Protein 9CX5 (pdb70)

Solvent-accessible surface area: 34779 Å² total

Foldseek 3Di:
DQAQEEEEPAAQPDDPVNLQVQPDHHGDDDDPVCVVSVVVVVVVVQFQDWDWDPPDSHIYIYTHGFAFAQAEDEDPDDPDDPVVLQVQCVVQDDGGGGDHPVCQVVNQVSVCVVLLVQQQVPKGKHWDWDADRSRHIYIYIYIDSHDGFAAEDEAEAADDDDDVVVLVVLLVSNDCLVVPCDAQDDPSVVVSVSSVVSVVLLQQQAQPVKDWPDKGWGFDNPRTHIYIYTHIHRADWAWEAAEAEPADDLDDVVRVCVLPPDDGGHTGGVVSVVVSQVVVQVSLVVVQQPPKGKDWDWDADSVNRYIYIYIYIDRPDGDDDDD/DQAQAEFEPADDLDDRVNLQCQPDDHGDDDDDVVVVSVVVSVVVQQFPDWDWDQDPRYIYIYTHGAAFAQAEDEAPDDPDDPVVLQVQLVVQDHHGHHCGPCRQVSSQVSVCVVLLVQQQQPKGKDWDWDADPPNHIYIYIYIDSADHFAAEDEAEAADPDDDPVVLVVLLVSSHCLLSPCQDFDDPSNVVSCSSVVSVVLLQQQAQPVKDWPDKGWDADPVSRYIYIYTYMHRADWAWEAAEFADDPAPDTCVVLPLVVLPDGGHTGGPVSVVVSQVSSQVVLVVQQQNPKGKDWDWDQDSVRRYIYIYIYMDRPDGRVVVD

Radius of gyration: 32.58 Å; Cα contacts (8 Å, |Δi|>4): 1188; chains: 2; bounding box: 76×53×89 Å

B-factor: mean 78.25, std 25.34, range [19.13, 164.04]

Sequence (646 aa):
FVVRDIRVNGLVRLTPANVYTLPINSGDRVNEPIAEAIRTLYATGLFDDIKASKENDTLVFNVIERPIISKLEFKGNKLIPKEALEQGLKKGIAEGEVFKKSALQTIETELEQQYTQQGRYDADVTVDTVARPNNRVELKINFNEGTPAKVFDINVIGNTVFKDSEIKQAFAVKESGWASVVTRNDRYAREKAASLEALRAYLNKGYINFNINNSQLNISEDKKHIFIEVAVDEGSQFKFGQTKFLGDALYKPEELQALKIYKDGDTYSQEKVNAVKQLLLRKYGNAGYYFADVNIVPQINNETGVVDLNYYVNPGQQVTVRRFVVRDIRVNGLVRLTPANVYTLPINSGDRVNEPIAEAIRTLYATGLFDDIKASKENDTLVFNVIERPIISKLEFKGNKLIPKEALEQGLKKGIAEGEVFKKSALQTIETELEQQYTQQGRYDADVTVDTVARPNNRVELKINFNEGTPAKVFDINVIGNTVFKDSEIKQAFAVKESGWASVVTRNDRYAREKAASLEALRAYLNKGYINFNINNSQLNISEDKKHIFIEVAVDEGSQFKFGQTKFLGDALYKPEELQALKIYKDGDTYSQEKVNAVKQLLLRKYGNAGYYFADVNIVPQINNETGVVDLNYYVNPGQQVTVRR

InterPro domains:
  IPR000184 Bacterial surface antigen (D15) [PF01103] (445-834)
  IPR010827 POTRA domain, BamA/TamA-like [PF07244] (22-88)
  IPR010827 POTRA domain, BamA/TamA-like [PF07244] (89-169)
  IPR010827 POTRA domain, BamA/TamA-like [PF07244] (173-260)
  IPR010827 POTRA domain, BamA/TamA-like [PF07244] (264-341)
  IPR010827 POTRA domain, BamA/TamA-like [PF07244] (344-417)
  IPR023707 Outer membrane protein assembly factor BamA [MF_01430] (1-834)
  IPR023707 Outer membrane protein assembly factor BamA [PIRSF006076] (7-834)
  IPR023707 Outer membrane protein assembly factor BamA [TIGR03303] (21-834)
  IPR034746 POTRA domain [PS51779] (21-88)
  IPR034746 POTRA domain [PS51779] (89-169)
  IPR034746 POTRA domain [PS51779] (172-260)
  IPR034746 POTRA domain [PS51779] (344-418)
  IPR039910 Surface antigen D15-like [PTHR12815] (116-831)

Structure (mmCIF, N/CA/C/O backbone):
data_9CX5
#
_entry.id   9CX5
#
_cell.length_a   94.917
_cell.length_b   94.917
_cell.length_c   220.297
_cell.angle_alpha   90.00
_cell.angle_beta   90.00
_cell.angle_gamma   120.00
#
_symmetry.space_group_name_H-M   'P 3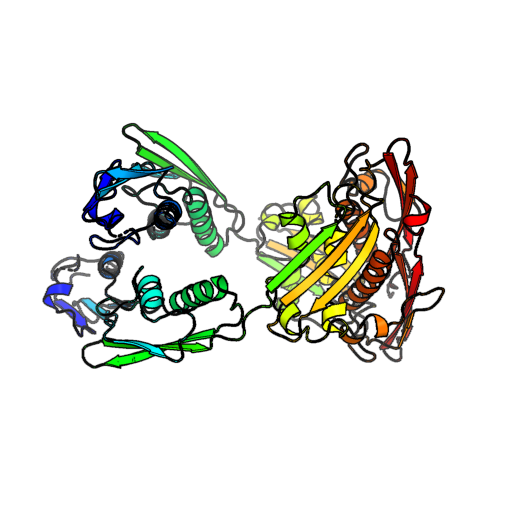2 2 1'
#
loop_
_atom_site.group_PDB
_atom_site.id
_atom_site.type_symbol
_atom_site.label_atom_id
_atom_site.label_alt_id
_atom_site.label_comp_id
_atom_site.label_asym_id
_atom_site.label_entity_id
_atom_site.label_seq_id
_atom_site.pdbx_PDB_ins_code
_atom_site.Cartn_x
_atom_site.Cartn_y
_atom_site.Cartn_z
_atom_site.occupancy
_atom_site.B_iso_or_equiv
_atom_site.auth_seq_id
_atom_site.auth_comp_id
_atom_site.auth_asym_id
_atom_site.auth_atom_id
_atom_site.pdbx_PDB_model_num
ATOM 1 N N . PHE A 1 1 ? 77.317 -11.006 61.519 1.00 94.66 8 PHE A N 1
ATOM 2 C CA . PHE A 1 1 ? 77.678 -12.125 62.381 1.00 115.18 8 PHE A CA 1
ATOM 3 C C . PHE A 1 1 ? 76.856 -12.074 63.670 1.00 127.06 8 PHE A C 1
ATOM 4 O O . PHE A 1 1 ? 75.630 -11.967 63.611 1.00 135.90 8 PHE A O 1
ATOM 12 N N . VAL A 1 2 ? 77.529 -12.152 64.823 1.00 124.73 9 VAL A N 1
ATOM 13 C CA . VAL A 1 2 ? 76.868 -12.207 66.128 1.00 120.25 9 VAL A CA 1
ATOM 14 C C . VAL A 1 2 ? 75.866 -11.068 66.278 1.00 119.15 9 VAL A C 1
ATOM 15 O O . VAL A 1 2 ? 76.218 -9.889 66.166 1.00 122.93 9 VAL A O 1
ATOM 19 N N . VAL A 1 3 ? 74.614 -11.424 66.539 1.00 119.97 10 VAL A N 1
ATOM 20 C CA . VAL A 1 3 ? 73.514 -10.468 66.605 1.00 123.19 10 VAL A CA 1
ATOM 21 C C . VAL A 1 3 ? 73.312 -10.027 68.051 1.00 119.78 10 VAL A C 1
ATOM 22 O O . VAL A 1 3 ? 73.077 -10.856 68.937 1.00 118.76 10 VAL A O 1
ATOM 26 N N . ARG A 1 4 ? 73.437 -8.723 68.298 1.00 123.30 11 ARG A N 1
ATOM 27 C CA . ARG A 1 4 ? 73.130 -8.174 69.613 1.00 124.61 11 ARG A CA 1
ATOM 28 C C . ARG A 1 4 ? 71.655 -7.831 69.768 1.00 122.10 11 ARG A C 1
ATOM 29 O O . ARG A 1 4 ? 71.142 -7.827 70.894 1.00 129.75 11 ARG A O 1
ATOM 31 N N . ASP A 1 5 ? 70.965 -7.536 68.669 1.00 116.95 12 ASP A N 1
ATOM 32 C CA . ASP A 1 5 ? 69.552 -7.195 68.713 1.00 121.72 12 ASP A CA 1
ATOM 33 C C . ASP A 1 5 ? 68.936 -7.536 67.362 1.00 122.01 12 ASP A C 1
ATOM 34 O O . ASP A 1 5 ? 69.628 -7.598 66.343 1.00 117.28 12 ASP A O 1
ATOM 39 N N . ILE A 1 6 ? 67.626 -7.771 67.361 1.00 113.19 13 ILE A N 1
ATOM 40 C CA . ILE A 1 6 ? 66.881 -8.028 66.135 1.00 96.71 13 ILE A CA 1
ATOM 41 C C . ILE A 1 6 ? 65.757 -7.008 66.034 1.00 98.21 13 ILE A C 1
ATOM 42 O O . ILE A 1 6 ? 65.030 -6.779 67.007 1.00 99.14 13 ILE A O 1
ATOM 47 N N . ARG A 1 7 ? 65.625 -6.394 64.861 1.00 103.44 14 ARG A N 1
ATOM 48 C CA . ARG A 1 7 ? 64.594 -5.408 64.573 1.00 110.79 14 ARG A CA 1
ATOM 49 C C . ARG A 1 7 ? 63.839 -5.813 63.315 1.00 101.39 14 ARG A C 1
ATOM 50 O O . ARG A 1 7 ? 64.426 -6.373 62.384 1.00 102.03 14 ARG A O 1
ATOM 58 N N . VAL A 1 8 ? 62.534 -5.542 63.299 1.00 82.95 15 VAL A N 1
ATOM 59 C CA . VAL A 1 8 ? 61.660 -5.893 62.183 1.00 84.22 15 VAL A CA 1
ATOM 60 C C . VAL A 1 8 ? 60.805 -4.681 61.842 1.00 84.24 15 VAL A C 1
ATOM 61 O O . VAL A 1 8 ? 59.981 -4.249 62.656 1.00 91.64 15 VAL A O 1
ATOM 65 N N . ASN A 1 9 ? 60.991 -4.144 60.640 1.00 88.73 16 ASN A N 1
ATOM 66 C CA . ASN A 1 9 ? 60.213 -3.018 60.147 1.00 86.25 16 ASN A CA 1
ATOM 67 C C . ASN A 1 9 ? 59.244 -3.486 59.071 1.00 81.38 16 ASN A C 1
ATOM 68 O O . ASN A 1 9 ? 59.561 -4.384 58.281 1.00 81.14 16 ASN A O 1
ATOM 73 N N . GLY A 1 10 ? 58.067 -2.867 59.045 1.00 77.12 17 GLY A N 1
ATOM 74 C CA . GLY A 1 10 ? 57.056 -3.137 58.045 1.00 76.05 17 GLY A CA 1
ATOM 75 C C . GLY A 1 10 ? 55.809 -3.807 58.571 1.00 93.44 17 GLY A C 1
ATOM 76 O O . GLY A 1 10 ? 54.831 -3.927 57.819 1.00 93.12 17 GLY A O 1
ATOM 77 N N . LEU A 1 11 ? 55.795 -4.230 59.833 1.00 89.83 18 LEU A N 1
ATOM 78 C CA . LEU A 1 11 ? 54.644 -4.947 60.360 1.00 85.42 18 LEU A CA 1
ATOM 79 C C . LEU A 1 11 ? 53.477 -3.995 60.589 1.00 76.43 18 LEU A C 1
ATOM 80 O O . LEU A 1 11 ? 53.655 -2.864 61.048 1.00 97.63 18 LEU A O 1
ATOM 85 N N . VAL A 1 12 ? 52.273 -4.460 60.249 1.00 77.52 19 VAL A N 1
ATOM 86 C CA . VAL A 1 12 ? 51.041 -3.697 60.421 1.00 76.42 19 VAL A CA 1
ATOM 87 C C . VAL A 1 12 ? 50.035 -4.452 61.281 1.00 77.09 19 VAL A C 1
ATOM 88 O O . VAL A 1 12 ? 49.531 -3.921 62.277 1.00 78.86 19 VAL A O 1
ATOM 92 N N . ARG A 1 13 ? 49.717 -5.691 60.903 1.00 88.74 20 ARG A N 1
ATOM 93 C CA . ARG A 1 13 ? 48.876 -6.548 61.727 1.00 83.85 20 ARG A CA 1
ATOM 94 C C . ARG A 1 13 ? 49.691 -7.579 62.491 1.00 78.47 20 ARG A C 1
ATOM 95 O O . ARG A 1 13 ? 49.392 -7.849 63.660 1.00 63.17 20 ARG A O 1
ATOM 103 N N . LEU A 1 14 ? 50.743 -8.127 61.884 1.00 73.48 21 LEU A N 1
ATOM 104 C CA . LEU A 1 14 ? 51.617 -9.026 62.623 1.00 59.80 21 LEU A CA 1
ATOM 105 C C . LEU A 1 14 ? 52.360 -8.255 63.699 1.00 74.30 21 LEU A C 1
ATOM 106 O O . LEU A 1 14 ? 52.802 -7.121 63.484 1.00 89.90 21 LEU A O 1
ATOM 111 N N . THR A 1 15 ? 52.488 -8.879 64.859 1.00 72.20 22 THR A N 1
ATOM 112 C CA . THR A 1 15 ? 53.061 -8.381 66.089 1.00 62.92 22 THR A CA 1
ATOM 113 C C . THR A 1 15 ? 54.543 -8.749 66.167 1.00 69.38 22 THR A C 1
ATOM 114 O O . THR A 1 15 ? 54.948 -9.804 65.659 1.00 69.79 22 THR A O 1
ATOM 118 N N . PRO A 1 16 ? 55.368 -7.874 66.756 1.00 75.92 23 PRO A N 1
ATOM 119 C CA . PRO A 1 16 ? 56.804 -8.188 66.878 1.00 69.23 23 PRO A CA 1
ATOM 120 C C . PRO A 1 16 ? 57.078 -9.514 67.573 1.00 64.44 23 PRO A C 1
ATOM 121 O O . PRO A 1 16 ? 57.966 -10.265 67.150 1.00 66.61 23 PRO A O 1
ATOM 125 N N . ALA A 1 17 ? 56.336 -9.810 68.645 1.00 68.74 24 ALA A N 1
ATOM 126 C CA . ALA A 1 17 ? 56.480 -11.087 69.342 1.00 66.49 24 ALA A CA 1
ATOM 127 C C . ALA A 1 17 ? 56.210 -12.271 68.417 1.00 68.31 24 ALA A C 1
ATOM 128 O O . ALA A 1 17 ? 56.928 -13.278 68.459 1.00 73.04 24 ALA A O 1
ATOM 130 N N . ASN A 1 18 ? 55.190 -12.163 67.560 1.00 51.87 25 ASN A N 1
ATOM 131 C CA . ASN A 1 18 ? 54.859 -13.267 66.664 1.00 66.07 25 ASN A CA 1
ATOM 132 C C . ASN A 1 18 ? 56.016 -13.561 65.716 1.00 64.65 25 ASN A C 1
ATOM 133 O O . ASN A 1 18 ? 56.456 -14.713 65.588 1.00 61.54 25 ASN A O 1
ATOM 138 N N . VAL A 1 19 ? 56.560 -12.512 65.089 1.00 66.49 26 VAL A N 1
ATOM 139 C CA . VAL A 1 19 ? 57.642 -12.689 64.127 1.00 62.00 26 VAL A CA 1
ATOM 140 C C . VAL A 1 19 ? 58.919 -13.148 64.818 1.00 69.77 26 VAL A C 1
ATOM 141 O O . VAL A 1 19 ? 59.673 -13.961 64.265 1.00 68.79 26 VAL A O 1
ATOM 145 N N . TYR A 1 20 ? 59.174 -12.669 66.040 1.00 73.49 27 TYR A N 1
ATOM 146 C CA . TYR A 1 20 ? 60.329 -13.151 66.791 1.00 62.84 27 TYR A CA 1
ATOM 147 C C . TYR A 1 20 ? 60.190 -14.630 67.119 1.00 65.78 27 TYR A C 1
ATOM 148 O O . TYR A 1 20 ? 61.180 -15.375 67.102 1.00 71.89 27 TYR A O 1
ATOM 157 N N . THR A 1 21 ? 58.966 -15.074 67.420 1.00 64.15 28 THR A N 1
ATOM 158 C CA . THR A 1 21 ? 58.734 -16.492 67.672 1.00 67.38 28 THR A CA 1
ATOM 159 C C . THR A 1 21 ? 59.009 -17.319 66.425 1.00 68.22 28 THR A C 1
ATOM 160 O O . THR A 1 21 ? 59.721 -18.330 66.481 1.00 62.93 28 THR A O 1
ATOM 172 N N . LEU A 1 23 ? 60.851 -16.677 63.991 1.00 73.40 30 LEU A N 1
ATOM 173 C CA . LEU A 1 23 ? 62.169 -16.521 63.382 1.00 74.45 30 LEU A CA 1
ATOM 174 C C . LEU A 1 23 ? 63.133 -17.552 63.956 1.00 70.89 30 LEU A C 1
ATOM 175 O O . LEU A 1 23 ? 63.236 -17.679 65.182 1.00 83.21 30 LEU A O 1
ATOM 180 N N . PRO A 1 24 ? 63.855 -18.291 63.109 1.00 71.17 31 PRO A N 1
ATOM 181 C CA . PRO A 1 24 ? 64.829 -19.267 63.629 1.00 78.06 31 PRO A CA 1
ATOM 182 C C . PRO A 1 24 ? 66.100 -18.634 64.171 1.00 85.82 31 PRO A C 1
ATOM 183 O O . PRO A 1 24 ? 66.856 -19.311 64.878 1.00 85.91 31 PRO A O 1
ATOM 187 N N . ILE A 1 25 ? 66.370 -17.374 63.847 1.00 97.02 32 ILE A N 1
ATOM 188 C CA . ILE A 1 25 ? 67.527 -16.659 64.370 1.00 93.88 32 ILE A CA 1
ATOM 189 C C . ILE A 1 25 ? 67.110 -15.921 65.634 1.00 92.87 32 ILE A C 1
ATOM 190 O O . ILE A 1 25 ? 66.064 -15.261 65.661 1.00 86.57 32 ILE A O 1
ATOM 195 N N . ASN A 1 26 ? 67.929 -16.023 66.678 1.00 99.32 33 ASN A N 1
ATOM 196 C CA . ASN A 1 26 ? 67.657 -15.350 67.938 1.00 107.66 33 ASN A CA 1
ATOM 197 C C . ASN A 1 26 ? 68.787 -14.392 68.282 1.00 112.76 33 ASN A C 1
ATOM 198 O O . ASN A 1 26 ? 69.934 -14.578 67.861 1.00 113.44 33 ASN A O 1
ATOM 203 N N . SER A 1 27 ? 68.446 -13.369 69.062 1.00 107.09 34 SER A N 1
ATOM 204 C CA . SER A 1 27 ? 69.431 -12.392 69.507 1.00 108.31 34 SER A CA 1
ATOM 205 C C . SER A 1 27 ? 70.477 -13.064 70.389 1.00 107.22 34 SER A C 1
ATOM 206 O O . SER A 1 27 ? 70.160 -13.569 71.470 1.00 107.19 34 SER A O 1
ATOM 209 N N . GLY A 1 28 ? 71.726 -13.061 69.930 1.00 107.49 35 GLY A N 1
ATOM 210 C CA . GLY A 1 28 ? 72.822 -13.679 70.656 1.00 99.31 35 GLY A CA 1
ATOM 211 C C . GLY A 1 28 ? 73.465 -14.862 69.958 1.00 109.17 35 GLY A C 1
ATOM 212 O O . GLY A 1 28 ? 74.382 -15.468 70.528 1.00 107.75 35 GLY A O 1
ATOM 213 N N . ASP A 1 29 ? 73.032 -15.230 68.758 1.00 114.22 36 ASP A N 1
ATOM 214 C CA . ASP A 1 29 ? 73.618 -16.334 68.012 1.00 120.59 36 ASP A CA 1
ATOM 215 C C . ASP A 1 29 ? 74.614 -15.802 66.990 1.00 121.19 36 ASP A C 1
ATOM 216 O O . ASP A 1 29 ? 74.501 -14.668 66.517 1.00 112.17 36 ASP A O 1
ATOM 221 N N . ARG A 1 30 ? 75.601 -16.629 66.657 1.00 116.95 37 ARG A N 1
ATOM 222 C CA . ARG A 1 30 ? 76.550 -16.296 65.603 1.00 115.54 37 ARG A CA 1
ATOM 223 C C . ARG A 1 30 ? 75.959 -16.781 64.285 1.00 119.76 37 ARG A C 1
ATOM 224 O O . ARG A 1 30 ? 75.807 -17.988 64.068 1.00 112.93 37 ARG A O 1
ATOM 226 N N . VAL A 1 31 ? 75.618 -15.839 63.412 1.00 119.89 38 VAL A N 1
ATOM 227 C CA . VAL A 1 31 ? 74.886 -16.134 62.188 1.00 117.52 38 VAL A CA 1
ATOM 228 C C . VAL A 1 31 ? 75.764 -15.818 60.987 1.00 121.39 38 VAL A C 1
ATOM 229 O O . VAL A 1 31 ? 76.668 -14.976 61.047 1.00 123.27 38 VAL A O 1
ATOM 233 N N . ASN A 1 32 ? 75.498 -16.520 59.892 1.00 121.91 39 ASN A N 1
ATOM 234 C CA . ASN A 1 32 ? 76.119 -16.256 58.605 1.00 115.13 39 ASN A CA 1
ATOM 235 C C . ASN A 1 32 ? 75.020 -16.070 57.569 1.00 115.55 39 ASN A C 1
ATOM 236 O O . ASN A 1 32 ? 73.837 -16.297 57.840 1.00 116.45 39 ASN A O 1
ATOM 241 N N . GLU A 1 33 ? 75.420 -15.623 56.380 1.00 115.60 40 GLU A N 1
ATOM 242 C CA . GLU A 1 33 ? 74.443 -15.340 55.332 1.00 118.07 40 GLU A CA 1
ATOM 243 C C . GLU A 1 33 ? 73.562 -16.537 54.973 1.00 119.35 40 GLU A C 1
ATOM 244 O O . GLU A 1 33 ? 72.349 -16.331 54.776 1.00 115.89 40 GLU A O 1
ATOM 250 N N . PRO A 1 34 ? 74.074 -17.772 54.852 1.00 112.83 41 PRO A N 1
ATOM 251 C CA . PRO A 1 34 ? 73.163 -18.902 54.585 1.00 115.51 41 PRO A CA 1
ATOM 252 C C . PRO A 1 34 ? 72.068 -19.064 55.627 1.00 114.78 41 PRO A C 1
ATOM 253 O O . PRO A 1 34 ? 70.910 -19.311 55.268 1.00 108.78 41 PRO A O 1
ATOM 265 N N . ILE A 1 36 ? 70.828 -16.769 57.519 1.00 98.21 43 ILE A N 1
ATOM 266 C CA . ILE A 1 36 ? 69.902 -15.647 57.407 1.00 97.41 43 ILE A CA 1
ATOM 267 C C . ILE A 1 36 ? 68.931 -15.865 56.251 1.00 100.73 43 ILE A C 1
ATOM 268 O O . ILE A 1 36 ? 67.722 -15.623 56.380 1.00 99.03 43 ILE A O 1
ATOM 273 N N . ALA A 1 37 ? 69.432 -16.359 55.115 1.00 107.39 44 ALA A N 1
ATOM 274 C CA . ALA A 1 37 ? 68.543 -16.667 53.997 1.00 106.10 44 ALA A CA 1
ATOM 275 C C . ALA A 1 37 ? 67.594 -17.811 54.339 1.00 103.69 44 ALA A C 1
ATOM 276 O O . ALA A 1 37 ? 66.431 -17.813 53.917 1.00 101.44 44 ALA A O 1
ATOM 278 N N . GLU A 1 38 ? 68.069 -18.787 55.113 1.00 107.99 45 GLU A N 1
ATOM 279 C CA . GLU A 1 38 ? 67.206 -19.882 55.545 1.00 108.83 45 GLU A CA 1
ATOM 280 C C . GLU A 1 38 ? 66.113 -19.386 56.486 1.00 102.60 45 GLU A C 1
ATOM 281 O O . GLU A 1 38 ? 64.965 -19.844 56.412 1.00 99.25 45 GLU A O 1
ATOM 287 N N . ALA A 1 39 ? 66.448 -18.446 57.372 1.00 95.87 46 ALA A N 1
ATOM 288 C CA . ALA A 1 39 ? 65.428 -17.841 58.220 1.00 86.73 46 ALA A CA 1
ATOM 289 C C . ALA A 1 39 ? 64.411 -17.077 57.381 1.00 90.86 46 ALA A C 1
ATOM 290 O O . ALA A 1 39 ? 63.210 -17.084 57.682 1.00 91.96 46 ALA A O 1
ATOM 292 N N . ILE A 1 40 ? 64.874 -16.421 56.312 1.00 101.48 47 ILE A N 1
ATOM 293 C CA . ILE A 1 40 ? 63.945 -15.726 55.423 1.00 99.57 47 ILE A CA 1
ATOM 294 C C . ILE A 1 40 ? 63.025 -16.726 54.727 1.00 92.29 47 ILE A C 1
ATOM 295 O O . ILE A 1 40 ? 61.835 -16.456 54.521 1.00 84.25 47 ILE A O 1
ATOM 300 N N . ARG A 1 41 ? 63.554 -17.894 54.352 1.00 89.45 48 ARG A N 1
ATOM 301 C CA . ARG A 1 41 ? 62.698 -18.919 53.754 1.00 94.75 48 ARG A CA 1
ATOM 302 C C . ARG A 1 41 ? 61.669 -19.435 54.754 1.00 93.11 48 ARG A C 1
ATOM 303 O O . ARG A 1 41 ? 60.507 -19.667 54.394 1.00 86.70 48 ARG A O 1
ATOM 311 N N . THR A 1 42 ? 62.076 -19.619 56.014 1.00 89.91 49 THR A N 1
ATOM 312 C CA . THR A 1 42 ? 61.120 -20.033 57.039 1.00 83.44 49 THR A CA 1
ATOM 313 C C . THR A 1 42 ? 60.017 -18.996 57.212 1.00 83.96 49 THR A C 1
ATOM 314 O O . THR A 1 42 ? 58.836 -19.346 57.328 1.00 76.36 49 THR A O 1
ATOM 318 N N . LEU A 1 43 ? 60.379 -17.711 57.203 1.00 75.85 50 LEU A N 1
ATOM 319 C CA . LEU A 1 43 ? 59.371 -16.663 57.334 1.00 73.43 50 LEU A CA 1
ATOM 320 C C . LEU A 1 43 ? 58.459 -16.615 56.114 1.00 76.33 50 LEU A C 1
ATOM 321 O O . LEU A 1 43 ? 57.258 -16.351 56.241 1.00 76.37 50 LEU A O 1
ATOM 326 N N . TYR A 1 44 ? 59.012 -16.859 54.923 1.00 85.72 51 TYR A N 1
ATOM 327 C CA . TYR A 1 44 ? 58.191 -16.911 53.719 1.00 80.55 51 TYR A CA 1
ATOM 328 C C . TYR A 1 44 ? 57.206 -18.068 53.769 1.00 78.15 51 TYR A C 1
ATOM 329 O O . TYR A 1 44 ? 56.069 -17.934 53.299 1.00 59.88 51 TYR A O 1
ATOM 338 N N . ALA A 1 45 ? 57.616 -19.197 54.362 1.00 79.63 52 ALA A N 1
ATOM 339 C CA . ALA A 1 45 ? 56.773 -20.389 54.398 1.00 74.62 52 ALA A CA 1
ATOM 340 C C . ALA A 1 45 ? 55.453 -20.157 55.124 1.00 79.38 52 ALA A C 1
ATOM 341 O O . ALA A 1 45 ? 54.521 -20.953 54.959 1.00 79.14 52 ALA A O 1
ATOM 343 N N . THR A 1 46 ? 55.354 -19.098 55.929 1.00 77.88 53 THR A N 1
ATOM 344 C CA . THR A 1 46 ? 54.103 -18.758 56.592 1.00 68.83 53 THR A CA 1
ATOM 345 C C . THR A 1 46 ? 53.080 -18.148 55.643 1.00 71.45 53 THR A C 1
ATOM 346 O O . THR A 1 46 ? 51.907 -18.040 56.015 1.00 75.73 53 THR A O 1
ATOM 350 N N . GLY A 1 47 ? 53.496 -17.734 54.447 1.00 72.47 54 GLY A N 1
ATOM 351 C CA . GLY A 1 47 ? 52.594 -17.132 53.486 1.00 67.85 54 GLY A CA 1
ATOM 352 C C . GLY A 1 47 ? 52.034 -15.780 53.867 1.00 83.70 54 GLY A C 1
ATOM 353 O O . GLY A 1 47 ? 51.092 -15.314 53.219 1.00 83.13 54 GLY A O 1
ATOM 354 N N . LEU A 1 48 ? 52.580 -15.132 54.897 1.00 81.21 55 LEU A N 1
ATOM 355 C CA . LEU A 1 48 ? 52.064 -13.854 55.371 1.00 78.67 55 LEU A CA 1
ATOM 356 C C . LEU A 1 48 ? 52.722 -12.646 54.714 1.00 84.38 55 LEU A C 1
ATOM 357 O O . LEU A 1 48 ? 52.182 -11.539 54.822 1.00 85.48 55 LEU A O 1
ATOM 362 N N . PHE A 1 49 ? 53.857 -12.824 54.038 1.00 86.14 56 PHE A N 1
ATOM 363 C CA . PHE A 1 49 ? 54.659 -11.717 53.534 1.00 91.79 56 PHE A CA 1
ATOM 364 C C . PHE A 1 49 ? 54.791 -11.780 52.019 1.00 96.48 56 PHE A C 1
ATOM 365 O O . PHE A 1 49 ? 54.990 -12.856 51.446 1.00 94.80 56 PHE A O 1
ATOM 373 N N . ASP A 1 50 ? 54.695 -10.612 51.374 1.00 97.71 57 ASP A N 1
ATOM 374 C CA . ASP A 1 50 ? 54.992 -10.518 49.948 1.00 101.92 57 ASP A CA 1
ATOM 375 C C . ASP A 1 50 ? 56.488 -10.390 49.683 1.00 94.63 57 ASP A C 1
ATOM 376 O O . ASP A 1 50 ? 56.961 -10.810 48.621 1.00 95.56 57 ASP A O 1
ATOM 381 N N . ASP A 1 51 ? 57.244 -9.836 50.630 1.00 89.42 58 ASP A N 1
ATOM 382 C CA . ASP A 1 51 ? 58.677 -9.642 50.456 1.00 95.48 58 ASP A CA 1
ATOM 383 C C . ASP A 1 51 ? 59.339 -9.539 51.823 1.00 93.86 58 ASP A C 1
ATOM 384 O O . ASP A 1 51 ? 58.754 -9.008 52.771 1.00 91.77 58 ASP A O 1
ATOM 389 N N . ILE A 1 52 ? 60.562 -10.059 51.910 1.00 90.67 59 ILE A N 1
ATOM 390 C CA . ILE A 1 52 ? 61.384 -9.979 53.114 1.00 94.89 59 ILE A CA 1
ATOM 391 C C . ILE A 1 52 ? 62.814 -9.689 52.685 1.00 99.96 59 ILE A C 1
ATOM 392 O O . ILE A 1 52 ? 63.359 -10.389 51.825 1.00 105.29 59 ILE A O 1
ATOM 397 N N . LYS A 1 53 ? 63.426 -8.666 53.281 1.00 95.99 60 LYS A N 1
ATOM 398 C CA . LYS A 1 53 ? 64.822 -8.344 53.013 1.00 101.04 60 LYS A CA 1
ATOM 399 C C . LYS A 1 53 ? 65.563 -8.172 54.330 1.00 93.71 60 LYS A C 1
ATOM 400 O O . LYS A 1 53 ? 65.080 -7.488 55.237 1.00 88.07 60 LYS A O 1
ATOM 406 N N . ALA A 1 54 ? 66.733 -8.793 54.433 1.00 94.26 61 ALA A N 1
ATOM 407 C CA . ALA A 1 54 ? 67.539 -8.756 55.644 1.00 102.34 61 ALA A CA 1
ATOM 408 C C . ALA A 1 54 ? 68.784 -7.908 55.421 1.00 113.23 61 ALA A C 1
ATOM 409 O O . ALA A 1 54 ? 69.460 -8.035 54.395 1.00 112.68 61 ALA A O 1
ATOM 411 N N . SER A 1 55 ? 69.087 -7.056 56.395 1.00 120.56 62 SER A N 1
ATOM 412 C CA . SER A 1 55 ? 70.266 -6.206 56.359 1.00 118.31 62 SER A CA 1
ATOM 413 C C . SER A 1 55 ? 70.896 -6.190 57.745 1.00 118.48 62 SER A C 1
ATOM 414 O O . SER A 1 55 ? 70.309 -6.645 58.733 1.00 113.36 62 SER A O 1
ATOM 417 N N . LYS A 1 56 ? 72.114 -5.659 57.805 1.00 121.62 63 LYS A N 1
ATOM 418 C CA . LYS A 1 56 ? 72.893 -5.638 59.036 1.00 120.61 63 LYS A CA 1
ATOM 419 C C . LYS A 1 56 ? 73.304 -4.207 59.373 1.00 118.65 63 LYS A C 1
ATOM 420 O O . LYS A 1 56 ? 74.499 -3.922 59.483 1.00 124.45 63 LYS A O 1
ATOM 426 N N . GLU A 1 57 ? 72.337 -3.299 59.555 1.00 111.77 64 GLU A N 1
ATOM 427 C CA . GLU A 1 57 ? 72.672 -1.954 60.018 1.00 122.69 64 GLU A CA 1
ATOM 428 C C . GLU A 1 57 ? 73.089 -1.874 61.479 1.00 134.87 64 GLU A C 1
ATOM 429 O O . GLU A 1 57 ? 72.570 -1.004 62.185 1.00 130.82 64 GLU A O 1
ATOM 435 N N . ASN A 1 58 ? 73.928 -2.797 61.965 1.00 136.92 65 ASN A N 1
ATOM 436 C CA . ASN A 1 58 ? 74.855 -2.634 63.086 1.00 133.11 65 ASN A CA 1
ATOM 437 C C . ASN A 1 58 ? 75.226 -4.051 63.485 1.00 136.57 65 ASN A C 1
ATOM 438 O O . ASN A 1 58 ? 75.113 -4.972 62.670 1.00 137.86 65 ASN A O 1
ATOM 443 N N . ASP A 1 59 ? 75.706 -4.241 64.707 1.00 138.09 66 ASP A N 1
ATOM 444 C CA . ASP A 1 59 ? 75.758 -5.608 65.210 1.00 140.07 66 ASP A CA 1
ATOM 445 C C . ASP A 1 59 ? 74.348 -6.166 65.516 1.00 140.22 66 ASP A C 1
ATOM 446 O O . ASP A 1 59 ? 74.204 -7.105 66.310 1.00 135.76 66 ASP A O 1
ATOM 451 N N . THR A 1 60 ? 73.325 -5.572 64.890 1.00 136.80 67 THR A N 1
ATOM 452 C CA . THR A 1 60 ? 71.918 -5.939 65.020 1.00 130.44 67 THR A CA 1
ATOM 453 C C . THR A 1 60 ? 71.304 -6.280 63.661 1.00 124.89 67 THR A C 1
ATOM 454 O O . THR A 1 60 ? 71.466 -5.526 62.697 1.00 121.42 67 THR A O 1
ATOM 458 N N . LEU A 1 61 ? 70.560 -7.386 63.599 1.00 124.45 68 LEU A N 1
ATOM 459 C CA . LEU A 1 61 ? 69.906 -7.821 62.360 1.00 107.09 68 LEU A CA 1
ATOM 460 C C . L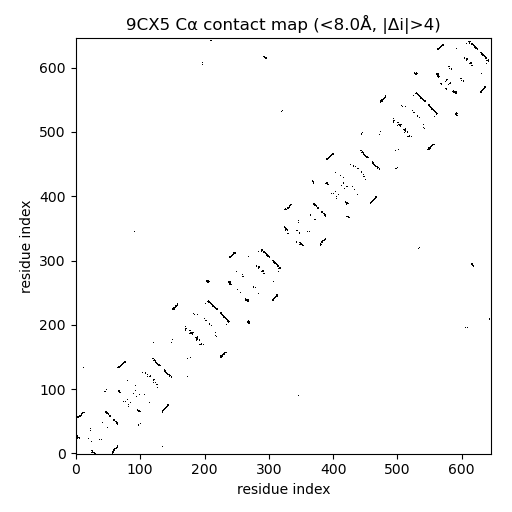EU A 1 61 ? 68.570 -7.117 62.129 1.00 98.33 68 LEU A C 1
ATOM 461 O O . LEU A 1 61 ? 67.702 -7.121 63.006 1.00 104.84 68 LEU A O 1
ATOM 466 N N . VAL A 1 62 ? 68.385 -6.552 60.934 1.00 99.50 69 VAL A N 1
ATOM 467 C CA . VAL A 1 62 ? 67.167 -5.826 60.579 1.00 106.81 69 VAL A CA 1
ATOM 468 C C . VAL A 1 62 ? 66.452 -6.571 59.452 1.00 108.67 69 VAL A C 1
ATOM 469 O O . VAL A 1 62 ? 67.083 -6.982 58.472 1.00 104.51 69 VAL A O 1
ATOM 473 N N . PHE A 1 63 ? 65.142 -6.770 59.610 1.00 102.77 70 PHE A N 1
ATOM 474 C CA . PHE A 1 63 ? 64.289 -7.388 58.596 1.00 92.78 70 PHE A CA 1
ATOM 475 C C . PHE A 1 63 ? 63.246 -6.371 58.148 1.00 90.05 70 PHE A C 1
ATOM 476 O O . PHE A 1 63 ? 62.374 -5.986 58.933 1.00 85.32 70 PHE A O 1
ATOM 484 N N . ASN A 1 64 ? 63.330 -5.933 56.894 1.00 92.81 71 ASN A N 1
ATOM 485 C CA . ASN A 1 64 ? 62.312 -5.080 56.288 1.00 91.46 71 ASN A CA 1
ATOM 486 C C . ASN A 1 64 ? 61.366 -5.971 55.495 1.00 90.23 71 ASN A C 1
ATOM 487 O O . ASN A 1 64 ? 61.772 -6.601 54.511 1.00 95.11 71 ASN A O 1
ATOM 492 N N . VAL A 1 65 ? 60.119 -6.063 55.949 1.00 83.83 72 VAL A N 1
ATOM 493 C CA . VAL A 1 65 ? 59.160 -6.973 55.344 1.00 90.74 72 VAL A CA 1
ATOM 494 C C . VAL A 1 65 ? 57.966 -6.191 54.817 1.00 86.75 72 VAL A C 1
ATOM 495 O O . VAL A 1 65 ? 57.709 -5.047 55.202 1.00 83.84 72 VAL A O 1
ATOM 499 N N . ILE A 1 66 ? 57.219 -6.844 53.935 1.00 87.89 73 ILE A N 1
ATOM 500 C CA . ILE A 1 66 ? 55.974 -6.316 53.396 1.00 95.44 73 ILE A CA 1
ATOM 501 C C . ILE A 1 66 ? 54.883 -7.323 53.729 1.00 97.66 73 ILE A C 1
ATOM 502 O O . ILE A 1 66 ? 54.848 -8.425 53.165 1.00 97.63 73 ILE A O 1
ATOM 507 N N . GLU A 1 67 ? 53.991 -6.946 54.638 1.00 86.62 74 GLU A N 1
ATOM 508 C CA . GLU A 1 67 ? 52.928 -7.836 55.078 1.00 87.59 74 GLU A CA 1
ATOM 509 C C . GLU A 1 67 ? 51.812 -7.855 54.041 1.00 87.78 74 GLU A C 1
ATOM 510 O O . GLU A 1 67 ? 51.328 -6.798 53.623 1.00 98.05 74 GLU A O 1
ATOM 516 N N . ARG A 1 68 ? 51.400 -9.052 53.627 1.00 77.42 75 ARG A N 1
ATOM 517 C CA . ARG A 1 68 ? 50.307 -9.145 52.672 1.00 74.31 75 ARG A CA 1
ATOM 518 C C . ARG A 1 68 ? 48.995 -8.706 53.319 1.00 75.12 75 ARG A C 1
ATOM 519 O O . ARG A 1 68 ? 48.714 -9.066 54.465 1.00 84.85 75 ARG A O 1
ATOM 527 N N . PRO A 1 69 ? 48.171 -7.942 52.610 1.00 77.80 76 PRO A N 1
ATOM 528 C CA . PRO A 1 69 ? 46.914 -7.469 53.194 1.00 77.97 76 PRO A CA 1
ATOM 529 C C . PRO A 1 69 ? 45.906 -8.598 53.358 1.00 77.79 76 PRO A C 1
ATOM 530 O O . PRO A 1 69 ? 46.047 -9.686 52.798 1.00 87.73 76 PRO A O 1
ATOM 534 N N . ILE A 1 70 ? 44.881 -8.324 54.159 1.00 81.51 77 ILE A N 1
ATOM 535 C CA . ILE A 1 70 ? 43.780 -9.253 54.388 1.00 81.78 77 ILE A CA 1
ATOM 536 C C . ILE A 1 70 ? 42.594 -8.770 53.568 1.00 82.90 77 ILE A C 1
ATOM 537 O O . ILE A 1 70 ? 42.255 -7.582 53.605 1.00 93.46 77 ILE A O 1
ATOM 542 N N . ILE A 1 71 ? 41.951 -9.683 52.844 1.00 79.79 78 ILE A N 1
ATOM 543 C CA . ILE A 1 71 ? 40.818 -9.295 52.007 1.00 90.87 78 ILE A CA 1
ATOM 544 C C . ILE A 1 71 ? 39.666 -8.888 52.921 1.00 93.35 78 ILE A C 1
ATOM 545 O O . ILE A 1 71 ? 39.048 -9.730 53.577 1.00 92.36 78 ILE A O 1
ATOM 550 N N . SER A 1 72 ? 39.386 -7.587 52.972 1.00 94.19 79 SER A N 1
ATOM 551 C CA . SER A 1 72 ? 38.285 -7.067 53.770 1.00 94.46 79 SER A CA 1
ATOM 552 C C . SER A 1 72 ? 36.958 -7.075 53.026 1.00 107.19 79 SER A C 1
ATOM 553 O O . SER A 1 72 ? 35.909 -7.247 53.657 1.00 109.74 79 SER A O 1
ATOM 556 N N . LYS A 1 73 ? 36.972 -6.896 51.706 1.00 112.72 80 LYS A N 1
ATOM 557 C CA . LYS A 1 73 ? 35.734 -6.788 50.948 1.00 117.76 80 LYS A CA 1
ATOM 558 C C . LYS A 1 73 ? 35.936 -7.382 49.562 1.00 109.37 80 LYS A C 1
ATOM 559 O O . LYS A 1 73 ? 36.976 -7.176 48.927 1.00 101.26 80 LYS A O 1
ATOM 565 N N . LEU A 1 74 ? 34.927 -8.120 49.105 1.00 113.62 81 LEU A N 1
ATOM 566 C CA . LEU A 1 74 ? 34.919 -8.739 47.784 1.00 112.08 81 LEU A CA 1
ATOM 567 C C . LEU A 1 74 ? 33.542 -8.540 47.175 1.00 115.02 81 LEU A C 1
ATOM 568 O O . LEU A 1 74 ? 32.558 -9.080 47.692 1.00 115.49 81 LEU A O 1
ATOM 573 N N . GLU A 1 75 ? 33.468 -7.780 46.085 1.00 113.50 82 GLU A N 1
ATOM 574 C CA . GLU A 1 75 ? 32.195 -7.470 45.456 1.00 122.47 82 GLU A CA 1
ATOM 575 C C . GLU A 1 75 ? 32.240 -7.785 43.966 1.00 126.98 82 GLU A C 1
ATOM 576 O O . GLU A 1 75 ? 33.297 -7.740 43.323 1.00 116.93 82 GLU A O 1
ATOM 582 N N . PHE A 1 76 ? 31.056 -8.068 43.420 1.00 131.06 83 PHE A N 1
ATOM 583 C CA . PHE A 1 76 ? 30.878 -8.387 42.010 1.00 119.59 83 PHE A CA 1
ATOM 584 C C . PHE A 1 76 ? 30.012 -7.300 41.389 1.00 122.42 83 PHE A C 1
ATOM 585 O O . PHE A 1 76 ? 28.913 -7.021 41.894 1.00 116.17 83 PHE A O 1
ATOM 593 N N . LYS A 1 77 ? 30.504 -6.699 40.293 1.00 125.26 84 LYS A N 1
ATOM 594 C CA . LYS A 1 77 ? 29.908 -5.506 39.700 1.00 129.12 84 LYS A CA 1
ATOM 595 C C . LYS A 1 77 ? 29.641 -5.765 38.225 1.00 135.57 84 LYS A C 1
ATOM 596 O O . LYS A 1 77 ? 30.544 -6.188 37.496 1.00 130.62 84 LYS A O 1
ATOM 602 N N . GLY A 1 78 ? 28.418 -5.485 37.780 1.00 139.47 85 GLY A N 1
ATOM 603 C CA . GLY A 1 78 ? 28.057 -5.720 36.392 1.00 141.68 85 GLY A CA 1
ATOM 604 C C . GLY A 1 78 ? 28.044 -7.187 36.049 1.00 141.72 85 GLY A C 1
ATOM 605 O O . GLY A 1 78 ? 28.297 -7.566 34.900 1.00 141.38 85 GLY A O 1
ATOM 606 N N . ASN A 1 79 ? 27.727 -8.024 37.025 1.00 135.26 86 ASN A N 1
ATOM 607 C CA . ASN A 1 79 ? 27.674 -9.467 36.861 1.00 129.56 86 ASN A CA 1
ATOM 608 C C . ASN A 1 79 ? 26.224 -9.934 36.817 1.00 138.74 86 ASN A C 1
ATOM 609 O O . ASN A 1 79 ? 25.448 -9.654 37.740 1.00 140.52 86 ASN A O 1
ATOM 614 N N . LYS A 1 80 ? 25.860 -10.646 35.746 1.00 139.47 87 LYS A N 1
ATOM 615 C CA . LYS A 1 80 ? 24.479 -11.084 35.587 1.00 135.03 87 LYS A CA 1
ATOM 616 C C . LYS A 1 80 ? 24.333 -12.562 35.226 1.00 134.82 87 LYS A C 1
ATOM 617 O O . LYS A 1 80 ? 23.442 -13.239 35.750 1.00 130.96 87 LYS A O 1
ATOM 619 N N . LEU A 1 81 ? 25.200 -13.081 34.352 1.00 129.23 88 LEU A N 1
ATOM 620 C CA . LEU A 1 81 ? 25.013 -14.447 33.862 1.00 131.87 88 LEU A CA 1
ATOM 621 C C . LEU A 1 81 ? 25.278 -15.472 34.959 1.00 129.55 88 LEU A C 1
ATOM 622 O O . LEU A 1 81 ? 24.448 -16.355 35.207 1.00 133.35 88 LEU A O 1
ATOM 627 N N . ILE A 1 82 ? 26.421 -15.376 35.615 1.00 127.99 89 ILE A N 1
ATOM 628 C CA . ILE A 1 82 ? 26.745 -16.212 36.771 1.00 127.02 89 ILE A CA 1
ATOM 629 C C . ILE A 1 82 ? 26.430 -15.402 38.028 1.00 134.13 89 ILE A C 1
ATOM 630 O O . ILE A 1 82 ? 26.828 -14.239 38.114 1.00 133.92 89 ILE A O 1
ATOM 635 N N . PRO A 1 83 ? 25.711 -15.967 38.995 1.00 134.79 90 PRO A N 1
ATOM 636 C CA . PRO A 1 83 ? 25.328 -15.176 40.171 1.00 131.05 90 PRO A CA 1
ATOM 637 C C . PRO A 1 83 ? 26.493 -15.023 41.140 1.00 136.30 90 PRO A C 1
ATOM 638 O O . PRO A 1 83 ? 27.508 -15.718 41.055 1.00 138.91 90 PRO A O 1
ATOM 640 N N . LYS A 1 84 ? 26.330 -14.071 42.067 1.00 131.73 91 LYS A N 1
ATOM 641 C CA . LYS A 1 84 ? 27.389 -13.783 43.031 1.00 129.53 91 LYS A CA 1
ATOM 642 C C . LYS A 1 84 ? 27.801 -15.026 43.814 1.00 127.27 91 LYS A C 1
ATOM 643 O O . LYS A 1 84 ? 28.973 -15.163 44.183 1.00 126.42 91 LYS A O 1
ATOM 645 N N . GLU A 1 85 ? 26.864 -15.945 44.060 1.00 120.56 92 GLU A N 1
ATOM 646 C CA . GLU A 1 85 ? 27.168 -17.135 44.852 1.00 119.64 92 GLU A CA 1
ATOM 647 C C . GLU A 1 85 ? 28.135 -18.063 44.121 1.00 125.80 92 GLU A C 1
ATOM 648 O O . GLU A 1 85 ? 29.099 -18.567 44.714 1.00 127.43 92 GLU A O 1
ATOM 650 N N . ALA A 1 86 ? 27.877 -18.325 42.837 1.00 125.65 93 ALA A N 1
ATOM 651 C CA . ALA A 1 86 ? 28.733 -19.235 42.081 1.00 126.61 93 ALA A CA 1
ATOM 652 C C . ALA A 1 86 ? 30.138 -18.666 41.907 1.00 127.27 93 ALA A C 1
ATOM 653 O O . ALA A 1 86 ? 31.127 -19.408 41.970 1.00 119.76 93 ALA A O 1
ATOM 655 N N . LEU A 1 87 ? 30.250 -17.356 41.676 1.00 126.73 94 LEU A N 1
ATOM 656 C CA . LEU A 1 87 ? 31.572 -16.742 41.600 1.00 122.25 94 LEU A CA 1
ATOM 657 C C . LEU A 1 87 ? 32.266 -16.764 42.955 1.00 121.97 94 LEU A C 1
ATOM 658 O O . LEU A 1 87 ? 33.489 -16.940 43.026 1.00 117.77 94 LEU A O 1
ATOM 663 N N . GLU A 1 88 ? 31.509 -16.564 44.039 1.00 123.54 95 GLU A N 1
ATOM 664 C CA . GLU A 1 88 ? 32.075 -16.723 45.375 1.00 115.44 95 GLU A CA 1
ATOM 665 C C . GLU A 1 88 ? 32.677 -18.110 45.537 1.00 114.92 95 GLU A C 1
ATOM 666 O O . GLU A 1 88 ? 33.794 -18.261 46.041 1.00 112.94 95 GLU A O 1
ATOM 672 N N . GLN A 1 89 ? 31.940 -19.139 45.114 1.00 116.50 96 GLN A N 1
ATOM 673 C CA . GLN A 1 89 ? 32.434 -20.506 45.250 1.00 114.38 96 GLN A CA 1
ATOM 674 C C . GLN A 1 89 ? 33.668 -20.735 44.385 1.00 114.55 96 GLN A C 1
ATOM 675 O O . GLN A 1 89 ? 34.625 -21.386 44.820 1.00 112.32 96 GLN A O 1
ATOM 677 N N . GLY A 1 90 ? 33.661 -20.214 43.156 1.00 120.54 97 GLY A N 1
ATOM 678 C CA . GLY A 1 90 ? 34.826 -20.358 42.296 1.00 115.76 97 GLY A CA 1
ATOM 679 C C . GLY A 1 90 ? 36.065 -19.683 42.856 1.00 118.44 97 GLY A C 1
ATOM 680 O O . GLY A 1 90 ? 37.170 -20.226 42.778 1.00 113.27 97 GLY A O 1
ATOM 681 N N . LEU A 1 91 ? 35.898 -18.489 43.434 1.00 118.05 98 LEU A N 1
ATOM 682 C CA . LEU A 1 91 ? 37.028 -17.757 44.002 1.00 110.08 98 LEU A CA 1
ATOM 683 C C . LEU A 1 91 ? 37.496 -18.356 45.321 1.00 109.20 98 LEU A C 1
ATOM 684 O O . LEU A 1 91 ? 38.687 -18.279 45.646 1.00 106.14 98 LEU A O 1
ATOM 689 N N . LYS A 1 92 ? 36.580 -18.952 46.089 1.00 114.80 99 LYS A N 1
ATOM 690 C CA . LYS A 1 92 ? 36.923 -19.461 47.410 1.00 113.25 99 LYS A CA 1
ATOM 691 C C . LYS A 1 92 ? 37.961 -20.574 47.350 1.00 112.14 99 LYS A C 1
ATOM 692 O O . LYS A 1 92 ? 38.720 -20.761 48.308 1.00 111.36 99 LYS A O 1
ATOM 698 N N . LYS A 1 93 ? 38.043 -21.299 46.232 1.00 114.23 100 LYS A N 1
ATOM 699 C CA . LYS A 1 93 ? 38.972 -22.421 46.178 1.00 117.10 100 LYS A CA 1
ATOM 700 C C . LYS A 1 93 ? 40.405 -21.966 45.929 1.00 117.63 100 LYS A C 1
ATOM 701 O O . LYS A 1 93 ? 41.344 -22.612 46.411 1.00 128.69 100 LYS A O 1
ATOM 715 N N . GLY A 1 95 ? 41.644 -19.409 47.185 1.00 106.77 102 GLY A N 1
ATOM 716 C CA . GLY A 1 95 ? 42.023 -18.616 48.336 1.00 90.41 102 GLY A CA 1
ATOM 717 C C . GLY A 1 95 ? 41.604 -17.168 48.293 1.00 92.98 102 GLY A C 1
ATOM 718 O O . GLY A 1 95 ? 42.142 -16.360 49.057 1.00 92.80 102 GLY A O 1
ATOM 719 N N . ILE A 1 96 ? 40.660 -16.808 47.429 1.00 96.83 103 ILE A N 1
ATOM 720 C CA . ILE A 1 96 ? 40.185 -15.435 47.314 1.00 94.25 103 ILE A CA 1
ATOM 721 C C . ILE A 1 96 ? 38.818 -15.369 47.985 1.00 85.71 103 ILE A C 1
ATOM 722 O O . ILE A 1 96 ? 37.804 -15.780 47.413 1.00 94.14 103 ILE A O 1
ATOM 727 N N . ALA A 1 97 ? 38.793 -14.846 49.207 1.00 82.65 104 ALA A N 1
ATOM 728 C CA . ALA A 1 97 ? 37.556 -14.631 49.946 1.00 92.79 104 ALA A CA 1
ATOM 729 C C . ALA A 1 97 ? 37.856 -13.659 51.077 1.00 95.96 104 ALA A C 1
ATOM 730 O O . ALA A 1 97 ? 39.016 -13.374 51.386 1.00 90.83 104 ALA A O 1
ATOM 732 N N . GLU A 1 98 ? 36.792 -13.151 51.692 1.00 90.17 105 GLU A N 1
ATOM 733 C CA . GLU A 1 98 ? 36.955 -12.225 52.803 1.00 96.70 105 GLU A CA 1
ATOM 734 C C . GLU A 1 98 ? 37.618 -12.936 53.977 1.00 92.87 105 GLU A C 1
ATOM 735 O O . GLU A 1 98 ? 37.212 -14.037 54.360 1.00 92.16 105 GLU A O 1
ATOM 741 N N . GLY A 1 99 ? 38.649 -12.309 54.538 1.00 89.69 106 GLY A N 1
ATOM 742 C CA . GLY A 1 99 ? 39.371 -12.879 55.655 1.00 88.19 106 GLY A CA 1
ATOM 743 C C . GLY A 1 99 ? 40.590 -13.691 55.287 1.00 87.75 106 GLY A C 1
ATOM 744 O O . GLY A 1 99 ? 41.197 -14.301 56.175 1.00 95.47 106 GLY A O 1
ATOM 745 N N . GLU A 1 100 ? 40.976 -13.711 54.016 1.00 85.36 107 GLU A N 1
ATOM 746 C CA . GLU A 1 100 ? 42.113 -14.489 53.558 1.00 84.93 107 GLU A CA 1
ATOM 747 C C . GLU A 1 100 ? 43.261 -13.568 53.170 1.00 82.24 107 GLU A C 1
ATOM 748 O O . GLU A 1 100 ? 43.068 -12.392 52.850 1.00 80.43 107 GLU A O 1
ATOM 754 N N . VAL A 1 101 ? 44.469 -14.124 53.203 1.00 84.37 108 VAL A N 1
ATOM 755 C CA . VAL A 1 101 ? 45.648 -13.365 52.810 1.00 73.33 108 VAL A CA 1
ATOM 756 C C . VAL A 1 101 ? 45.608 -13.157 51.302 1.00 80.85 108 VAL A C 1
ATOM 757 O O . VAL A 1 101 ? 45.515 -14.119 50.531 1.00 90.77 108 VAL A O 1
ATOM 761 N N . PHE A 1 102 ? 45.668 -11.897 50.878 1.00 91.32 109 PHE A N 1
ATOM 762 C CA . PHE A 1 102 ? 45.679 -11.544 49.459 1.00 97.72 109 PHE A CA 1
ATOM 763 C C . PHE A 1 102 ? 47.106 -11.566 48.925 1.00 96.42 109 PHE A C 1
ATOM 764 O O . PHE A 1 102 ? 47.890 -10.650 49.186 1.00 95.72 109 PHE A O 1
ATOM 772 N N . LYS A 1 103 ? 47.456 -12.616 48.184 1.00 106.08 110 LYS A N 1
ATOM 773 C CA . LYS A 1 103 ? 48.787 -12.673 47.599 1.00 105.39 110 LYS A CA 1
ATOM 774 C C . LYS A 1 103 ? 48.873 -11.670 46.452 1.00 117.71 110 LYS A C 1
ATOM 775 O O . LYS A 1 103 ? 47.922 -11.500 45.683 1.00 114.19 110 LYS A O 1
ATOM 781 N N . LYS A 1 104 ? 50.026 -11.003 46.338 1.00 118.32 111 LYS A N 1
ATOM 782 C CA . LYS A 1 104 ? 50.236 -10.074 45.230 1.00 117.58 111 LYS A CA 1
ATOM 783 C C . LYS A 1 104 ? 50.248 -10.793 43.888 1.00 121.75 111 LYS A C 1
ATOM 784 O O . LYS A 1 104 ? 49.609 -10.342 42.930 1.00 114.19 111 LYS A O 1
ATOM 786 N N . SER A 1 105 ? 50.931 -11.931 43.810 1.00 128.52 112 SER A N 1
ATOM 787 C CA . SER A 1 105 ? 51.040 -12.674 42.556 1.00 129.71 112 SER A CA 1
ATOM 788 C C . SER A 1 105 ? 49.821 -13.556 42.286 1.00 121.08 112 SER A C 1
ATOM 789 O O . SER A 1 105 ? 49.954 -14.714 41.887 1.00 111.96 112 SER A O 1
ATOM 792 N N . ALA A 1 106 ? 48.626 -13.016 42.531 1.00 123.87 113 ALA A N 1
ATOM 793 C CA . ALA A 1 106 ? 47.349 -13.716 42.447 1.00 124.91 113 ALA A CA 1
ATOM 794 C C . ALA A 1 106 ? 46.388 -13.131 41.418 1.00 125.59 113 ALA A C 1
ATOM 795 O O . ALA A 1 106 ? 45.531 -13.858 40.914 1.00 127.62 113 ALA A O 1
ATOM 797 N N . LEU A 1 107 ? 46.497 -11.833 41.116 1.00 116.34 114 LEU A N 1
ATOM 798 C CA . LEU A 1 107 ? 45.538 -11.147 40.250 1.00 118.23 114 LEU A CA 1
ATOM 799 C C . LEU A 1 107 ? 45.336 -11.856 38.914 1.00 125.61 114 LEU A C 1
ATOM 800 O O . LEU A 1 107 ? 44.195 -12.055 38.463 1.00 126.64 114 LEU A O 1
ATOM 805 N N . GLN A 1 108 ? 46.438 -12.239 38.262 1.00 126.09 115 GLN A N 1
ATOM 806 C CA . GLN A 1 108 ? 46.343 -12.853 36.942 1.00 127.53 115 GLN A CA 1
ATOM 807 C C . GLN A 1 108 ? 45.514 -14.131 36.976 1.00 130.80 115 GLN A C 1
ATOM 808 O O . GLN A 1 108 ? 44.675 -14.350 36.095 1.00 129.80 115 GLN A O 1
ATOM 810 N N . THR A 1 109 ? 45.705 -14.972 37.998 1.00 128.41 116 THR A N 1
ATOM 811 C CA . THR A 1 109 ? 44.956 -16.226 38.051 1.00 131.20 116 THR A CA 1
ATOM 812 C C . THR A 1 109 ? 43.499 -16.003 38.449 1.00 127.23 116 THR A C 1
ATOM 813 O O . THR A 1 109 ? 42.624 -16.752 38.002 1.00 128.39 116 THR A O 1
ATOM 817 N N . ILE A 1 110 ? 43.218 -15.005 39.296 1.00 117.74 117 ILE A N 1
ATOM 818 C CA . ILE A 1 110 ? 41.831 -14.619 39.572 1.00 117.96 117 ILE A CA 1
ATOM 819 C C . ILE A 1 110 ? 41.102 -14.325 38.265 1.00 125.46 117 ILE A C 1
ATOM 820 O O . ILE A 1 110 ? 40.046 -14.906 37.962 1.00 119.87 117 ILE A O 1
ATOM 825 N N . GLU A 1 111 ? 41.658 -13.393 37.482 1.00 127.55 118 GLU A N 1
ATOM 826 C CA . GLU A 1 111 ? 41.022 -13.021 36.222 1.00 124.27 118 GLU A CA 1
ATOM 827 C C . GLU A 1 111 ? 40.941 -14.213 35.273 1.00 117.66 118 GLU A C 1
ATOM 828 O O . GLU A 1 111 ? 39.910 -14.430 34.625 1.00 112.27 118 GLU A O 1
ATOM 834 N N . THR A 1 112 ? 42.005 -15.018 35.211 1.00 119.93 119 THR A N 1
ATOM 835 C CA . THR A 1 112 ? 42.041 -16.161 34.303 1.00 121.42 119 THR A CA 1
ATOM 836 C C . THR A 1 112 ? 40.952 -17.175 34.632 1.00 121.37 119 THR A C 1
ATOM 837 O O . THR A 1 112 ? 40.259 -17.669 33.736 1.00 116.76 119 THR A O 1
ATOM 841 N N . GLU A 1 113 ? 40.806 -17.525 35.912 1.00 122.57 120 GLU A N 1
ATOM 842 C CA . GLU A 1 113 ? 39.849 -18.566 36.265 1.00 119.96 120 GLU A CA 1
ATOM 843 C C . GLU A 1 113 ? 38.419 -18.056 36.152 1.00 117.52 120 GLU A C 1
ATOM 844 O O . GLU A 1 113 ? 37.521 -18.805 35.748 1.00 120.25 120 GLU A O 1
ATOM 850 N N . LEU A 1 114 ? 38.170 -16.793 36.510 1.00 112.66 121 LEU A N 1
ATOM 851 C CA . LEU A 1 114 ? 36.811 -16.304 36.309 1.00 110.88 121 LEU A CA 1
ATOM 852 C C . LEU A 1 114 ? 36.484 -16.196 34.819 1.00 107.86 121 LEU A C 1
ATOM 853 O O . LEU A 1 114 ? 35.345 -16.464 34.408 1.00 103.24 121 LEU A O 1
ATOM 858 N N . GLU A 1 115 ? 37.487 -15.903 33.983 1.00 112.98 122 GLU A N 1
ATOM 859 C CA . GLU A 1 115 ? 37.245 -15.841 32.546 1.00 112.66 122 GLU A CA 1
ATOM 860 C C . GLU A 1 115 ? 37.037 -17.230 31.961 1.00 114.77 122 GLU A C 1
ATOM 861 O O . GLU A 1 115 ? 36.257 -17.390 31.019 1.00 114.06 122 GLU A O 1
ATOM 867 N N . GLN A 1 116 ? 37.710 -18.246 32.514 1.00 115.80 123 GLN A N 1
ATOM 868 C CA . GLN A 1 116 ? 37.420 -19.626 32.133 1.00 115.01 123 GLN A CA 1
ATOM 869 C C . GLN A 1 116 ? 36.008 -20.021 32.548 1.00 113.44 123 GLN A C 1
ATOM 870 O O . GLN A 1 116 ? 35.287 -20.682 31.787 1.00 118.45 123 GLN A O 1
ATOM 876 N N . GLN A 1 117 ? 35.601 -19.629 33.758 1.00 107.75 124 GLN A N 1
ATOM 877 C CA . GLN A 1 117 ? 34.235 -19.878 34.199 1.00 104.21 124 GLN A CA 1
ATOM 878 C C . GLN A 1 117 ? 33.228 -19.263 33.240 1.00 111.28 124 GLN A C 1
ATOM 879 O O . GLN A 1 117 ? 32.145 -19.821 33.033 1.00 112.72 124 GLN A O 1
ATOM 885 N N . TYR A 1 118 ? 33.562 -18.109 32.655 1.00 117.81 125 TYR A N 1
ATOM 886 C CA . TYR A 1 118 ? 32.671 -17.515 31.661 1.00 117.62 125 TYR A CA 1
ATOM 887 C C . TYR A 1 118 ? 32.779 -18.195 30.299 1.00 116.05 125 TYR A C 1
ATOM 888 O O . TYR A 1 118 ? 31.776 -18.289 29.581 1.00 113.32 125 TYR A O 1
ATOM 897 N N . THR A 1 119 ? 33.969 -18.670 29.923 1.00 117.90 126 THR A N 1
ATOM 898 C CA . THR A 1 119 ? 34.115 -19.369 28.652 1.00 117.60 126 THR A CA 1
ATOM 899 C C . THR A 1 119 ? 33.509 -20.765 28.695 1.00 122.22 126 THR A C 1
ATOM 900 O O . THR A 1 119 ? 33.427 -21.419 27.648 1.00 130.61 126 THR A O 1
ATOM 904 N N . GLN A 1 120 ? 33.098 -21.238 29.872 1.00 120.22 127 GLN A N 1
ATOM 905 C CA . GLN A 1 120 ? 32.362 -22.490 29.972 1.00 115.36 127 GLN A CA 1
ATOM 906 C C . GLN A 1 120 ? 30.858 -22.290 29.837 1.00 110.09 127 GLN A C 1
ATOM 907 O O . GLN A 1 120 ? 30.099 -23.250 30.005 1.00 119.46 127 GLN A O 1
ATOM 913 N N . GLN A 1 121 ? 30.415 -21.064 29.540 1.00 108.60 128 GLN A N 1
ATOM 914 C CA . GLN A 1 121 ? 29.010 -20.771 29.290 1.00 111.97 128 GLN A CA 1
ATOM 915 C C . GLN A 1 121 ? 28.827 -20.002 27.987 1.00 112.54 128 GLN A C 1
ATOM 916 O O . GLN A 1 121 ? 27.821 -19.307 27.823 1.00 102.75 128 GLN A O 1
ATOM 922 N N . GLY A 1 122 ? 29.786 -20.103 27.063 1.00 110.49 129 GLY A N 1
ATOM 923 C CA . GLY A 1 122 ? 29.669 -19.504 25.750 1.00 113.51 129 GLY A CA 1
ATOM 924 C C . GLY A 1 122 ? 30.292 -18.132 25.603 1.00 119.54 129 GLY A C 1
ATOM 925 O O . GLY A 1 122 ? 30.375 -17.627 24.476 1.00 117.24 129 GLY A O 1
ATOM 926 N N . ARG A 1 123 ? 30.735 -17.515 26.695 1.00 117.21 130 ARG A N 1
ATOM 927 C CA . ARG A 1 123 ? 31.261 -16.152 26.653 1.00 115.87 130 ARG A CA 1
ATOM 928 C C . ARG A 1 123 ? 32.784 -16.219 26.570 1.00 122.88 130 ARG A C 1
ATOM 929 O O . ARG A 1 123 ? 33.485 -16.171 27.581 1.00 123.97 130 ARG A O 1
ATOM 937 N N . TYR A 1 124 ? 33.296 -16.333 25.341 1.00 123.43 131 TYR A N 1
ATOM 938 C CA . TYR A 1 124 ? 34.732 -16.344 25.090 1.00 117.67 131 TYR A CA 1
ATOM 939 C C . TYR A 1 124 ? 35.308 -14.940 24.989 1.00 120.90 131 TYR A C 1
ATOM 940 O O . TYR A 1 124 ? 36.534 -14.783 24.975 1.00 117.48 131 TYR A O 1
ATOM 949 N N . ASP A 1 125 ? 34.446 -13.926 24.909 1.00 124.51 132 ASP A N 1
ATOM 950 C CA . ASP A 1 125 ? 34.837 -12.526 24.842 1.00 120.72 132 ASP A CA 1
ATOM 951 C C . ASP A 1 125 ? 34.598 -11.801 26.158 1.00 127.08 132 ASP A C 1
ATOM 952 O O . ASP A 1 125 ? 34.720 -10.573 26.213 1.00 129.22 132 ASP A O 1
ATOM 957 N N . ALA A 1 126 ? 34.246 -12.532 27.210 1.00 130.82 133 ALA A N 1
ATOM 958 C CA . ALA A 1 126 ? 34.061 -11.924 28.516 1.00 121.00 133 ALA A CA 1
ATOM 959 C C . ALA A 1 126 ? 35.394 -11.421 29.046 1.00 117.71 133 ALA A C 1
ATOM 960 O O . ALA A 1 126 ? 36.423 -12.094 28.931 1.00 107.38 133 ALA A O 1
ATOM 962 N N . ASP A 1 127 ? 35.381 -10.220 29.615 1.00 123.09 134 ASP A N 1
ATOM 963 C CA . ASP A 1 127 ? 36.583 -9.657 30.216 1.00 122.68 134 ASP A CA 1
ATOM 964 C C . ASP A 1 127 ? 36.273 -9.240 31.643 1.00 119.28 134 ASP A C 1
ATOM 965 O O . ASP A 1 127 ? 35.341 -8.464 31.890 1.00 110.73 134 ASP A O 1
ATOM 970 N N . VAL A 1 128 ? 37.036 -9.795 32.577 1.00 122.94 135 VAL A N 1
ATOM 971 C CA . VAL A 1 128 ? 36.936 -9.488 33.995 1.00 122.19 135 VAL A CA 1
ATOM 972 C C . VAL A 1 128 ? 38.197 -8.747 34.416 1.00 118.99 135 VAL A C 1
ATOM 973 O O . VAL A 1 128 ? 39.298 -9.057 33.943 1.00 117.51 135 VAL A O 1
ATOM 977 N N . THR A 1 129 ? 38.040 -7.760 35.293 1.00 121.86 136 THR A N 1
ATOM 978 C CA . THR A 1 129 ? 39.190 -7.044 35.830 1.00 130.76 136 THR A CA 1
ATOM 979 C C . THR A 1 129 ? 38.936 -6.692 37.286 1.00 129.74 136 THR A C 1
ATOM 980 O O . THR A 1 129 ? 37.866 -6.181 37.619 1.00 123.58 136 THR A O 1
ATOM 984 N N . VAL A 1 130 ? 39.905 -6.983 38.151 1.00 127.06 137 VAL A N 1
ATOM 985 C CA . VAL A 1 130 ? 39.772 -6.760 39.588 1.00 123.49 137 VAL A CA 1
ATOM 986 C C . VAL A 1 130 ? 40.727 -5.645 39.998 1.00 126.47 137 VAL A C 1
ATOM 987 O O . VAL A 1 130 ? 41.917 -5.681 39.662 1.00 126.04 137 VAL A O 1
ATOM 991 N N . ASP A 1 131 ? 40.200 -4.660 40.721 1.00 125.12 138 ASP A N 1
ATOM 992 C CA . ASP A 1 131 ? 40.938 -3.521 41.251 1.00 124.21 138 ASP A CA 1
ATOM 993 C C . ASP A 1 131 ? 41.130 -3.665 42.757 1.00 124.24 138 ASP A C 1
ATOM 994 O O . ASP A 1 131 ? 40.232 -4.134 43.465 1.00 123.30 138 ASP A O 1
ATOM 999 N N . THR A 1 132 ? 42.297 -3.249 43.245 1.00 125.43 139 THR A N 1
ATOM 1000 C CA . THR A 1 132 ? 42.649 -3.361 44.657 1.00 112.36 139 THR A CA 1
ATOM 1001 C C . THR A 1 132 ? 42.550 -2.005 45.354 1.00 117.67 139 THR A C 1
ATOM 1002 O O . THR A 1 132 ? 43.142 -1.020 44.898 1.00 118.09 139 THR A O 1
ATOM 1006 N N . VAL A 1 133 ? 41.791 -1.964 46.453 1.00 119.03 140 VAL A N 1
ATOM 1007 C CA . VAL A 1 133 ? 41.596 -0.778 47.283 1.00 115.36 140 VAL A CA 1
ATOM 1008 C C . VAL A 1 133 ? 42.298 -0.990 48.618 1.00 115.79 140 VAL A C 1
ATOM 1009 O O . VAL A 1 133 ? 42.191 -2.065 49.217 1.00 125.38 140 VAL A O 1
ATOM 1013 N N . ALA A 1 134 ? 42.987 0.040 49.101 1.00 108.75 141 ALA A N 1
ATOM 1014 C CA . ALA A 1 134 ? 43.680 -0.019 50.382 1.00 94.19 141 ALA A CA 1
ATOM 1015 C C . ALA A 1 134 ? 42.773 0.408 51.537 1.00 104.59 141 ALA A C 1
ATOM 1016 O O . ALA A 1 134 ? 41.845 1.204 51.367 1.00 107.49 141 ALA A O 1
ATOM 1018 N N . ARG A 1 135 ? 43.035 -0.161 52.707 1.00 103.44 142 ARG A N 1
ATOM 1019 C CA . ARG A 1 135 ? 42.345 0.139 53.955 1.00 102.96 142 ARG A CA 1
ATOM 1020 C C . ARG A 1 135 ? 43.357 0.128 55.092 1.00 104.11 142 ARG A C 1
ATOM 1021 O O . ARG A 1 135 ? 44.470 -0.384 54.930 1.00 91.90 142 ARG A O 1
ATOM 1029 N N . PRO A 1 136 ? 43.017 0.746 56.261 1.00 117.53 143 PRO A N 1
ATOM 1030 C CA . PRO A 1 136 ? 44.059 1.071 57.254 1.00 120.10 143 PRO A CA 1
ATOM 1031 C C . PRO A 1 136 ? 44.878 -0.098 57.786 1.00 119.35 143 PRO A C 1
ATOM 1032 O O . PRO A 1 136 ? 46.101 -0.115 57.610 1.00 111.52 143 PRO A O 1
ATOM 1036 N N . ASN A 1 137 ? 44.237 -1.084 58.413 1.00 109.55 144 ASN A N 1
ATOM 1037 C CA . ASN A 1 137 ? 44.981 -2.149 59.080 1.00 109.72 144 ASN A CA 1
ATOM 1038 C C . ASN A 1 137 ? 45.489 -3.186 58.087 1.00 98.90 144 ASN A C 1
ATOM 1039 O O . ASN A 1 137 ? 45.272 -4.388 58.274 1.00 98.86 144 ASN A O 1
ATOM 1044 N N . ASN A 1 138 ? 46.177 -2.724 57.044 1.00 101.89 145 ASN A N 1
ATOM 1045 C CA . ASN A 1 138 ? 46.718 -3.572 55.984 1.00 85.73 145 ASN A CA 1
ATOM 1046 C C . ASN A 1 138 ? 45.650 -4.531 55.465 1.00 89.08 145 ASN A C 1
ATOM 1047 O O . ASN A 1 138 ? 45.804 -5.751 55.466 1.00 89.89 145 ASN A O 1
ATOM 1052 N N . ARG A 1 139 ? 44.549 -3.940 55.020 1.00 93.29 146 ARG A N 1
ATOM 1053 C CA . ARG A 1 139 ? 43.443 -4.659 54.416 1.00 95.36 146 ARG A CA 1
ATOM 1054 C C . ARG A 1 139 ? 43.216 -4.143 53.002 1.00 99.34 146 ARG A C 1
ATOM 1055 O O . ARG A 1 139 ? 43.614 -3.028 52.649 1.00 97.77 146 ARG A O 1
ATOM 1063 N N . VAL A 1 140 ? 42.539 -4.960 52.200 1.00 96.10 147 VAL A N 1
ATOM 1064 C CA . VAL A 1 140 ? 42.356 -4.683 50.783 1.00 92.81 147 VAL A CA 1
ATOM 1065 C C . VAL A 1 140 ? 40.936 -5.060 50.385 1.00 99.52 147 VAL A C 1
ATOM 1066 O O . VAL A 1 140 ? 40.430 -6.120 50.770 1.00 98.98 147 VAL A O 1
ATOM 1070 N N . GLU A 1 141 ? 40.281 -4.159 49.662 1.00 105.25 148 GLU A N 1
ATOM 1071 C CA . GLU A 1 141 ? 38.961 -4.382 49.089 1.00 110.42 148 GLU A CA 1
ATOM 1072 C C . GLU A 1 141 ? 39.118 -4.716 47.611 1.00 109.99 148 GLU A C 1
ATOM 1073 O O . GLU A 1 141 ? 39.873 -4.050 46.896 1.00 109.74 148 GLU A O 1
ATOM 1079 N N . LEU A 1 142 ? 38.409 -5.742 47.157 1.00 108.89 149 LEU A N 1
ATOM 1080 C CA . LEU A 1 142 ? 38.541 -6.236 45.794 1.00 107.69 149 LEU A CA 1
ATOM 1081 C C . LEU A 1 142 ? 37.307 -5.837 44.998 1.00 119.26 149 LEU A C 1
ATOM 1082 O O . LEU A 1 142 ? 36.180 -6.189 45.367 1.00 110.80 149 LEU A O 1
ATOM 1087 N N . LYS A 1 143 ? 37.530 -5.103 43.910 1.00 120.97 150 LYS A N 1
ATOM 1088 C CA . LYS A 1 143 ? 36.487 -4.600 43.019 1.00 122.73 150 LYS A CA 1
ATOM 1089 C C . LYS A 1 143 ? 36.580 -5.386 41.716 1.00 125.65 150 LYS A C 1
ATOM 1090 O O . LYS A 1 143 ? 37.423 -5.080 40.872 1.00 119.22 150 LYS A O 1
ATOM 1096 N N . ILE A 1 144 ? 35.730 -6.398 41.551 1.00 125.44 151 ILE A N 1
ATOM 1097 C CA . ILE A 1 144 ? 35.780 -7.267 40.380 1.00 121.59 151 ILE A CA 1
ATOM 1098 C C . ILE A 1 144 ? 34.694 -6.825 39.399 1.00 126.26 151 ILE A C 1
ATOM 1099 O O . ILE A 1 144 ? 33.498 -6.969 39.677 1.00 121.51 151 ILE A O 1
ATOM 1104 N N . ASN A 1 145 ? 35.094 -6.269 38.250 1.00 127.99 152 ASN A N 1
ATOM 1105 C CA . ASN A 1 145 ? 34.163 -5.902 37.189 1.00 124.85 152 ASN A CA 1
ATOM 1106 C C . ASN A 1 145 ? 34.144 -6.931 36.071 1.00 127.46 152 ASN A C 1
ATOM 1107 O O . ASN A 1 145 ? 35.187 -7.430 35.622 1.00 117.80 152 ASN A O 1
ATOM 1112 N N . PHE A 1 146 ? 32.932 -7.216 35.618 1.00 134.28 153 PHE A N 1
ATOM 1113 C CA . PHE A 1 146 ? 32.678 -8.185 34.571 1.00 130.66 153 PHE A CA 1
ATOM 1114 C C . PHE A 1 146 ? 32.004 -7.455 33.429 1.00 127.03 153 PHE A C 1
ATOM 1115 O O . PHE A 1 146 ? 30.934 -6.868 33.621 1.00 127.51 153 PHE A O 1
ATOM 1123 N N . ASN A 1 147 ? 32.609 -7.490 32.252 1.00 117.13 154 ASN A N 1
ATOM 1124 C CA . ASN A 1 147 ? 31.882 -7.243 31.017 1.00 128.25 154 ASN A CA 1
ATOM 1125 C C . ASN A 1 147 ? 31.642 -8.609 30.388 1.00 124.90 154 ASN A C 1
ATOM 1126 O O . ASN A 1 147 ? 32.585 -9.266 29.923 1.00 116.79 154 ASN A O 1
ATOM 1131 N N . GLU A 1 148 ? 30.382 -9.047 30.419 1.00 123.22 155 GLU A N 1
ATOM 1132 C CA . GLU A 1 148 ? 30.018 -10.404 30.037 1.00 124.54 155 GLU A CA 1
ATOM 1133 C C . GLU A 1 148 ? 30.234 -10.681 28.555 1.00 128.59 155 GLU A C 1
ATOM 1134 O O . GLU A 1 148 ? 30.354 -11.848 28.166 1.00 124.34 155 GLU A O 1
ATOM 1140 N N . GLY A 1 149 ? 30.300 -9.646 27.725 1.00 132.60 156 GLY A N 1
ATOM 1141 C CA . GLY A 1 149 ? 30.473 -9.857 26.305 1.00 128.97 156 GLY A CA 1
ATOM 1142 C C . GLY A 1 149 ? 29.166 -10.263 25.648 1.00 130.78 156 GLY A C 1
ATOM 1143 O O . GLY A 1 149 ? 28.067 -9.988 26.145 1.00 127.49 156 GLY A O 1
ATOM 1144 N N . THR A 1 150 ? 29.295 -10.941 24.506 1.00 130.56 157 THR A N 1
ATOM 1145 C CA . THR A 1 150 ? 28.120 -11.406 23.793 1.00 126.16 157 THR A CA 1
ATOM 1146 C C . THR A 1 150 ? 28.138 -12.928 23.696 1.00 115.73 157 THR A C 1
ATOM 1147 O O . THR A 1 150 ? 29.207 -13.523 23.519 1.00 111.46 157 THR A O 1
ATOM 1151 N N . PRO A 1 151 ? 26.984 -13.583 23.811 1.00 113.40 158 PRO A N 1
ATOM 1152 C CA . PRO A 1 151 ? 26.969 -15.050 23.769 1.00 115.14 158 PRO A CA 1
ATOM 1153 C C . PRO A 1 151 ? 27.317 -15.597 22.393 1.00 109.11 158 PRO A C 1
ATOM 1154 O O . PRO A 1 151 ? 26.950 -15.030 21.361 1.00 109.18 158 PRO A O 1
ATOM 1158 N N . ALA A 1 152 ? 28.043 -16.710 22.395 1.00 104.12 159 ALA A N 1
ATOM 1159 C CA . ALA A 1 152 ? 28.398 -17.400 21.165 1.00 99.03 159 ALA A CA 1
ATOM 1160 C C . ALA A 1 152 ? 27.150 -17.953 20.485 1.00 100.77 159 ALA A C 1
ATOM 1161 O O . ALA A 1 152 ? 26.166 -18.308 21.140 1.00 100.80 159 ALA A O 1
ATOM 1163 N N . LYS A 1 153 ? 27.188 -18.003 19.156 1.00 102.17 160 LYS A N 1
ATOM 1164 C CA . LYS A 1 153 ? 26.107 -18.633 18.412 1.00 92.37 160 LYS A CA 1
ATOM 1165 C C . LYS A 1 153 ? 26.034 -20.115 18.769 1.00 92.25 160 LYS A C 1
ATOM 1166 O O . LYS A 1 153 ? 27.050 -20.762 19.033 1.00 95.33 160 LYS A O 1
ATOM 1172 N N . VAL A 1 154 ? 24.817 -20.655 18.788 1.00 89.28 161 VAL A N 1
ATOM 1173 C CA . VAL A 1 154 ? 24.591 -22.071 19.069 1.00 97.20 161 VAL A CA 1
ATOM 1174 C C . VAL A 1 154 ? 24.449 -22.815 17.749 1.00 94.05 161 VAL A C 1
ATOM 1175 O O . VAL A 1 154 ? 23.612 -22.456 16.911 1.00 80.74 161 VAL A O 1
ATOM 1179 N N . PHE A 1 155 ? 25.253 -23.860 17.567 1.00 91.38 162 PHE A N 1
ATOM 1180 C CA . PHE A 1 155 ? 25.411 -24.523 16.280 1.00 89.00 162 PHE A CA 1
ATOM 1181 C C . PHE A 1 155 ? 24.711 -25.877 16.253 1.00 86.17 162 PHE A C 1
ATOM 1182 O O . PHE A 1 155 ? 24.768 -26.639 17.223 1.00 88.02 162 PHE A O 1
ATOM 1190 N N . ASP A 1 156 ? 24.067 -26.175 15.125 1.00 80.17 163 ASP A N 1
ATOM 1191 C CA . ASP A 1 156 ? 23.604 -27.525 14.815 1.00 80.76 163 ASP A CA 1
ATOM 1192 C C . ASP A 1 156 ? 24.155 -27.906 13.447 1.00 77.56 163 ASP A C 1
ATOM 1193 O O . ASP A 1 156 ? 23.750 -27.335 12.428 1.00 78.35 163 ASP A O 1
ATOM 1198 N N . ILE A 1 157 ? 25.092 -28.850 13.432 1.00 79.01 164 ILE A N 1
ATOM 1199 C CA . ILE A 1 157 ? 25.813 -29.252 12.228 1.00 84.02 164 ILE A CA 1
ATOM 1200 C C . ILE A 1 157 ? 25.397 -30.667 11.851 1.00 75.62 164 ILE A C 1
ATOM 1201 O O . ILE A 1 157 ? 25.456 -31.581 12.682 1.00 72.71 164 ILE A O 1
ATOM 1206 N N . ASN A 1 158 ? 25.016 -30.850 10.587 1.00 79.13 165 ASN A N 1
ATOM 1207 C CA . ASN A 1 158 ? 24.449 -32.096 10.084 1.00 76.89 165 ASN A CA 1
ATOM 1208 C C . ASN A 1 158 ? 25.378 -32.617 8.992 1.00 70.77 165 ASN A C 1
ATOM 1209 O O . ASN A 1 158 ? 25.487 -32.012 7.920 1.00 72.36 165 ASN A O 1
ATOM 1214 N N . VAL A 1 159 ? 25.987 -33.774 9.254 1.00 69.77 166 VAL A N 1
ATOM 1215 C CA . VAL A 1 159 ? 27.097 -34.340 8.490 1.00 79.72 166 VAL A CA 1
ATOM 1216 C C . VAL A 1 159 ? 26.653 -35.572 7.697 1.00 82.14 166 VAL A C 1
ATOM 1217 O O . VAL A 1 159 ? 27.150 -36.688 7.896 1.00 92.84 166 VAL A O 1
ATOM 1221 N N . ILE A 1 160 ? 25.637 -35.392 6.859 1.00 70.23 167 ILE A N 1
ATOM 1222 C CA . ILE A 1 160 ? 25.106 -36.464 6.024 1.00 63.72 167 ILE A CA 1
ATOM 1223 C C . ILE A 1 160 ? 26.211 -37.107 5.193 1.00 67.31 167 ILE A C 1
ATOM 1224 O O . ILE A 1 160 ? 26.905 -36.428 4.429 1.00 69.47 167 ILE A O 1
ATOM 1229 N N . GLY A 1 161 ? 26.397 -38.418 5.351 1.00 60.88 168 GLY A N 1
ATOM 1230 C CA . GLY A 1 161 ? 27.359 -39.165 4.564 1.00 54.42 168 GLY A CA 1
ATOM 1231 C C . GLY A 1 161 ? 28.566 -39.671 5.321 1.00 73.05 168 GLY A C 1
ATOM 1232 O O . GLY A 1 161 ? 29.360 -40.429 4.750 1.00 65.64 168 GLY A O 1
ATOM 1233 N N . ASN A 1 162 ? 28.711 -39.315 6.590 1.00 64.49 169 ASN A N 1
ATOM 1234 C CA . ASN A 1 162 ? 29.898 -39.663 7.356 1.00 60.45 169 ASN A CA 1
ATOM 1235 C C . ASN A 1 162 ? 29.803 -41.097 7.863 1.00 71.75 169 ASN A C 1
ATOM 1236 O O . ASN A 1 162 ? 28.863 -41.442 8.588 1.00 83.73 169 ASN A O 1
ATOM 1241 N N . THR A 1 163 ? 30.770 -41.938 7.474 1.00 62.63 170 THR A N 1
ATOM 1242 C CA . THR A 1 163 ? 30.922 -43.262 8.066 1.00 63.71 170 THR A CA 1
ATOM 1243 C C . THR A 1 163 ? 32.321 -43.517 8.615 1.00 74.10 170 THR A C 1
ATOM 1244 O O . THR A 1 163 ? 32.561 -44.597 9.164 1.00 74.30 170 THR A O 1
ATOM 1248 N N . VAL A 1 164 ? 33.240 -42.563 8.494 1.00 77.95 171 VAL A N 1
ATOM 1249 C CA . VAL A 1 164 ? 34.636 -42.764 8.868 1.00 68.11 171 VAL A CA 1
ATOM 1250 C C . VAL A 1 164 ? 34.954 -42.117 10.209 1.00 67.89 171 VAL A C 1
ATOM 1251 O O . VAL A 1 164 ? 35.696 -42.679 11.015 1.00 79.76 171 VAL A O 1
ATOM 1255 N N . PHE A 1 165 ? 34.406 -40.931 10.450 1.00 71.11 172 PHE A N 1
ATOM 1256 C CA . PHE A 1 165 ? 34.694 -40.144 11.635 1.00 82.81 172 PHE A CA 1
ATOM 1257 C C . PHE A 1 165 ? 33.439 -40.045 12.487 1.00 87.67 172 PHE A C 1
ATOM 1258 O O . PHE A 1 165 ? 32.321 -40.034 11.965 1.00 86.23 172 PHE A O 1
ATOM 1266 N N . LYS A 1 166 ? 33.616 -39.962 13.799 1.00 93.10 173 LYS A N 1
ATOM 1267 C CA . LYS A 1 166 ? 32.442 -39.674 14.602 1.00 105.30 173 LYS A CA 1
ATOM 1268 C C . LYS A 1 166 ? 32.124 -38.183 14.514 1.00 106.44 173 LYS A C 1
ATOM 1269 O O . LYS A 1 166 ? 32.986 -37.354 14.203 1.00 98.53 173 LYS A O 1
ATOM 1275 N N . ASP A 1 167 ? 30.858 -37.848 14.789 1.00 116.24 174 ASP A N 1
ATOM 1276 C CA . ASP A 1 167 ? 30.385 -36.479 14.587 1.00 111.52 174 ASP A CA 1
ATOM 1277 C C . ASP A 1 167 ? 31.146 -35.476 15.447 1.00 99.30 174 ASP A C 1
ATOM 1278 O O . ASP A 1 167 ? 31.222 -34.296 15.089 1.00 96.90 174 ASP A O 1
ATOM 1283 N N . SER A 1 168 ? 31.672 -35.911 16.595 1.00 88.22 175 SER A N 1
ATOM 1284 C CA . SER A 1 168 ? 32.639 -35.103 17.334 1.00 99.72 175 SER A CA 1
ATOM 1285 C C . SER A 1 168 ? 33.744 -34.588 16.413 1.00 99.42 175 SER A C 1
ATOM 1286 O O . SER A 1 168 ? 33.968 -33.374 16.289 1.00 95.57 175 SER A O 1
ATOM 1289 N N . GLU A 1 169 ? 34.442 -35.515 15.752 1.00 100.44 176 GLU A N 1
ATOM 1290 C CA . GLU A 1 169 ? 35.583 -35.146 14.920 1.00 99.87 176 GLU A CA 1
ATOM 1291 C C . GLU A 1 169 ? 35.161 -34.259 13.755 1.00 85.14 176 GLU A C 1
ATOM 1292 O O . GLU A 1 169 ? 35.864 -33.300 13.411 1.00 89.22 176 GLU A O 1
ATOM 1298 N N . ILE A 1 170 ? 34.016 -34.557 13.137 1.00 71.98 177 ILE A N 1
ATOM 1299 C CA . ILE A 1 170 ? 33.548 -33.741 12.019 1.00 72.80 177 ILE A CA 1
ATOM 1300 C C . ILE A 1 170 ? 33.240 -32.323 12.483 1.00 78.64 177 ILE A C 1
ATOM 1301 O O . ILE A 1 170 ? 33.639 -31.341 11.846 1.00 78.59 177 ILE A O 1
ATOM 1306 N N . LYS A 1 171 ? 32.502 -32.196 13.588 1.00 82.72 178 LYS A N 1
ATOM 1307 C CA . LYS A 1 171 ? 32.137 -30.881 14.099 1.00 85.03 178 LYS A CA 1
ATOM 1308 C C . LYS A 1 171 ? 33.351 -30.091 14.564 1.00 84.62 178 LYS A C 1
ATOM 1309 O O . LYS A 1 171 ? 33.295 -28.856 14.602 1.00 80.08 178 LYS A O 1
ATOM 1311 N N . GLN A 1 172 ? 34.454 -30.770 14.886 1.00 78.59 179 GLN A N 1
ATOM 1312 C CA . GLN A 1 172 ? 35.655 -30.033 15.257 1.00 81.09 179 GLN A CA 1
ATOM 1313 C C . GLN A 1 172 ? 36.249 -29.270 14.080 1.00 81.87 179 GLN A C 1
ATOM 1314 O O . GLN A 1 172 ? 37.050 -28.353 14.293 1.00 86.26 179 GLN A O 1
ATOM 1320 N N . ALA A 1 173 ? 35.854 -29.600 12.849 1.00 71.55 180 ALA A N 1
ATOM 1321 C CA . ALA A 1 173 ? 36.377 -28.909 11.678 1.00 64.56 180 ALA A CA 1
ATOM 1322 C C . ALA A 1 173 ? 35.717 -27.557 11.457 1.00 68.06 180 ALA A C 1
ATOM 1323 O O . ALA A 1 173 ? 36.268 -26.726 10.730 1.00 70.53 180 ALA A O 1
ATOM 1325 N N . PHE A 1 174 ? 34.546 -27.323 12.043 1.00 68.84 181 PHE A N 1
ATOM 1326 C CA . PHE A 1 174 ? 33.890 -26.030 11.917 1.00 65.07 181 PHE A CA 1
ATOM 1327 C C . PHE A 1 174 ? 34.288 -25.054 13.013 1.00 70.75 181 PHE A C 1
ATOM 1328 O O . PHE A 1 174 ? 33.917 -23.877 12.927 1.00 68.38 181 PHE A O 1
ATOM 1336 N N . ALA A 1 175 ? 35.017 -25.517 14.032 1.00 71.27 182 ALA A N 1
ATOM 1337 C CA . ALA A 1 175 ? 35.601 -24.671 15.075 1.00 79.08 182 ALA A CA 1
ATOM 1338 C C . ALA A 1 175 ? 34.567 -23.713 15.665 1.00 79.54 182 ALA A C 1
ATOM 1339 O O . ALA A 1 175 ? 34.675 -22.489 15.567 1.00 75.46 182 ALA A O 1
ATOM 1341 N N . VAL A 1 176 ? 33.558 -24.300 16.302 1.00 84.97 183 VAL A N 1
ATOM 1342 C CA . VAL A 1 176 ? 32.376 -23.564 16.736 1.00 91.94 183 VAL A CA 1
ATOM 1343 C C . VAL A 1 176 ? 32.676 -22.712 17.962 1.00 94.51 183 VAL A C 1
ATOM 1344 O O . VAL A 1 176 ? 31.797 -22.001 18.464 1.00 91.15 183 VAL A O 1
ATOM 1348 N N . LYS A 1 177 ? 33.915 -22.754 18.444 1.00 96.23 184 LYS A N 1
ATOM 1349 C CA . LYS A 1 177 ? 34.294 -21.991 19.622 1.00 98.59 184 LYS A CA 1
ATOM 1350 C C . LYS A 1 177 ? 35.236 -20.840 19.304 1.00 95.79 184 LYS A C 1
ATOM 1351 O O . LYS A 1 177 ? 35.650 -20.126 20.223 1.00 109.72 184 LYS A O 1
ATOM 1357 N N . GLU A 1 178 ? 35.578 -20.632 18.038 1.00 91.75 185 GLU A N 1
ATOM 1358 C CA . GLU A 1 178 ? 36.386 -19.486 17.660 1.00 90.78 185 GLU A CA 1
ATOM 1359 C C . GLU A 1 178 ? 35.497 -18.293 17.322 1.00 95.82 185 GLU A C 1
ATOM 1360 O O . GLU A 1 178 ? 34.321 -18.436 16.976 1.00 91.37 185 GLU A O 1
ATOM 1366 N N . SER A 1 179 ? 36.080 -17.101 17.432 1.00 106.41 186 SER A N 1
ATOM 1367 C CA . SER A 1 179 ? 35.299 -15.873 17.418 1.00 97.32 186 SER A CA 1
ATOM 1368 C C . SER A 1 179 ? 34.944 -15.385 16.019 1.00 98.45 186 SER A C 1
ATOM 1369 O O . SER A 1 179 ? 34.178 -14.421 15.901 1.00 101.00 186 SER A O 1
ATOM 1372 N N . GLY A 1 180 ? 35.462 -16.020 14.963 1.00 97.50 187 GLY A N 1
ATOM 1373 C CA . GLY A 1 180 ? 35.105 -15.594 13.618 1.00 88.20 187 GLY A CA 1
ATOM 1374 C C . GLY A 1 180 ? 33.615 -15.696 13.353 1.00 89.27 187 GLY A C 1
ATOM 1375 O O . GLY A 1 180 ? 33.027 -14.822 12.707 1.00 92.57 187 GLY A O 1
ATOM 1376 N N . TRP A 1 181 ? 32.976 -16.744 13.883 1.00 80.82 188 TRP A N 1
ATOM 1377 C CA . TRP A 1 181 ? 31.535 -16.900 13.730 1.00 85.00 188 TRP A CA 1
ATOM 1378 C C . TRP A 1 181 ? 30.767 -15.723 14.315 1.00 85.15 188 TRP A C 1
ATOM 1379 O O . TRP A 1 181 ? 29.591 -15.534 13.983 1.00 90.95 188 TRP A O 1
ATOM 1390 N N . ALA A 1 182 ? 31.410 -14.925 15.173 1.00 82.08 189 ALA A N 1
ATOM 1391 C CA . ALA A 1 182 ? 30.763 -13.742 15.724 1.00 94.14 189 ALA A CA 1
ATOM 1392 C C . ALA A 1 182 ? 30.387 -12.746 14.638 1.00 89.37 189 ALA A C 1
ATOM 1393 O O . ALA A 1 182 ? 29.360 -12.067 14.750 1.00 87.25 189 ALA A O 1
ATOM 1395 N N . SER A 1 183 ? 31.186 -12.653 13.575 1.00 88.28 190 SER A N 1
ATOM 1396 C CA . SER A 1 183 ? 30.947 -11.660 12.535 1.00 90.32 190 SER A CA 1
ATOM 1397 C C . SER A 1 183 ? 29.973 -12.144 11.466 1.00 97.71 190 SER A C 1
ATOM 1398 O O . SER A 1 183 ? 29.659 -11.386 10.543 1.00 100.35 190 SER A O 1
ATOM 1401 N N . VAL A 1 184 ? 29.474 -13.372 11.580 1.00 99.09 191 VAL A N 1
ATOM 1402 C CA . VAL A 1 184 ? 28.509 -13.936 10.638 1.00 99.73 191 VAL A CA 1
ATOM 1403 C C . VAL A 1 184 ? 27.133 -13.392 11.015 1.00 100.12 191 VAL A C 1
ATOM 1404 O O . VAL A 1 184 ? 26.533 -13.831 11.995 1.00 104.85 191 VAL A O 1
ATOM 1408 N N . VAL A 1 185 ? 26.632 -12.428 10.244 1.00 100.27 192 VAL A N 1
ATOM 1409 C CA . VAL A 1 185 ? 25.310 -11.876 10.486 1.00 102.61 192 VAL A CA 1
ATOM 1410 C C . VAL A 1 185 ? 24.302 -12.279 9.414 1.00 102.20 192 VAL A C 1
ATOM 1411 O O . VAL A 1 185 ? 23.104 -12.361 9.710 1.00 107.95 192 VAL A O 1
ATOM 1415 N N . THR A 1 186 ? 24.744 -12.556 8.190 1.00 99.29 193 THR A N 1
ATOM 1416 C CA . THR A 1 186 ? 23.873 -13.062 7.139 1.00 108.59 193 THR A CA 1
ATOM 1417 C C . THR A 1 186 ? 24.408 -14.391 6.623 1.00 104.87 193 THR A C 1
ATOM 1418 O O . THR A 1 186 ? 25.615 -14.651 6.659 1.00 103.81 193 THR A O 1
ATOM 1422 N N . ARG A 1 187 ? 23.489 -15.235 6.147 1.00 103.86 194 ARG A N 1
ATOM 1423 C CA . ARG A 1 187 ? 23.853 -16.546 5.620 1.00 112.13 194 ARG A CA 1
ATOM 1424 C C . ARG A 1 187 ? 24.864 -16.452 4.485 1.00 104.93 194 ARG A C 1
ATOM 1425 O O . ARG A 1 187 ? 25.505 -17.456 4.157 1.00 103.94 194 ARG A O 1
ATOM 1433 N N . ASN A 1 188 ? 25.013 -15.275 3.869 1.00 99.97 195 ASN A N 1
ATOM 1434 C CA . ASN A 1 188 ? 25.799 -15.133 2.649 1.00 103.61 195 ASN A CA 1
ATOM 1435 C C . ASN A 1 188 ? 26.766 -13.949 2.685 1.00 105.58 195 ASN A C 1
ATOM 1436 O O . ASN A 1 188 ? 27.259 -13.538 1.630 1.00 111.04 195 ASN A O 1
ATOM 1441 N N . ASP A 1 189 ? 27.057 -13.388 3.859 1.00 99.26 196 ASP A N 1
ATOM 1442 C CA . ASP A 1 189 ? 28.053 -12.326 3.900 1.00 101.16 196 ASP A CA 1
ATOM 1443 C C . ASP A 1 189 ? 29.458 -12.907 3.730 1.00 102.08 196 ASP A C 1
ATOM 1444 O O . ASP A 1 189 ? 29.665 -14.123 3.731 1.00 105.53 196 ASP A O 1
ATOM 1449 N N . ARG A 1 190 ? 30.435 -12.009 3.579 1.00 94.23 197 ARG A N 1
ATOM 1450 C CA . ARG A 1 190 ? 31.818 -12.441 3.391 1.00 98.58 197 ARG A CA 1
ATOM 1451 C C . ARG A 1 190 ? 32.311 -13.300 4.550 1.00 103.85 197 ARG A C 1
ATOM 1452 O O . ARG A 1 190 ? 33.124 -14.211 4.347 1.00 108.64 197 ARG A O 1
ATOM 1460 N N . TYR A 1 191 ? 31.822 -13.041 5.765 1.00 99.27 198 TYR A N 1
ATOM 1461 C CA . TYR A 1 191 ? 32.333 -13.763 6.925 1.00 95.34 198 TYR A CA 1
ATOM 1462 C C . TYR A 1 191 ? 31.828 -15.200 6.944 1.00 91.70 198 TYR A C 1
ATOM 1463 O O . TYR A 1 191 ? 32.595 -16.128 7.229 1.00 93.29 198 TYR A O 1
ATOM 1472 N N . ALA A 1 192 ? 30.548 -15.406 6.628 1.00 92.16 199 ALA A N 1
ATOM 1473 C CA . ALA A 1 192 ? 30.026 -16.765 6.550 1.00 91.36 199 ALA A CA 1
ATOM 1474 C C . ALA A 1 192 ? 30.683 -17.539 5.414 1.00 87.97 199 ALA A C 1
ATOM 1475 O O . ALA A 1 192 ? 30.957 -18.737 5.549 1.00 83.97 199 ALA A O 1
ATOM 1477 N N . ARG A 1 193 ? 30.961 -16.864 4.294 1.00 93.45 200 ARG A N 1
ATOM 1478 C CA . ARG A 1 193 ? 31.610 -17.525 3.167 1.00 92.70 200 ARG A CA 1
ATOM 1479 C C . ARG A 1 193 ? 33.033 -17.943 3.527 1.00 88.34 200 ARG A C 1
ATOM 1480 O O . ARG A 1 193 ? 33.449 -19.070 3.226 1.00 84.81 200 ARG A O 1
ATOM 1488 N N . GLU A 1 194 ? 33.769 -17.079 4.236 1.00 84.77 201 GLU A N 1
ATOM 1489 C CA . GLU A 1 194 ? 35.123 -17.436 4.650 1.00 81.94 201 GLU A CA 1
ATOM 1490 C C . GLU A 1 194 ? 35.111 -18.565 5.675 1.00 76.82 201 GLU A C 1
ATOM 1491 O O . GLU A 1 194 ? 35.924 -19.496 5.591 1.00 78.90 201 GLU A O 1
ATOM 1497 N N . LYS A 1 195 ? 34.184 -18.510 6.640 1.00 69.57 202 LYS A N 1
ATOM 1498 C CA . LYS A 1 195 ? 34.094 -19.567 7.644 1.00 73.58 202 LYS A CA 1
ATOM 1499 C C . LYS A 1 195 ? 33.739 -20.910 7.018 1.00 71.61 202 LYS A C 1
ATOM 1500 O O . LYS A 1 195 ? 34.339 -21.937 7.360 1.00 64.95 202 LYS A O 1
ATOM 1514 N N . ALA A 1 197 ? 34.271 -21.815 3.897 1.00 66.82 204 ALA A N 1
ATOM 1515 C CA . ALA A 1 197 ? 35.401 -22.256 3.084 1.00 69.39 204 ALA A CA 1
ATOM 1516 C C . ALA A 1 197 ? 36.481 -22.899 3.947 1.00 72.09 204 ALA A C 1
ATOM 1517 O O . ALA A 1 197 ? 36.992 -23.980 3.623 1.00 71.51 204 ALA A O 1
ATOM 1519 N N . ALA A 1 198 ? 36.836 -22.249 5.060 1.00 72.94 205 ALA A N 1
ATOM 1520 C CA . ALA A 1 198 ? 37.857 -22.807 5.943 1.00 68.87 205 ALA A CA 1
ATOM 1521 C C . ALA A 1 198 ? 37.393 -24.120 6.564 1.00 55.50 205 ALA A C 1
ATOM 1522 O O . ALA A 1 198 ? 38.182 -25.065 6.705 1.00 59.23 205 ALA A O 1
ATOM 1524 N N . SER A 1 199 ? 36.113 -24.205 6.932 1.00 51.42 206 SER A N 1
ATOM 1525 C CA . SER A 1 199 ? 35.608 -25.424 7.553 1.00 58.33 206 SER A CA 1
ATOM 1526 C C . SER A 1 199 ? 35.584 -26.577 6.559 1.00 50.92 206 SER A C 1
ATOM 1527 O O . SER A 1 199 ? 35.956 -27.708 6.896 1.00 46.04 206 SER A O 1
ATOM 1530 N N . LEU A 1 200 ? 35.174 -26.304 5.319 1.00 47.88 207 LEU A N 1
ATOM 1531 C CA . LEU A 1 200 ? 35.185 -27.350 4.309 1.00 62.82 207 LEU A CA 1
ATOM 1532 C C . LEU A 1 200 ? 36.608 -27.762 3.963 1.00 65.07 207 LEU A C 1
ATOM 1533 O O . LEU A 1 200 ? 36.855 -28.942 3.689 1.00 61.18 207 LEU A O 1
ATOM 1538 N N . GLU A 1 201 ? 37.564 -26.826 4.013 1.00 60.31 208 GLU A N 1
ATOM 1539 C CA . GLU A 1 201 ? 38.957 -27.220 3.834 1.00 58.45 208 GLU A CA 1
ATOM 1540 C C . GLU A 1 201 ? 39.415 -28.135 4.959 1.00 56.66 208 GLU A C 1
ATOM 1541 O O . GLU A 1 201 ? 40.128 -29.114 4.717 1.00 48.47 208 GLU A O 1
ATOM 1547 N N . ALA A 1 202 ? 39.016 -27.833 6.199 1.00 43.34 209 ALA A N 1
ATOM 1548 C CA . ALA A 1 202 ? 39.402 -28.697 7.312 1.00 47.59 209 ALA A CA 1
ATOM 1549 C C . ALA A 1 202 ? 38.798 -30.091 7.168 1.00 59.71 209 ALA A C 1
ATOM 1550 O O . ALA A 1 202 ? 39.464 -31.098 7.446 1.00 58.79 209 ALA A O 1
ATOM 1552 N N . LEU A 1 203 ? 37.542 -30.168 6.717 1.00 57.93 210 LEU A N 1
ATOM 1553 C CA . LEU A 1 203 ? 36.902 -31.465 6.495 1.00 55.00 210 LEU A CA 1
ATOM 1554 C C . LEU A 1 203 ? 37.614 -32.251 5.396 1.00 49.80 210 LEU A C 1
ATOM 1555 O O . LEU A 1 203 ? 37.946 -33.439 5.561 1.00 54.75 210 LEU A O 1
ATOM 1560 N N . ARG A 1 204 ? 37.861 -31.591 4.264 1.00 50.65 211 ARG A N 1
ATOM 1561 C CA . ARG A 1 204 ? 38.626 -32.197 3.184 1.00 58.31 211 ARG A CA 1
AT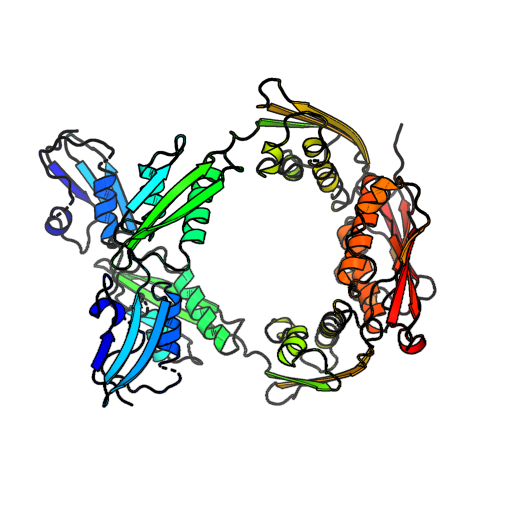OM 1562 C C . ARG A 1 204 ? 39.970 -32.706 3.678 1.00 60.98 211 ARG A C 1
ATOM 1563 O O . ARG A 1 204 ? 40.399 -33.799 3.302 1.00 57.49 211 ARG A O 1
ATOM 1571 N N . ALA A 1 205 ? 40.656 -31.919 4.510 1.00 55.35 212 ALA A N 1
ATOM 1572 C CA . ALA A 1 205 ? 41.967 -32.321 5.004 1.00 52.85 212 ALA A CA 1
ATOM 1573 C C . ALA A 1 205 ? 41.860 -33.557 5.886 1.00 56.44 212 ALA A C 1
ATOM 1574 O O . ALA A 1 205 ? 42.664 -34.489 5.765 1.00 55.74 212 ALA A O 1
ATOM 1584 N N . TYR A 1 207 ? 39.738 -35.908 5.610 1.00 54.03 214 TYR A N 1
ATOM 1585 C CA . TYR A 1 207 ? 39.532 -37.091 4.774 1.00 54.20 214 TYR A CA 1
ATOM 1586 C C . TYR A 1 207 ? 40.773 -37.436 3.950 1.00 49.20 214 TYR A C 1
ATOM 1587 O O . TYR A 1 207 ? 41.154 -38.609 3.858 1.00 52.09 214 TYR A O 1
ATOM 1596 N N . LEU A 1 208 ? 41.412 -36.435 3.341 1.00 47.71 215 LEU A N 1
ATOM 1597 C CA . LEU A 1 208 ? 42.555 -36.695 2.472 1.00 49.76 215 LEU A CA 1
ATOM 1598 C C . LEU A 1 208 ? 43.773 -37.190 3.246 1.00 53.12 215 LEU A C 1
ATOM 1599 O O . LEU A 1 208 ? 44.578 -37.952 2.700 1.00 54.21 215 LEU A O 1
ATOM 1604 N N . ASN A 1 209 ? 43.925 -36.793 4.511 1.00 43.97 216 ASN A N 1
ATOM 1605 C CA . ASN A 1 209 ? 45.031 -37.289 5.319 1.00 55.85 216 ASN A CA 1
ATOM 1606 C C . ASN A 1 209 ? 44.829 -38.721 5.784 1.00 60.06 216 ASN A C 1
ATOM 1607 O O . ASN A 1 209 ? 45.783 -39.339 6.271 1.00 59.08 216 ASN A O 1
ATOM 1612 N N . LYS A 1 210 ? 43.618 -39.257 5.665 1.00 63.15 217 LYS A N 1
ATOM 1613 C CA . LYS A 1 210 ? 43.347 -40.640 6.023 1.00 58.29 217 LYS A CA 1
ATOM 1614 C C . LYS A 1 210 ? 43.186 -41.536 4.801 1.00 54.46 217 LYS A C 1
ATOM 1615 O O . LYS A 1 210 ? 42.830 -42.708 4.951 1.00 62.55 217 LYS A O 1
ATOM 1621 N N . GLY A 1 211 ? 43.469 -41.025 3.602 1.00 55.29 218 GLY A N 1
ATOM 1622 C CA . GLY A 1 211 ? 43.524 -41.847 2.412 1.00 52.12 218 GLY A CA 1
ATOM 1623 C C . GLY A 1 211 ? 42.329 -41.772 1.487 1.00 55.28 218 GLY A C 1
ATOM 1624 O O . GLY A 1 211 ? 42.324 -42.464 0.462 1.00 53.96 218 GLY A O 1
ATOM 1625 N N . TYR A 1 212 ? 41.314 -40.972 1.806 1.00 57.37 219 TYR A N 1
ATOM 1626 C CA . TYR A 1 212 ? 40.105 -40.926 0.980 1.00 48.72 219 TYR A CA 1
ATOM 1627 C C . TYR A 1 212 ? 40.289 -39.910 -0.144 1.00 55.76 219 TYR A C 1
ATOM 1628 O O . TYR A 1 212 ? 39.704 -38.826 -0.168 1.00 58.66 219 TYR A O 1
ATOM 1637 N N . ILE A 1 213 ? 41.097 -40.321 -1.124 1.00 48.32 220 ILE A N 1
ATOM 1638 C CA . ILE A 1 213 ? 41.497 -39.416 -2.192 1.00 56.82 220 ILE A CA 1
ATOM 1639 C C . ILE A 1 213 ? 40.329 -39.091 -3.116 1.00 59.80 220 ILE A C 1
ATOM 1640 O O . ILE A 1 213 ? 40.406 -38.134 -3.896 1.00 61.95 220 ILE A O 1
ATOM 1645 N N . ASN A 1 214 ? 39.243 -39.860 -3.049 1.00 63.45 221 ASN A N 1
ATOM 1646 C CA . ASN A 1 214 ? 38.044 -39.599 -3.833 1.00 60.31 221 ASN A CA 1
ATOM 1647 C C . ASN A 1 214 ? 36.962 -38.884 -3.037 1.00 61.38 221 ASN A C 1
ATOM 1648 O O . ASN A 1 214 ? 35.842 -38.733 -3.532 1.00 66.86 221 ASN A O 1
ATOM 1653 N N . PHE A 1 215 ? 37.273 -38.427 -1.828 1.00 54.91 222 PHE A N 1
ATOM 1654 C CA . PHE A 1 215 ? 36.313 -37.659 -1.049 1.00 52.17 222 PHE A CA 1
ATOM 1655 C C . PHE A 1 215 ? 35.850 -36.446 -1.846 1.00 58.25 222 PHE A C 1
ATOM 1656 O O . PHE A 1 215 ? 36.628 -35.834 -2.581 1.00 63.67 222 PHE A O 1
ATOM 1664 N N . ASN A 1 216 ? 34.567 -36.115 -1.719 1.00 56.25 223 ASN A N 1
ATOM 1665 C CA . ASN A 1 216 ? 34.021 -34.927 -2.361 1.00 55.03 223 ASN A CA 1
ATOM 1666 C C . ASN A 1 216 ? 32.866 -34.409 -1.517 1.00 60.89 223 ASN A C 1
ATOM 1667 O O . ASN A 1 216 ? 32.103 -35.194 -0.949 1.00 69.21 223 ASN A O 1
ATOM 1672 N N . ILE A 1 217 ? 32.754 -33.087 -1.430 1.00 57.84 224 ILE A N 1
ATOM 1673 C CA . ILE A 1 217 ? 31.637 -32.458 -0.734 1.00 61.31 224 ILE A CA 1
ATOM 1674 C C . ILE A 1 217 ? 30.460 -32.453 -1.695 1.00 67.60 224 ILE A C 1
ATOM 1675 O O . ILE A 1 217 ? 30.572 -31.941 -2.811 1.00 53.18 224 ILE A O 1
ATOM 1680 N N . ASN A 1 218 ? 29.344 -33.060 -1.287 1.00 76.51 225 ASN A N 1
ATOM 1681 C CA . ASN A 1 218 ? 28.201 -33.138 -2.192 1.00 68.69 225 ASN A CA 1
ATOM 1682 C C . ASN A 1 218 ? 27.379 -31.856 -2.160 1.00 65.25 225 ASN A C 1
ATOM 1683 O O . ASN A 1 218 ? 27.009 -31.323 -3.212 1.00 67.22 225 ASN A O 1
ATOM 1688 N N . ASN A 1 219 ? 27.068 -31.355 -0.968 1.00 59.04 226 ASN A N 1
ATOM 1689 C CA . ASN A 1 219 ? 26.449 -30.035 -0.891 1.00 73.52 226 ASN A CA 1
ATOM 1690 C C . ASN A 1 219 ? 26.620 -29.472 0.513 1.00 66.52 226 ASN A C 1
ATOM 1691 O O . ASN A 1 219 ? 26.838 -30.208 1.474 1.00 58.07 226 ASN A O 1
ATOM 1696 N N . SER A 1 220 ? 26.496 -28.152 0.620 1.00 56.87 227 SER A N 1
ATOM 1697 C CA . SER A 1 220 ? 26.662 -27.478 1.898 1.00 65.89 227 SER A CA 1
ATOM 1698 C C . SER A 1 220 ? 25.757 -26.260 1.929 1.00 65.26 227 SER A C 1
ATOM 1699 O O . SER A 1 220 ? 25.587 -25.580 0.916 1.00 63.81 227 SER A O 1
ATOM 1702 N N . GLN A 1 221 ? 25.208 -25.977 3.105 1.00 72.43 228 GLN A N 1
ATOM 1703 C CA . GLN A 1 221 ? 24.324 -24.838 3.290 1.00 77.67 228 GLN A CA 1
ATOM 1704 C C . GLN A 1 221 ? 24.499 -24.300 4.703 1.00 81.59 228 GLN A C 1
ATOM 1705 O O . GLN A 1 221 ? 24.616 -25.067 5.670 1.00 61.46 228 GLN A O 1
ATOM 1708 N N . LEU A 1 222 ? 24.496 -22.973 4.805 1.00 71.81 229 LEU A N 1
ATOM 1709 C CA . LEU A 1 222 ? 24.587 -22.258 6.068 1.00 77.12 229 LEU A CA 1
ATOM 1710 C C . LEU A 1 222 ? 23.334 -21.417 6.249 1.00 87.41 229 LEU A C 1
ATOM 1711 O O . LEU A 1 222 ? 22.919 -20.710 5.325 1.00 95.53 229 LEU A O 1
ATOM 1716 N N . ASN A 1 223 ? 22.739 -21.484 7.438 1.00 88.02 230 ASN A N 1
ATOM 1717 C CA . ASN A 1 223 ? 21.528 -20.734 7.722 1.00 95.40 230 ASN A CA 1
ATOM 1718 C C . ASN A 1 223 ? 21.602 -20.202 9.146 1.00 97.18 230 ASN A C 1
ATOM 1719 O O . ASN A 1 223 ? 22.101 -20.889 10.039 1.00 85.69 230 ASN A O 1
ATOM 1724 N N . ILE A 1 224 ? 21.144 -18.966 9.352 1.00 98.28 231 ILE A N 1
ATOM 1725 C CA . ILE A 1 224 ? 21.070 -18.365 10.682 1.00 96.38 231 ILE A CA 1
ATOM 1726 C C . ILE A 1 224 ? 19.627 -17.984 10.956 1.00 100.51 231 ILE A C 1
ATOM 1727 O O . ILE A 1 224 ? 18.969 -17.373 10.107 1.00 99.11 231 ILE A O 1
ATOM 1732 N N . SER A 1 225 ? 19.134 -18.347 12.134 1.00 105.59 232 SER A N 1
ATOM 1733 C CA . SER A 1 225 ? 17.846 -17.833 12.567 1.00 106.72 232 SER A CA 1
ATOM 1734 C C . SER A 1 225 ? 18.017 -16.363 12.931 1.00 115.70 232 SER A C 1
ATOM 1735 O O . SER A 1 225 ? 18.808 -16.027 13.821 1.00 115.81 232 SER A O 1
ATOM 1738 N N . GLU A 1 226 ? 17.298 -15.480 12.229 1.00 123.21 233 GLU A N 1
ATOM 1739 C CA . GLU A 1 226 ? 17.370 -14.059 12.558 1.00 126.08 233 GLU A CA 1
ATOM 1740 C C . GLU A 1 226 ? 16.604 -13.738 13.831 1.00 121.52 233 GLU A C 1
ATOM 1741 O O . GLU A 1 226 ? 16.659 -12.600 14.312 1.00 118.69 233 GLU A O 1
ATOM 1747 N N . ASP A 1 227 ? 15.907 -14.735 14.373 1.00 116.28 234 ASP A N 1
ATOM 1748 C CA . ASP A 1 227 ? 15.403 -14.748 15.738 1.00 117.67 234 ASP A CA 1
ATOM 1749 C C . ASP A 1 227 ? 16.597 -15.085 16.619 1.00 113.05 234 ASP A C 1
ATOM 1750 O O . ASP A 1 227 ? 17.731 -14.770 16.239 1.00 105.92 234 ASP A O 1
ATOM 1752 N N . LYS A 1 228 ? 16.360 -15.597 17.830 1.00 118.30 235 LYS A N 1
ATOM 1753 C CA . LYS A 1 228 ? 17.451 -16.048 18.691 1.00 121.72 235 LYS A CA 1
ATOM 1754 C C . LYS A 1 228 ? 18.543 -16.691 17.845 1.00 123.29 235 LYS A C 1
ATOM 1755 O O . LYS A 1 228 ? 18.273 -17.591 17.045 1.00 130.20 235 LYS A O 1
ATOM 1757 N N . LYS A 1 229 ? 19.782 -16.238 18.036 1.00 109.95 236 LYS A N 1
ATOM 1758 C CA . LYS A 1 229 ? 20.831 -16.480 17.046 1.00 91.62 236 LYS A CA 1
ATOM 1759 C C . LYS A 1 229 ? 21.385 -17.893 17.149 1.00 106.23 236 LYS A C 1
ATOM 1760 O O . LYS A 1 229 ? 22.282 -18.183 17.946 1.00 97.70 236 LYS A O 1
ATOM 1766 N N . HIS A 1 230 ? 20.835 -18.758 16.304 1.00 110.79 237 HIS A N 1
ATOM 1767 C CA . HIS A 1 230 ? 21.260 -20.132 16.110 1.00 101.68 237 HIS A CA 1
ATOM 1768 C C . HIS A 1 230 ? 21.824 -20.255 14.703 1.00 95.91 237 HIS A C 1
ATOM 1769 O O . HIS A 1 230 ? 21.289 -19.668 13.757 1.00 93.26 237 HIS A O 1
ATOM 1776 N N . ILE A 1 231 ? 22.916 -20.996 14.573 1.00 89.43 238 ILE A N 1
ATOM 1777 C CA . ILE A 1 231 ? 23.518 -21.299 13.284 1.00 79.97 238 ILE A CA 1
ATOM 1778 C C . ILE A 1 231 ? 23.280 -22.771 12.985 1.00 80.74 238 ILE A C 1
ATOM 1779 O O . ILE A 1 231 ? 23.573 -23.639 13.817 1.00 81.42 238 ILE A O 1
ATOM 1784 N N . PHE A 1 232 ? 22.720 -23.047 11.811 1.00 78.78 239 PHE A N 1
ATOM 1785 C CA . PHE A 1 232 ? 22.493 -24.398 11.327 1.00 78.67 239 PHE A CA 1
ATOM 1786 C C . PHE A 1 232 ? 23.326 -24.608 10.073 1.00 78.56 239 PHE A C 1
ATOM 1787 O O . PHE A 1 232 ? 23.253 -23.817 9.121 1.00 65.48 239 PHE A O 1
ATOM 1795 N N . ILE A 1 233 ? 24.144 -25.651 10.093 1.00 69.31 240 ILE A N 1
ATOM 1796 C CA . ILE A 1 233 ? 25.023 -25.989 8.985 1.00 70.63 240 ILE A CA 1
ATOM 1797 C C . ILE A 1 233 ? 24.672 -27.394 8.529 1.00 72.74 240 ILE A C 1
ATOM 1798 O O . ILE A 1 233 ? 24.461 -28.292 9.354 1.00 66.16 240 ILE A O 1
ATOM 1803 N N . GLU A 1 234 ? 24.597 -27.583 7.216 1.00 77.59 241 GLU A N 1
ATOM 1804 C CA . GLU A 1 234 ? 24.306 -28.890 6.647 1.00 72.63 241 GLU A CA 1
ATOM 1805 C C . GLU A 1 234 ? 25.322 -29.159 5.554 1.00 67.34 241 GLU A C 1
ATOM 1806 O O . GLU A 1 234 ? 25.432 -28.378 4.606 1.00 73.41 241 GLU A O 1
ATOM 1812 N N . VAL A 1 235 ? 26.087 -30.236 5.696 1.00 57.61 242 VAL A N 1
ATOM 1813 C CA . VAL A 1 235 ? 27.044 -30.629 4.672 1.00 64.64 242 VAL A CA 1
ATOM 1814 C C . VAL A 1 235 ? 26.870 -32.120 4.412 1.00 59.84 242 VAL A C 1
ATOM 1815 O O . VAL A 1 235 ? 26.883 -32.927 5.350 1.00 58.88 242 VAL A O 1
ATOM 1819 N N . ALA A 1 236 ? 26.639 -32.467 3.150 1.00 60.63 243 ALA A N 1
ATOM 1820 C CA . ALA A 1 236 ? 26.551 -33.836 2.663 1.00 65.81 243 ALA A CA 1
ATOM 1821 C C . ALA A 1 236 ? 27.808 -34.156 1.867 1.00 58.29 243 ALA A C 1
ATOM 1822 O O . ALA A 1 236 ? 28.171 -33.397 0.956 1.00 63.11 243 ALA A O 1
ATOM 1824 N N . VAL A 1 237 ? 28.462 -35.275 2.211 1.00 63.74 244 VAL A N 1
ATOM 1825 C CA . VAL A 1 237 ? 29.755 -35.661 1.654 1.00 60.88 244 VAL A CA 1
ATOM 1826 C C . VAL A 1 237 ? 29.646 -37.032 0.997 1.00 63.10 244 VAL A C 1
ATOM 1827 O O . VAL A 1 237 ? 28.832 -37.876 1.390 1.00 61.90 244 VAL A O 1
ATOM 1831 N N . ASP A 1 238 ? 30.526 -37.268 0.022 1.00 73.07 245 ASP A N 1
ATOM 1832 C CA . ASP A 1 238 ? 30.702 -38.569 -0.621 1.00 69.60 245 ASP A CA 1
ATOM 1833 C C . ASP A 1 238 ? 32.132 -39.009 -0.342 1.00 60.81 245 ASP A C 1
ATOM 1834 O O . ASP A 1 238 ? 33.079 -38.425 -0.876 1.00 64.46 245 ASP A O 1
ATOM 1839 N N . GLU A 1 239 ? 32.288 -40.036 0.492 1.00 52.02 246 GLU A N 1
ATOM 1840 C CA . GLU A 1 239 ? 33.608 -40.378 1.013 1.00 63.85 246 GLU A CA 1
ATOM 1841 C C . GLU A 1 239 ? 34.482 -41.112 0.001 1.00 56.15 246 GLU A C 1
ATOM 1842 O O . GLU A 1 239 ? 35.678 -40.826 -0.105 1.00 72.65 246 GLU A O 1
ATOM 1848 N N . GLY A 1 240 ? 33.923 -42.065 -0.730 1.00 54.48 247 GLY A N 1
ATOM 1849 C CA . GLY A 1 240 ? 34.755 -42.952 -1.515 1.00 51.38 247 GLY A CA 1
ATOM 1850 C C . GLY A 1 240 ? 35.493 -43.935 -0.612 1.00 55.14 247 GLY A C 1
ATOM 1851 O O . GLY A 1 240 ? 35.267 -44.010 0.597 1.00 60.32 247 GLY A O 1
ATOM 1852 N N . SER A 1 241 ? 36.405 -44.685 -1.228 1.00 55.58 248 SER A N 1
ATOM 1853 C CA . SER A 1 241 ? 37.178 -45.710 -0.537 1.00 60.42 248 SER A CA 1
ATOM 1854 C C . SER A 1 241 ? 38.533 -45.169 -0.085 1.00 62.79 248 SER A C 1
ATOM 1855 O O . SER A 1 241 ? 38.991 -44.107 -0.512 1.00 60.09 248 SER A O 1
ATOM 1858 N N . GLN A 1 242 ? 39.171 -45.923 0.804 1.00 64.42 249 GLN A N 1
ATOM 1859 C CA . GLN A 1 242 ? 40.514 -45.608 1.270 1.00 57.58 249 GLN A CA 1
ATOM 1860 C C . GLN A 1 242 ? 41.561 -46.160 0.307 1.00 62.73 249 GLN A C 1
ATOM 1861 O O . GLN A 1 242 ? 41.367 -47.203 -0.325 1.00 71.09 249 GLN A O 1
ATOM 1867 N N . PHE A 1 243 ? 42.678 -45.443 0.193 1.00 62.47 250 PHE A N 1
ATOM 1868 C CA . PHE A 1 243 ? 43.720 -45.770 -0.768 1.00 56.62 250 PHE A CA 1
ATOM 1869 C C . PHE A 1 243 ? 45.065 -45.897 -0.068 1.00 60.78 250 PHE A C 1
ATOM 1870 O O . PHE A 1 243 ? 45.283 -45.358 1.021 1.00 61.76 250 PHE A O 1
ATOM 1878 N N . LYS A 1 244 ? 45.972 -46.614 -0.723 1.00 65.14 251 LYS A N 1
ATOM 1879 C CA . LYS A 1 244 ? 47.337 -46.787 -0.258 1.00 59.79 251 LYS A CA 1
ATOM 1880 C C . LYS A 1 244 ? 48.300 -46.156 -1.254 1.00 60.31 251 LYS A C 1
ATOM 1881 O O . LYS A 1 244 ? 47.984 -45.982 -2.438 1.00 50.40 251 LYS A O 1
ATOM 1887 N N . PHE A 1 245 ? 49.488 -45.822 -0.757 1.00 57.19 252 PHE A N 1
ATOM 1888 C CA . PHE A 1 245 ? 50.533 -45.292 -1.620 1.00 54.88 252 PHE A CA 1
ATOM 1889 C C . PHE A 1 245 ? 51.034 -46.371 -2.572 1.00 57.69 252 PHE A C 1
ATOM 1890 O O . PHE A 1 245 ? 51.213 -47.530 -2.185 1.00 58.84 252 PHE A O 1
ATOM 1898 N N . GLY A 1 246 ? 51.265 -45.981 -3.824 1.00 61.91 253 GLY A N 1
ATOM 1899 C CA . GLY A 1 246 ? 51.889 -46.856 -4.797 1.00 57.25 253 GLY A CA 1
ATOM 1900 C C . GLY A 1 246 ? 53.346 -46.484 -5.004 1.00 63.68 253 GLY A C 1
ATOM 1901 O O . GLY A 1 246 ? 54.094 -46.357 -4.029 1.00 56.16 253 GLY A O 1
ATOM 1902 N N . GLN A 1 247 ? 53.757 -46.301 -6.260 1.00 65.21 254 GLN A N 1
ATOM 1903 C CA . GLN A 1 247 ? 55.114 -45.878 -6.595 1.00 64.25 254 GLN A CA 1
ATOM 1904 C C . GLN A 1 247 ? 55.218 -44.362 -6.704 1.00 64.83 254 GLN A C 1
ATOM 1905 O O . GLN A 1 247 ? 54.394 -43.713 -7.353 1.00 62.35 254 GLN A O 1
ATOM 1911 N N . THR A 1 248 ? 56.268 -43.812 -6.102 1.00 59.67 255 THR A N 1
ATOM 1912 C CA . THR A 1 248 ? 56.574 -42.390 -6.168 1.00 56.47 255 THR A CA 1
ATOM 1913 C C . THR A 1 248 ? 57.765 -42.165 -7.093 1.00 56.58 255 THR A C 1
ATOM 1914 O O . THR A 1 248 ? 58.798 -42.827 -6.949 1.00 60.50 255 THR A O 1
ATOM 1918 N N . LYS A 1 249 ? 57.615 -41.246 -8.050 1.00 53.45 256 LYS A N 1
ATOM 1919 C CA . LYS A 1 249 ? 58.688 -40.870 -8.963 1.00 48.93 256 LYS A CA 1
ATOM 1920 C C . LYS A 1 249 ? 58.924 -39.365 -8.883 1.00 50.09 256 LYS A C 1
ATOM 1921 O O . LYS A 1 249 ? 57.975 -38.579 -8.798 1.00 59.27 256 LYS A O 1
ATOM 1927 N N . PHE A 1 250 ? 60.194 -38.968 -8.927 1.00 47.45 257 PHE A N 1
ATOM 1928 C CA . PHE A 1 250 ? 60.600 -37.564 -8.894 1.00 43.04 257 PHE A CA 1
ATOM 1929 C C . PHE A 1 250 ? 61.228 -37.212 -10.241 1.00 43.30 257 PHE A C 1
ATOM 1930 O O . PHE A 1 250 ? 62.376 -37.575 -10.509 1.00 51.34 257 PHE A O 1
ATOM 1938 N N . LEU A 1 251 ? 60.475 -36.525 -11.094 1.00 42.02 258 LEU A N 1
ATOM 1939 C CA . LEU A 1 251 ? 60.929 -36.216 -12.441 1.00 44.78 258 LEU A CA 1
ATOM 1940 C C . LEU A 1 251 ? 61.345 -34.748 -12.536 1.00 52.33 258 LEU A C 1
ATOM 1941 O O . LEU A 1 251 ? 61.040 -33.931 -11.664 1.00 48.67 258 LEU A O 1
ATOM 1946 N N . GLY A 1 252 ? 62.044 -34.418 -13.625 1.00 50.56 259 GLY A N 1
ATOM 1947 C CA . GLY A 1 252 ? 62.474 -33.058 -13.899 1.00 44.92 259 GLY A CA 1
ATOM 1948 C C . GLY A 1 252 ? 63.600 -32.509 -13.044 1.00 52.40 259 GLY A C 1
ATOM 1949 O O . GLY A 1 252 ? 64.072 -31.398 -13.322 1.00 47.78 259 GLY A O 1
ATOM 1950 N N . ASP A 1 253 ? 64.029 -33.221 -12.004 1.00 41.15 260 ASP A N 1
ATOM 1951 C CA . ASP A 1 253 ? 65.058 -32.718 -11.099 1.00 46.75 260 ASP A CA 1
ATOM 1952 C C . ASP A 1 253 ? 66.488 -32.956 -11.576 1.00 47.44 260 ASP A C 1
ATOM 1953 O O . ASP A 1 253 ? 66.825 -34.022 -12.098 1.00 52.30 260 ASP A O 1
ATOM 1958 N N . ALA A 1 254 ? 67.331 -31.942 -11.383 1.00 54.75 261 ALA A N 1
ATOM 1959 C CA . ALA A 1 254 ? 68.766 -32.047 -11.603 1.00 45.99 261 ALA A CA 1
ATOM 1960 C C . ALA A 1 254 ? 69.558 -31.651 -10.364 1.00 45.21 261 ALA A C 1
ATOM 1961 O O . ALA A 1 254 ? 70.793 -31.656 -10.405 1.00 47.61 261 ALA A O 1
ATOM 1963 N N . LEU A 1 255 ? 68.878 -31.288 -9.272 1.00 45.64 262 LEU A N 1
ATOM 1964 C CA . LEU A 1 255 ? 69.531 -30.924 -8.019 1.00 51.44 262 LEU A CA 1
ATOM 1965 C C . LEU A 1 255 ? 69.996 -32.135 -7.220 1.00 42.52 262 LEU A C 1
ATOM 1966 O O . LEU A 1 255 ? 71.030 -32.064 -6.550 1.00 57.98 262 LEU A O 1
ATOM 1971 N N . TYR A 1 256 ? 69.274 -33.248 -7.282 1.00 42.65 263 TYR A N 1
ATOM 1972 C CA . TYR A 1 256 ? 69.535 -34.382 -6.406 1.00 51.00 263 TYR A CA 1
ATOM 1973 C C . TYR A 1 256 ? 70.276 -35.504 -7.112 1.00 58.71 263 TYR A C 1
ATOM 1974 O O . TYR A 1 256 ? 70.101 -35.753 -8.308 1.00 49.63 263 TYR A O 1
ATOM 1983 N N . LYS A 1 257 ? 71.033 -36.197 -6.345 1.00 55.07 264 LYS A N 1
ATOM 1984 C CA . LYS A 1 257 ? 71.700 -37.441 -6.645 1.00 63.47 264 LYS A CA 1
ATOM 1985 C C . LYS A 1 257 ? 70.830 -38.575 -6.133 1.00 70.29 264 LYS A C 1
ATOM 1986 O O . LYS A 1 257 ? 70.091 -38.394 -5.159 1.00 70.00 264 LYS A O 1
ATOM 1992 N N . PRO A 1 258 ? 70.876 -39.731 -6.789 1.00 83.21 265 PRO A N 1
ATOM 1993 C CA . PRO A 1 258 ? 69.977 -40.834 -6.425 1.00 76.17 265 PRO A CA 1
ATOM 1994 C C . PRO A 1 258 ? 69.833 -41.072 -4.926 1.00 65.05 265 PRO A C 1
ATOM 1995 O O . PRO A 1 258 ? 68.706 -41.205 -4.442 1.00 67.87 265 PRO A O 1
ATOM 1999 N N . GLU A 1 259 ? 70.935 -41.112 -4.172 1.00 65.19 266 GLU A N 1
ATOM 2000 C CA . GLU A 1 259 ? 70.806 -41.417 -2.749 1.00 80.76 266 GLU A CA 1
ATOM 2001 C C . GLU A 1 259 ? 70.119 -40.282 -2.000 1.00 77.42 266 GLU A C 1
ATOM 2002 O O . GLU A 1 259 ? 69.254 -40.526 -1.146 1.00 86.87 266 GLU A O 1
ATOM 2008 N N . GLU A 1 260 ? 70.442 -39.035 -2.352 1.00 72.70 267 GLU A N 1
ATOM 2009 C CA . GLU A 1 260 ? 69.799 -37.886 -1.726 1.00 67.29 267 GLU A CA 1
ATOM 2010 C C . GLU A 1 260 ? 68.286 -37.888 -1.914 1.00 67.44 267 GLU A C 1
ATOM 2011 O O . GLU A 1 260 ? 67.575 -37.266 -1.117 1.00 71.80 267 GLU A O 1
ATOM 2017 N N . LEU A 1 261 ? 67.774 -38.623 -2.904 1.00 58.23 268 LEU A N 1
ATOM 2018 C CA . LEU A 1 261 ? 66.334 -38.661 -3.106 1.00 61.70 268 LEU A CA 1
ATOM 2019 C C . LEU A 1 261 ? 65.618 -39.484 -2.064 1.00 67.36 268 LEU A C 1
ATOM 2020 O O . LEU A 1 261 ? 64.395 -39.617 -2.157 1.00 72.23 268 LEU A O 1
ATOM 2025 N N . GLN A 1 262 ? 66.309 -40.044 -1.075 1.00 71.76 269 GLN A N 1
ATOM 2026 C CA . GLN A 1 262 ? 65.577 -40.753 -0.042 1.00 78.44 269 GLN A CA 1
ATOM 2027 C C . GLN A 1 262 ? 65.463 -39.958 1.246 1.00 73.98 269 GLN A C 1
ATOM 2028 O O . GLN A 1 262 ? 65.091 -40.520 2.280 1.00 91.24 269 GLN A O 1
ATOM 2034 N N . ALA A 1 263 ? 65.761 -38.664 1.208 1.00 76.76 270 ALA A N 1
ATOM 2035 C CA . ALA A 1 263 ? 65.372 -37.792 2.301 1.00 80.58 270 ALA A CA 1
ATOM 2036 C C . ALA A 1 263 ? 63.937 -37.325 2.131 1.00 81.52 270 ALA A C 1
ATOM 2037 O O . ALA A 1 263 ? 63.354 -36.757 3.064 1.00 76.48 270 ALA A O 1
ATOM 2039 N N . LEU A 1 264 ? 63.378 -37.568 0.950 1.00 77.40 271 LEU A N 1
ATOM 2040 C CA . LEU A 1 264 ? 62.000 -37.302 0.588 1.00 67.50 271 LEU A CA 1
ATOM 2041 C C . LEU A 1 264 ? 61.095 -38.503 0.823 1.00 77.73 271 LEU A C 1
ATOM 2042 O O . LEU A 1 264 ? 59.873 -38.382 0.675 1.00 80.55 271 LEU A O 1
ATOM 2047 N N . LYS A 1 265 ? 61.660 -39.654 1.197 1.00 76.17 272 LYS A N 1
ATOM 2048 C CA . LYS A 1 265 ? 60.880 -40.864 1.456 1.00 73.66 272 LYS A CA 1
ATOM 2049 C C . LYS A 1 265 ? 60.371 -40.820 2.893 1.00 70.48 272 LYS A C 1
ATOM 2050 O O . LYS A 1 265 ? 60.857 -41.521 3.780 1.00 80.58 272 LYS A O 1
ATOM 2056 N N . ILE A 1 266 ? 59.356 -39.983 3.119 1.00 65.90 273 ILE A N 1
ATOM 2057 C CA . ILE A 1 266 ? 58.713 -39.881 4.422 1.00 53.38 273 ILE A CA 1
ATOM 2058 C C . ILE A 1 266 ? 57.470 -40.763 4.504 1.00 67.93 273 ILE A C 1
ATOM 2059 O O . ILE A 1 266 ? 56.757 -40.745 5.511 1.00 65.29 273 ILE A O 1
ATOM 2064 N N . TYR A 1 267 ? 57.206 -41.545 3.463 1.00 55.91 274 TYR A N 1
ATOM 2065 C CA . TYR A 1 267 ? 56.141 -42.531 3.406 1.00 56.47 274 TYR A CA 1
ATOM 2066 C C . TYR A 1 267 ? 56.632 -43.640 2.495 1.00 65.65 274 TYR A C 1
ATOM 2067 O O . TYR A 1 267 ? 57.458 -43.403 1.609 1.00 74.01 274 TYR A O 1
ATOM 2076 N N . LYS A 1 268 ? 56.116 -44.845 2.700 1.00 61.90 275 LYS A N 1
ATOM 2077 C CA . LYS A 1 268 ? 56.560 -45.987 1.920 1.00 66.27 275 LYS A CA 1
ATOM 2078 C C . LYS A 1 268 ? 55.404 -46.576 1.125 1.00 64.76 275 LYS A C 1
ATOM 2079 O O . LYS A 1 268 ? 54.228 -46.342 1.419 1.00 71.29 275 LYS A O 1
ATOM 2085 N N . ASP A 1 269 ? 55.764 -47.335 0.094 1.00 67.31 276 ASP A N 1
ATOM 2086 C CA . ASP A 1 269 ? 54.784 -48.089 -0.674 1.00 67.20 276 ASP A CA 1
ATOM 2087 C C . ASP A 1 269 ? 53.980 -48.989 0.258 1.00 70.02 276 ASP A C 1
ATOM 2088 O O . ASP A 1 269 ? 54.543 -49.672 1.118 1.00 70.23 276 ASP A O 1
ATOM 2093 N N . GLY A 1 270 ? 52.658 -48.981 0.095 1.00 65.88 277 GLY A N 1
ATOM 2094 C CA . GLY A 1 270 ? 51.769 -49.762 0.924 1.00 66.28 277 GLY A CA 1
ATOM 2095 C C . GLY A 1 270 ? 51.183 -49.013 2.105 1.00 56.99 277 GLY A C 1
ATOM 2096 O O . GLY A 1 270 ? 50.170 -49.456 2.660 1.00 67.96 277 GLY A O 1
ATOM 2097 N N . ASP A 1 271 ? 51.796 -47.901 2.509 1.00 71.00 278 ASP A N 1
ATOM 2098 C CA . ASP A 1 271 ? 51.209 -47.053 3.539 1.00 66.23 278 ASP A CA 1
ATOM 2099 C C . ASP A 1 271 ? 49.878 -46.476 3.077 1.00 61.54 278 ASP A C 1
ATOM 2100 O O . ASP A 1 271 ? 49.640 -46.274 1.884 1.00 62.42 278 ASP A O 1
ATOM 2105 N N . THR A 1 272 ? 49.009 -46.201 4.042 1.00 63.21 279 THR A N 1
ATOM 2106 C CA . THR A 1 272 ? 47.785 -45.475 3.746 1.00 60.48 279 THR A CA 1
ATOM 2107 C C . THR A 1 272 ? 48.131 -44.103 3.186 1.00 58.68 279 THR A C 1
ATOM 2108 O O . THR A 1 272 ? 49.006 -43.410 3.713 1.00 61.17 279 THR A O 1
ATOM 2112 N N . TYR A 1 273 ? 47.456 -43.723 2.105 1.00 53.64 280 TYR A N 1
ATOM 2113 C CA . TYR A 1 273 ? 47.698 -42.425 1.492 1.00 49.93 280 TYR A CA 1
ATOM 2114 C C . TYR A 1 273 ? 47.495 -41.312 2.515 1.00 60.20 280 TYR A C 1
ATOM 2115 O O . TYR A 1 273 ? 46.658 -41.409 3.417 1.00 61.81 280 TYR A O 1
ATOM 2124 N N . SER A 1 274 ? 48.293 -40.254 2.387 1.00 47.25 281 SER A N 1
ATOM 2125 C CA . SER A 1 274 ? 48.207 -39.127 3.313 1.00 56.96 281 SER A CA 1
ATOM 2126 C C . SER A 1 274 ? 48.546 -37.852 2.555 1.00 56.66 281 SER A C 1
ATOM 2127 O O . SER A 1 274 ? 49.687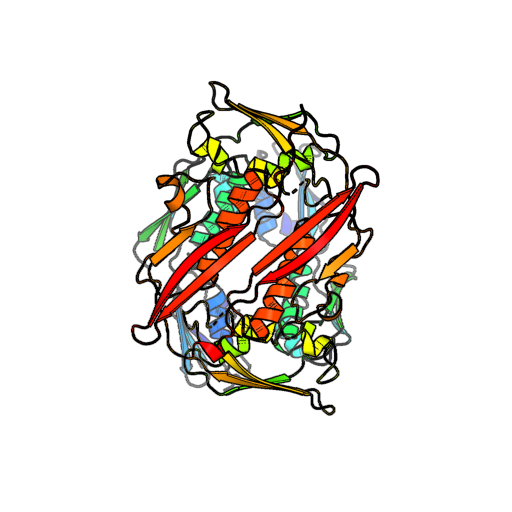 -37.672 2.120 1.00 55.43 281 SER A O 1
ATOM 2130 N N . GLN A 1 275 ? 47.563 -36.960 2.426 1.00 54.61 282 GLN A N 1
ATOM 2131 C CA . GLN A 1 275 ? 47.799 -35.700 1.730 1.00 57.69 282 GLN A CA 1
ATOM 2132 C C . GLN A 1 275 ? 48.859 -34.859 2.433 1.00 50.11 282 GLN A C 1
ATOM 2133 O O . GLN A 1 275 ? 49.663 -34.189 1.773 1.00 55.05 282 GLN A O 1
ATOM 2139 N N . GLU A 1 276 ? 48.883 -34.883 3.769 1.00 41.42 283 GLU A N 1
ATOM 2140 C CA . GLU A 1 276 ? 49.845 -34.066 4.504 1.00 51.39 283 GLU A CA 1
ATOM 2141 C C . GLU A 1 276 ? 51.276 -34.534 4.257 1.00 63.29 283 GLU A C 1
ATOM 2142 O O . GLU A 1 276 ? 52.191 -33.708 4.157 1.00 52.40 283 GLU A O 1
ATOM 2148 N N . LYS A 1 277 ? 51.497 -35.850 4.160 1.00 51.85 284 LYS A N 1
ATOM 2149 C CA . LYS A 1 277 ? 52.842 -36.333 3.861 1.00 50.77 284 LYS A CA 1
ATOM 2150 C C . LYS A 1 277 ? 53.257 -35.944 2.448 1.00 55.99 284 LYS A C 1
ATOM 2151 O O . LYS A 1 277 ? 54.426 -35.608 2.203 1.00 60.31 284 LYS A O 1
ATOM 2157 N N . VAL A 1 278 ? 52.308 -35.965 1.509 1.00 48.85 285 VAL A N 1
ATOM 2158 C CA . VAL A 1 278 ? 52.605 -35.548 0.142 1.00 48.75 285 VAL A CA 1
ATOM 2159 C C . VAL A 1 278 ? 52.983 -34.068 0.107 1.00 53.13 285 VAL A C 1
ATOM 2160 O O . VAL A 1 278 ? 53.969 -33.672 -0.531 1.00 46.79 285 VAL A O 1
ATOM 2164 N N . ASN A 1 279 ? 52.232 -33.232 0.826 1.00 47.53 286 ASN A N 1
ATOM 2165 C CA . ASN A 1 279 ? 52.567 -31.814 0.887 1.00 50.19 286 ASN A CA 1
ATOM 2166 C C . ASN A 1 279 ? 53.899 -31.584 1.587 1.00 54.08 286 ASN A C 1
ATOM 2167 O O . ASN A 1 279 ? 54.628 -30.651 1.233 1.00 44.39 286 ASN A O 1
ATOM 2172 N N . ALA A 1 280 ? 54.236 -32.423 2.572 1.00 48.07 287 ALA A N 1
ATOM 2173 C CA . ALA A 1 280 ? 55.539 -32.318 3.222 1.00 59.35 287 ALA A CA 1
ATOM 2174 C C . ALA A 1 280 ? 56.671 -32.633 2.248 1.00 57.92 287 ALA A C 1
ATOM 2175 O O . ALA A 1 280 ? 57.731 -31.996 2.288 1.00 55.24 287 ALA A O 1
ATOM 2177 N N . VAL A 1 281 ? 56.475 -33.628 1.382 1.00 48.75 288 VAL A N 1
ATOM 2178 C CA . VAL A 1 281 ? 57.467 -33.905 0.343 1.00 45.91 288 VAL A CA 1
ATOM 2179 C C . VAL A 1 281 ? 57.595 -32.714 -0.604 1.00 46.90 288 VAL A C 1
ATOM 2180 O O . VAL A 1 281 ? 58.710 -32.313 -0.982 1.00 48.74 288 VAL A O 1
ATOM 2184 N N . LYS A 1 282 ? 56.456 -32.139 -1.012 1.00 54.82 289 LYS A N 1
ATOM 2185 C CA . LYS A 1 282 ? 56.482 -30.902 -1.796 1.00 48.97 289 LYS A CA 1
ATOM 2186 C C . LYS A 1 282 ? 57.337 -29.840 -1.117 1.00 46.55 289 LYS A C 1
ATOM 2187 O O . LYS A 1 282 ? 58.183 -29.204 -1.752 1.00 41.21 289 LYS A O 1
ATOM 2193 N N . GLN A 1 283 ? 57.129 -29.644 0.184 1.00 48.10 290 GLN A N 1
ATOM 2194 C CA . GLN A 1 283 ? 57.842 -28.597 0.907 1.00 52.95 290 GLN A CA 1
ATOM 2195 C C . GLN A 1 283 ? 59.329 -28.902 1.031 1.00 48.74 290 GLN A C 1
ATOM 2196 O O . GLN A 1 283 ? 60.154 -27.980 0.995 1.00 53.01 290 GLN A O 1
ATOM 2202 N N . LEU A 1 284 ? 59.691 -30.180 1.151 1.00 41.13 291 LEU A N 1
ATOM 2203 C CA . LEU A 1 284 ? 61.105 -30.549 1.138 1.00 49.35 291 LEU A CA 1
ATOM 2204 C C . LEU A 1 284 ? 61.748 -30.171 -0.192 1.00 50.83 291 LEU A C 1
ATOM 2205 O O . LEU A 1 284 ? 62.840 -29.578 -0.233 1.00 42.11 291 LEU A O 1
ATOM 2210 N N . LEU A 1 285 ? 61.073 -30.509 -1.296 1.00 36.58 292 LEU A N 1
ATOM 2211 C CA . LEU A 1 285 ? 61.557 -30.125 -2.619 1.00 38.96 292 LEU A CA 1
ATOM 2212 C C . LEU A 1 285 ? 61.687 -28.609 -2.740 1.00 48.07 292 LEU A C 1
ATOM 2213 O O . LEU A 1 285 ? 62.696 -28.093 -3.246 1.00 43.48 292 LEU A O 1
ATOM 2218 N N . LEU A 1 286 ? 60.671 -27.880 -2.270 1.00 46.38 293 LEU A N 1
ATOM 2219 C CA . LEU A 1 286 ? 60.661 -26.430 -2.411 1.00 47.00 293 LEU A CA 1
ATOM 2220 C C . LEU A 1 286 ? 61.790 -25.797 -1.612 1.00 42.93 293 LEU A C 1
ATOM 2221 O O . LEU A 1 286 ? 62.430 -24.849 -2.080 1.00 37.16 293 LEU A O 1
ATOM 2226 N N . ARG A 1 287 ? 62.086 -26.344 -0.428 1.00 45.00 294 ARG A N 1
ATOM 2227 C CA . ARG A 1 287 ? 63.204 -25.842 0.367 1.00 37.36 294 ARG A CA 1
ATOM 2228 C C . ARG A 1 287 ? 64.538 -26.150 -0.302 1.00 51.46 294 ARG A C 1
ATOM 2229 O O . ARG A 1 287 ? 65.456 -25.320 -0.281 1.00 55.53 294 ARG A O 1
ATOM 2237 N N . LYS A 1 288 ? 64.670 -27.341 -0.894 1.00 43.68 295 LYS A N 1
ATOM 2238 C CA . LYS A 1 288 ? 65.919 -27.665 -1.573 1.00 39.98 295 LYS A CA 1
ATOM 2239 C C . LYS A 1 288 ? 66.152 -26.740 -2.758 1.00 44.16 295 LYS A C 1
ATOM 2240 O O . LYS A 1 288 ? 67.278 -26.276 -2.982 1.00 45.28 295 LYS A O 1
ATOM 2246 N N . TYR A 1 289 ? 65.091 -26.411 -3.497 1.00 43.32 296 TYR A N 1
ATOM 2247 C CA . TYR A 1 289 ? 65.266 -25.501 -4.625 1.00 39.69 296 TYR A CA 1
ATOM 2248 C C . TYR A 1 289 ? 65.488 -24.064 -4.169 1.00 39.40 296 TYR A C 1
ATOM 2249 O O . TYR A 1 289 ? 66.276 -23.338 -4.787 1.00 36.25 296 TYR A O 1
ATOM 2258 N N . GLY A 1 290 ? 64.852 -23.646 -3.074 1.00 38.45 297 GLY A N 1
ATOM 2259 C CA . GLY A 1 290 ? 65.089 -22.305 -2.573 1.00 32.10 297 GLY A CA 1
ATOM 2260 C C . GLY A 1 290 ? 66.510 -22.117 -2.088 1.00 43.87 297 GLY A C 1
ATOM 2261 O O . GLY A 1 290 ? 67.139 -21.092 -2.367 1.00 46.52 297 GLY A O 1
ATOM 2262 N N . ASN A 1 291 ? 67.045 -23.110 -1.373 1.00 40.66 298 ASN A N 1
ATOM 2263 C CA . ASN A 1 291 ? 68.435 -23.029 -0.937 1.00 48.56 298 ASN A CA 1
ATOM 2264 C C . ASN A 1 291 ? 69.395 -23.016 -2.122 1.00 49.79 298 ASN A C 1
ATOM 2265 O O . ASN A 1 291 ? 70.516 -22.512 -2.004 1.00 52.88 298 ASN A O 1
ATOM 2270 N N . ALA A 1 292 ? 68.984 -23.566 -3.265 1.00 45.27 299 ALA A N 1
ATOM 2271 C CA . ALA A 1 292 ? 69.787 -23.529 -4.484 1.00 41.16 299 ALA A CA 1
ATOM 2272 C C . ALA A 1 292 ? 69.590 -22.260 -5.299 1.00 44.75 299 ALA A C 1
ATOM 2273 O O . ALA A 1 292 ? 70.154 -22.153 -6.392 1.00 46.98 299 ALA A O 1
ATOM 2275 N N . GLY A 1 293 ? 68.801 -21.308 -4.813 1.00 44.06 300 GLY A N 1
ATOM 2276 C CA . GLY A 1 293 ? 68.582 -20.065 -5.518 1.00 38.39 300 GLY A CA 1
ATOM 2277 C C . GLY A 1 293 ? 67.330 -19.997 -6.367 1.00 46.07 300 GLY A C 1
ATOM 2278 O O . GLY A 1 293 ? 67.161 -19.016 -7.105 1.00 42.59 300 GLY A O 1
ATOM 2279 N N . TYR A 1 294 ? 66.441 -20.992 -6.283 1.00 37.27 301 TYR A N 1
ATOM 2280 C CA . TYR A 1 294 ? 65.191 -20.992 -7.046 1.00 41.79 301 TYR A CA 1
ATOM 2281 C C . TYR A 1 294 ? 64.081 -20.542 -6.103 1.00 45.13 301 TYR A C 1
ATOM 2282 O O . TYR A 1 294 ? 63.470 -21.347 -5.401 1.00 49.72 301 TYR A O 1
ATOM 2291 N N . TYR A 1 295 ? 63.812 -19.237 -6.106 1.00 44.38 302 TYR A N 1
ATOM 2292 C CA . TYR A 1 295 ? 62.864 -18.646 -5.169 1.00 45.78 302 TYR A CA 1
ATOM 2293 C C . TYR A 1 295 ? 61.415 -18.751 -5.628 1.00 50.02 302 TYR A C 1
ATOM 2294 O O . TYR A 1 295 ? 60.511 -18.531 -4.816 1.00 47.05 302 TYR A O 1
ATOM 2303 N N . PHE A 1 296 ? 61.170 -19.111 -6.887 1.00 49.41 303 PHE A N 1
ATOM 2304 C CA . PHE A 1 296 ? 59.818 -19.210 -7.422 1.00 43.88 303 PHE A CA 1
ATOM 2305 C C . PHE A 1 296 ? 59.534 -20.622 -7.908 1.00 51.22 303 PHE A C 1
ATOM 2306 O O . PHE A 1 296 ? 58.804 -20.820 -8.881 1.00 64.40 303 PHE A O 1
ATOM 2314 N N . ALA A 1 297 ? 60.085 -21.616 -7.225 1.00 53.37 304 ALA A N 1
ATOM 2315 C CA . ALA A 1 297 ? 59.893 -22.988 -7.653 1.00 55.42 304 ALA A CA 1
ATOM 2316 C C . ALA A 1 297 ? 58.515 -23.487 -7.251 1.00 55.57 304 ALA A C 1
ATOM 2317 O O . ALA A 1 297 ? 57.905 -22.999 -6.297 1.00 54.16 304 ALA A O 1
ATOM 2319 N N . ASP A 1 298 ? 58.019 -24.465 -7.999 1.00 52.89 305 ASP A N 1
ATOM 2320 C CA . ASP A 1 298 ? 56.810 -25.151 -7.585 1.00 53.81 305 ASP A CA 1
ATOM 2321 C C . ASP A 1 298 ? 56.884 -26.604 -8.029 1.00 46.15 305 ASP A C 1
ATOM 2322 O O . ASP A 1 298 ? 57.671 -26.972 -8.904 1.00 54.34 305 ASP A O 1
ATOM 2327 N N . VAL A 1 299 ? 56.081 -27.439 -7.382 1.00 44.50 306 VAL A N 1
ATOM 2328 C CA . VAL A 1 299 ? 56.052 -28.869 -7.649 1.00 49.96 306 VAL A CA 1
ATOM 2329 C C . VAL A 1 299 ? 54.657 -29.218 -8.127 1.00 46.06 306 VAL A C 1
ATOM 2330 O O . VAL A 1 299 ? 53.670 -28.887 -7.464 1.00 52.31 306 VAL A O 1
ATOM 2334 N N . ASN A 1 300 ? 54.577 -29.895 -9.259 1.00 46.25 307 ASN A N 1
ATOM 2335 C CA . ASN A 1 300 ? 53.324 -30.420 -9.762 1.00 41.67 307 ASN A CA 1
ATOM 2336 C C . ASN A 1 300 ? 53.259 -31.908 -9.472 1.00 47.98 307 ASN A C 1
ATOM 2337 O O . ASN A 1 300 ? 54.255 -32.619 -9.600 1.00 53.96 307 ASN A O 1
ATOM 2342 N N . ILE A 1 301 ? 52.095 -32.372 -9.044 1.00 46.71 308 ILE A N 1
ATOM 2343 C CA . ILE A 1 301 ? 51.904 -33.769 -8.690 1.00 52.22 308 ILE A CA 1
ATOM 2344 C C . ILE A 1 301 ? 50.810 -34.332 -9.585 1.00 52.77 308 ILE A C 1
ATOM 2345 O O . ILE A 1 301 ? 49.677 -33.833 -9.575 1.00 62.05 308 ILE A O 1
ATOM 2350 N N . VAL A 1 302 ? 51.147 -35.348 -10.362 1.00 48.38 309 VAL A N 1
ATOM 2351 C CA . VAL A 1 302 ? 50.176 -36.082 -11.169 1.00 52.56 309 VAL A CA 1
ATOM 2352 C C . VAL A 1 302 ? 49.946 -37.437 -10.513 1.00 55.42 309 VAL A C 1
ATOM 2353 O O . VAL A 1 302 ? 50.895 -38.228 -10.388 1.00 54.64 309 VAL A O 1
ATOM 2357 N N . PRO A 1 303 ? 48.736 -37.733 -10.039 1.00 57.56 310 PRO A N 1
ATOM 2358 C CA . PRO A 1 303 ? 48.452 -39.064 -9.508 1.00 57.27 310 PRO A CA 1
ATOM 2359 C C . PRO A 1 303 ? 47.935 -39.989 -10.597 1.00 58.17 310 PRO A C 1
ATOM 2360 O O . PRO A 1 303 ? 47.394 -39.566 -11.619 1.00 56.86 310 PRO A O 1
ATOM 2364 N N . GLN A 1 304 ? 48.165 -41.274 -10.381 1.00 56.62 311 GLN A N 1
ATOM 2365 C CA . GLN A 1 304 ? 47.607 -42.338 -11.205 1.00 68.10 311 GLN A CA 1
ATOM 2366 C C . GLN A 1 304 ? 46.842 -43.200 -10.208 1.00 67.72 311 GLN A C 1
ATOM 2367 O O . GLN A 1 304 ? 47.438 -44.005 -9.487 1.00 62.91 311 GLN A O 1
ATOM 2373 N N . ILE A 1 305 ? 45.535 -42.981 -10.132 1.00 63.95 312 ILE A N 1
ATOM 2374 C CA . ILE A 1 305 ? 44.687 -43.569 -9.104 1.00 73.13 312 ILE A CA 1
ATOM 2375 C C . ILE A 1 305 ? 43.929 -44.743 -9.701 1.00 71.08 312 ILE A C 1
ATOM 2376 O O . ILE A 1 305 ? 43.096 -44.562 -10.596 1.00 74.08 312 ILE A O 1
ATOM 2381 N N . ASN A 1 306 ? 44.217 -45.952 -9.218 1.00 66.38 313 ASN A N 1
ATOM 2382 C CA . ASN A 1 306 ? 43.467 -47.141 -9.604 1.00 86.03 313 ASN A CA 1
ATOM 2383 C C . ASN A 1 306 ? 42.467 -47.453 -8.497 1.00 88.26 313 ASN A C 1
ATOM 2384 O O . ASN A 1 306 ? 42.854 -47.882 -7.396 1.00 78.55 313 ASN A O 1
ATOM 2389 N N . ASN A 1 307 ? 41.182 -47.213 -8.800 1.00 85.60 314 ASN A N 1
ATOM 2390 C CA . ASN A 1 307 ? 40.096 -47.451 -7.858 1.00 90.99 314 ASN A CA 1
ATOM 2391 C C . ASN A 1 307 ? 39.837 -48.932 -7.636 1.00 87.01 314 ASN A C 1
ATOM 2392 O O . ASN A 1 307 ? 39.232 -49.297 -6.621 1.00 91.82 314 ASN A O 1
ATOM 2397 N N . GLU A 1 308 ? 40.288 -49.789 -8.550 1.00 83.36 315 GLU A N 1
ATOM 2398 C CA . GLU A 1 308 ? 39.992 -51.212 -8.444 1.00 86.91 315 GLU A CA 1
ATOM 2399 C C . GLU A 1 308 ? 40.895 -51.890 -7.420 1.00 80.32 315 GLU A C 1
ATOM 2400 O O . GLU A 1 308 ? 40.416 -52.633 -6.556 1.00 80.22 315 GLU A O 1
ATOM 2406 N N . THR A 1 309 ? 42.201 -51.631 -7.487 1.00 87.03 316 THR A N 1
ATOM 2407 C CA . THR A 1 309 ? 43.124 -52.101 -6.461 1.00 75.24 316 THR A CA 1
ATOM 2408 C C . THR A 1 309 ? 43.276 -51.108 -5.321 1.00 77.86 316 THR A C 1
ATOM 2409 O O . THR A 1 309 ? 43.895 -51.443 -4.304 1.00 67.51 316 THR A O 1
ATOM 2413 N N . GLY A 1 310 ? 42.732 -49.905 -5.474 1.00 80.09 317 GLY A N 1
ATOM 2414 C CA . GLY A 1 310 ? 42.795 -48.889 -4.443 1.00 66.24 317 GLY A CA 1
ATOM 2415 C C . GLY A 1 310 ? 44.177 -48.340 -4.164 1.00 67.38 317 GLY A C 1
ATOM 2416 O O . GLY A 1 310 ? 44.540 -48.166 -2.993 1.00 63.81 317 GLY A O 1
ATOM 2417 N N . VAL A 1 311 ? 44.977 -48.084 -5.201 1.00 67.94 318 VAL A N 1
ATOM 2418 C CA . VAL A 1 311 ? 46.332 -47.577 -4.985 1.00 70.61 318 VAL A CA 1
ATOM 2419 C C . VAL A 1 311 ? 46.569 -46.381 -5.893 1.00 72.26 318 VAL A C 1
ATOM 2420 O O . VAL A 1 311 ? 46.092 -46.339 -7.034 1.00 67.92 318 VAL A O 1
ATOM 2424 N N . VAL A 1 312 ? 47.302 -45.400 -5.376 1.00 63.04 319 VAL A N 1
ATOM 2425 C CA . VAL A 1 312 ? 47.602 -44.173 -6.101 1.00 64.42 319 VAL A CA 1
ATOM 2426 C C . VAL A 1 312 ? 49.112 -44.069 -6.267 1.00 64.03 319 VAL A C 1
ATOM 2427 O O . VAL A 1 312 ? 49.852 -44.022 -5.274 1.00 51.59 319 VAL A O 1
ATOM 2431 N N . ASP A 1 313 ? 49.567 -44.089 -7.518 1.00 59.06 320 ASP A N 1
ATOM 2432 C CA . ASP A 1 313 ? 50.943 -43.737 -7.829 1.00 61.74 320 ASP A CA 1
ATOM 2433 C C . ASP A 1 313 ? 51.068 -42.224 -7.964 1.00 56.92 320 ASP A C 1
ATOM 2434 O O . ASP A 1 313 ? 50.123 -41.539 -8.353 1.00 60.06 320 ASP A O 1
ATOM 2439 N N . LEU A 1 314 ? 52.244 -41.702 -7.639 1.00 46.12 321 LEU A N 1
ATOM 2440 C CA . LEU A 1 314 ? 52.466 -40.263 -7.640 1.00 47.50 321 LEU A CA 1
ATOM 2441 C C . LEU A 1 314 ? 53.708 -39.926 -8.452 1.00 53.81 321 LEU A C 1
ATOM 2442 O O . LEU A 1 314 ? 54.780 -40.496 -8.222 1.00 52.26 321 LEU A O 1
ATOM 2447 N N . ASN A 1 315 ? 53.567 -38.994 -9.390 1.00 50.74 322 ASN A N 1
ATOM 2448 C CA . ASN A 1 315 ? 54.699 -38.453 -10.128 1.00 47.99 322 ASN A CA 1
ATOM 2449 C C . ASN A 1 315 ? 54.850 -36.989 -9.737 1.00 52.09 322 ASN A C 1
ATOM 2450 O O . ASN A 1 315 ? 53.964 -36.171 -10.021 1.00 48.72 322 ASN A O 1
ATOM 2455 N N . TYR A 1 316 ? 55.954 -36.670 -9.064 1.00 50.70 323 TYR A N 1
ATOM 2456 C CA . TYR A 1 316 ? 56.297 -35.292 -8.746 1.00 46.98 323 TYR A CA 1
ATOM 2457 C C . TYR A 1 316 ? 57.164 -34.742 -9.874 1.00 49.48 323 TYR A C 1
ATOM 2458 O O . TYR A 1 316 ? 58.197 -35.330 -10.208 1.00 56.50 323 TYR A O 1
ATOM 2467 N N . TYR A 1 317 ? 56.758 -33.615 -10.450 1.00 47.62 324 TYR A N 1
ATOM 2468 C CA . TYR A 1 317 ? 57.546 -32.930 -11.461 1.00 42.98 324 TYR A CA 1
ATOM 2469 C C . TYR A 1 317 ? 57.872 -31.538 -10.948 1.00 47.27 324 TYR A C 1
ATOM 2470 O O . TYR A 1 317 ? 56.974 -30.802 -10.535 1.00 46.55 324 TYR A O 1
ATOM 2479 N N . VAL A 1 318 ? 59.130 -31.136 -11.072 1.00 56.37 325 VAL A N 1
ATOM 2480 C CA . VAL A 1 318 ? 59.605 -29.882 -10.500 1.00 46.90 325 VAL A CA 1
ATOM 2481 C C . VAL A 1 318 ? 59.649 -28.824 -11.587 1.00 40.98 325 VAL A C 1
ATOM 2482 O O . VAL A 1 318 ? 60.232 -29.041 -12.658 1.00 53.83 325 VAL A O 1
ATOM 2486 N N . ASN A 1 319 ? 59.006 -27.687 -11.324 1.00 48.64 326 ASN A N 1
ATOM 2487 C CA . ASN A 1 319 ? 59.099 -26.490 -12.138 1.00 53.61 326 ASN A CA 1
ATOM 2488 C C . ASN A 1 319 ? 59.999 -25.511 -11.389 1.00 50.77 326 ASN A C 1
ATOM 2489 O O . ASN A 1 319 ? 59.517 -24.798 -10.491 1.00 53.53 326 ASN A O 1
ATOM 2494 N N . PRO A 1 320 ? 61.294 -25.440 -11.696 1.00 46.35 327 PRO A N 1
ATOM 2495 C CA . PRO A 1 320 ? 62.207 -24.684 -10.820 1.00 49.58 327 PRO A CA 1
ATOM 2496 C C . PRO A 1 320 ? 62.034 -23.180 -10.914 1.00 43.47 327 PRO A C 1
ATOM 2497 O O . PRO A 1 320 ? 62.198 -22.487 -9.901 1.00 41.55 327 PRO A O 1
ATOM 2501 N N . GLY A 1 321 ? 61.672 -22.657 -12.079 1.00 45.16 328 GLY A N 1
ATOM 2502 C CA . GLY A 1 321 ? 61.634 -21.225 -12.270 1.00 40.56 328 GLY A CA 1
ATOM 2503 C C . GLY A 1 321 ? 63.023 -20.650 -12.472 1.00 44.27 328 GLY A C 1
ATOM 2504 O O . GLY A 1 321 ? 64.018 -21.370 -12.616 1.00 49.78 328 GLY A O 1
ATOM 2505 N N . GLN A 1 322 ? 63.090 -19.320 -12.464 1.00 50.43 329 GLN A N 1
ATOM 2506 C CA . GLN A 1 322 ? 64.349 -18.641 -12.730 1.00 48.95 329 GLN A CA 1
ATOM 2507 C C . GLN A 1 322 ? 65.257 -18.702 -11.509 1.00 45.97 329 GLN A C 1
ATOM 2508 O O . GLN A 1 322 ? 64.811 -18.547 -10.369 1.00 44.82 329 GLN A O 1
ATOM 2514 N N . GLN A 1 323 ? 66.536 -18.955 -11.757 1.00 50.08 330 GLN A N 1
ATOM 2515 C CA . GLN A 1 323 ? 67.529 -18.932 -10.700 1.00 46.34 330 GLN A CA 1
ATOM 2516 C C . GLN A 1 323 ? 68.025 -17.518 -10.453 1.00 43.96 330 GLN A C 1
ATOM 2517 O O . GLN A 1 323 ? 68.138 -16.718 -11.384 1.00 47.72 330 GLN A O 1
ATOM 2523 N N . VAL A 1 324 ? 68.302 -17.204 -9.187 1.00 44.01 331 VAL A N 1
ATOM 2524 C CA . VAL A 1 324 ? 68.800 -15.877 -8.864 1.00 33.20 331 VAL A CA 1
ATOM 2525 C C . VAL A 1 324 ? 70.186 -15.733 -9.477 1.00 53.46 331 VAL A C 1
ATOM 2526 O O . VAL A 1 324 ? 71.001 -16.666 -9.444 1.00 48.08 331 VAL A O 1
ATOM 2530 N N . THR A 1 325 ? 70.438 -14.586 -10.096 1.00 55.82 332 THR A N 1
ATOM 2531 C CA . THR A 1 325 ? 71.702 -14.356 -10.778 1.00 59.08 332 THR A CA 1
ATOM 2532 C C . THR A 1 325 ? 72.809 -14.027 -9.784 1.00 60.73 332 THR A C 1
ATOM 2533 O O . THR A 1 325 ? 72.657 -13.134 -8.946 1.00 65.15 332 THR A O 1
ATOM 2537 N N . VAL A 1 326 ? 73.910 -14.769 -9.857 1.00 65.04 333 VAL A N 1
ATOM 2538 C CA . VAL A 1 326 ? 75.093 -14.452 -9.064 1.00 71.74 333 VAL A CA 1
ATOM 2539 C C . VAL A 1 326 ? 75.874 -13.361 -9.782 1.00 74.57 333 VAL A C 1
ATOM 2540 O O . VAL A 1 326 ? 76.176 -13.474 -10.977 1.00 68.86 333 VAL A O 1
ATOM 2544 N N . ARG A 1 327 ? 76.203 -12.300 -9.061 1.00 90.04 334 ARG A N 1
ATOM 2545 C CA . ARG A 1 327 ? 76.872 -11.154 -9.656 1.00 93.07 334 ARG A CA 1
ATOM 2546 C C . ARG A 1 327 ? 78.381 -11.319 -9.521 1.00 96.18 334 ARG A C 1
ATOM 2547 O O . ARG A 1 327 ? 78.897 -11.528 -8.417 1.00 84.14 334 ARG A O 1
ATOM 2555 N N . ARG A 1 328 ? 79.073 -11.251 -10.653 1.00 107.60 335 ARG A N 1
ATOM 2556 C CA . ARG A 1 328 ? 80.525 -11.302 -10.692 1.00 110.62 335 ARG A CA 1
ATOM 2557 C C . ARG A 1 328 ? 81.046 -10.563 -11.918 1.00 111.79 335 ARG A C 1
ATOM 2558 O O . ARG A 1 328 ? 80.263 -10.044 -12.712 1.00 98.93 335 ARG A O 1
ATOM 2566 N N . PHE B 1 1 ? 20.618 -34.903 47.907 1.00 108.81 8 PHE B N 1
ATOM 2567 C CA . PHE B 1 1 ? 21.066 -35.732 49.020 1.00 104.55 8 PHE B CA 1
ATOM 2568 C C . PHE B 1 1 ? 21.952 -34.941 49.976 1.00 113.16 8 PHE B C 1
ATOM 2569 O O . PHE B 1 1 ? 23.177 -35.044 49.912 1.00 126.22 8 PHE B O 1
ATOM 2571 N N . VAL B 1 2 ? 21.324 -34.155 50.854 1.00 107.05 9 VAL B N 1
ATOM 2572 C CA . VAL B 1 2 ? 22.021 -33.269 51.787 1.00 116.72 9 VAL B CA 1
ATOM 2573 C C . VAL B 1 2 ? 23.090 -34.035 52.561 1.00 110.61 9 VAL B C 1
ATOM 2574 O O . VAL B 1 2 ? 22.795 -35.049 53.204 1.00 105.27 9 VAL B O 1
ATOM 2578 N N . VAL B 1 3 ? 24.336 -33.564 52.504 1.00 107.06 10 VAL B N 1
ATOM 2579 C CA . VAL B 1 3 ? 25.447 -34.257 53.148 1.00 105.11 10 VAL B CA 1
ATOM 2580 C C . VAL B 1 3 ? 25.629 -33.694 54.553 1.00 97.97 10 VAL B C 1
ATOM 2581 O O . VAL B 1 3 ? 25.951 -32.513 54.733 1.00 93.53 10 VAL B O 1
ATOM 2585 N N . ARG B 1 4 ? 25.427 -34.549 55.552 1.00 95.02 11 ARG B N 1
ATOM 2586 C CA . ARG B 1 4 ? 25.675 -34.215 56.946 1.00 95.39 11 ARG B CA 1
ATOM 2587 C C . ARG B 1 4 ? 27.124 -34.470 57.335 1.00 95.92 11 ARG B C 1
ATOM 2588 O O . ARG B 1 4 ? 27.646 -33.811 58.244 1.00 93.64 11 ARG B O 1
ATOM 2596 N N . ASP B 1 5 ? 27.786 -35.386 56.633 1.00 85.05 12 ASP B N 1
ATOM 2597 C CA . ASP B 1 5 ? 29.157 -35.757 56.931 1.00 69.54 12 ASP B CA 1
ATOM 2598 C C . ASP B 1 5 ? 29.840 -36.224 55.654 1.00 70.55 12 ASP B C 1
ATOM 2599 O O . ASP B 1 5 ? 29.197 -36.723 54.723 1.00 68.13 12 ASP B O 1
ATOM 2604 N N . ILE B 1 6 ? 31.154 -36.030 55.614 1.00 57.26 13 ILE B N 1
ATOM 2605 C CA . ILE B 1 6 ? 32.006 -36.529 54.544 1.00 57.34 13 ILE B CA 1
ATOM 2606 C C . ILE B 1 6 ? 33.158 -37.281 55.185 1.00 63.84 13 ILE B C 1
ATOM 2607 O O . ILE B 1 6 ? 33.790 -36.770 56.116 1.00 68.83 13 ILE B O 1
ATOM 2612 N N . ARG B 1 7 ? 33.438 -38.483 54.690 1.00 43.98 14 ARG B N 1
ATOM 2613 C CA . ARG B 1 7 ? 34.566 -39.252 55.191 1.00 51.07 14 ARG B CA 1
ATOM 2614 C C . ARG B 1 7 ? 35.460 -39.630 54.027 1.00 54.39 14 ARG B C 1
ATOM 2615 O O . ARG B 1 7 ? 35.000 -39.793 52.895 1.00 58.75 14 ARG B O 1
ATOM 2623 N N . VAL B 1 8 ? 36.755 -39.726 54.313 1.00 49.27 15 VAL B N 1
ATOM 2624 C CA . VAL B 1 8 ? 37.758 -40.051 53.315 1.00 53.14 15 VAL B CA 1
ATOM 2625 C C . VAL B 1 8 ? 38.622 -41.174 53.869 1.00 55.66 15 VAL B C 1
ATOM 2626 O O . VAL B 1 8 ? 39.316 -40.992 54.877 1.00 61.41 15 VAL B O 1
ATOM 2630 N N . ASN B 1 9 ? 38.584 -42.322 53.207 1.00 49.57 16 ASN B N 1
ATOM 2631 C CA . ASN B 1 9 ? 39.395 -43.475 53.560 1.00 48.67 16 ASN B CA 1
ATOM 2632 C C . ASN B 1 9 ? 40.520 -43.634 52.548 1.00 58.15 16 ASN B C 1
ATOM 2633 O O . ASN B 1 9 ? 40.367 -43.298 51.370 1.00 60.88 16 ASN B O 1
ATOM 2638 N N . GLY B 1 10 ? 41.666 -44.112 53.027 1.00 61.73 17 GLY B N 1
ATOM 2639 C CA . GLY B 1 10 ? 42.804 -44.416 52.181 1.00 54.09 17 GLY B CA 1
ATOM 2640 C C . GLY B 1 10 ? 43.993 -43.501 52.363 1.00 60.04 17 GLY B C 1
ATOM 2641 O O . GLY B 1 10 ? 45.057 -43.780 51.792 1.00 63.65 17 GLY B O 1
ATOM 2642 N N . LEU B 1 11 ? 43.850 -42.423 53.130 1.00 49.10 18 LEU B N 1
ATOM 2643 C CA . LEU B 1 11 ? 44.935 -41.469 53.314 1.00 57.09 18 LEU B CA 1
ATOM 2644 C C . LEU B 1 11 ? 46.001 -42.033 54.246 1.00 64.29 18 LEU B C 1
ATOM 2645 O O . LEU B 1 11 ? 45.699 -42.758 55.198 1.00 62.81 18 LEU B O 1
ATOM 2650 N N . VAL B 1 12 ? 47.266 -41.713 53.950 1.00 63.30 19 VAL B N 1
ATOM 2651 C CA . VAL B 1 12 ? 48.408 -42.128 54.757 1.00 60.33 19 VAL B CA 1
ATOM 2652 C C . VAL B 1 12 ? 49.193 -40.927 55.276 1.00 60.02 19 VAL B C 1
ATOM 2653 O O . VAL B 1 12 ? 49.440 -40.809 56.479 1.00 69.45 19 VAL B O 1
ATOM 2657 N N . ARG B 1 13 ? 49.611 -40.034 54.380 1.00 66.26 20 ARG B N 1
ATOM 2658 C CA . ARG B 1 13 ? 50.260 -38.794 54.794 1.00 66.49 20 ARG B CA 1
ATOM 2659 C C . ARG B 1 13 ? 49.349 -37.580 54.691 1.00 57.75 20 ARG B C 1
ATOM 2660 O O . ARG B 1 13 ? 49.499 -36.641 55.480 1.00 63.23 20 ARG B O 1
ATOM 2668 N N . LEU B 1 14 ? 48.442 -37.558 53.719 1.00 63.94 21 LEU B N 1
ATOM 2669 C CA . LEU B 1 14 ? 47.479 -36.472 53.611 1.00 68.72 21 LEU B CA 1
ATOM 2670 C C . LEU B 1 14 ? 46.503 -36.520 54.780 1.00 67.81 21 LEU B C 1
ATOM 2671 O O . LEU B 1 14 ? 46.083 -37.595 55.214 1.00 64.59 21 LEU B O 1
ATOM 2676 N N . THR B 1 15 ? 46.149 -35.348 55.298 1.00 78.05 22 THR B N 1
ATOM 2677 C CA . THR B 1 15 ? 45.271 -35.517 56.447 1.00 64.83 22 THR B CA 1
ATOM 2678 C C . THR B 1 15 ? 43.807 -35.472 55.999 1.00 72.49 22 THR B C 1
ATOM 2679 O O . THR B 1 15 ? 43.464 -34.725 55.074 1.00 73.07 22 THR B O 1
ATOM 2683 N N . PRO B 1 16 ? 42.939 -36.286 56.614 1.00 71.40 23 PRO B N 1
ATOM 2684 C CA . PRO B 1 16 ? 41.516 -36.275 56.222 1.00 65.56 23 PRO B CA 1
ATOM 2685 C C . PRO B 1 16 ? 40.883 -34.896 56.249 1.00 55.20 23 PRO B C 1
ATOM 2686 O O . PRO B 1 16 ? 40.111 -34.553 55.344 1.00 59.29 23 PRO B O 1
ATOM 2690 N N . ALA B 1 17 ? 41.199 -34.090 57.263 1.00 57.78 24 ALA B N 1
ATOM 2691 C CA . ALA B 1 17 ? 40.690 -32.723 57.305 1.00 62.42 24 ALA B CA 1
ATOM 2692 C C . ALA B 1 17 ? 41.139 -31.928 56.080 1.00 69.36 24 ALA B C 1
ATOM 2693 O O . ALA B 1 17 ? 40.347 -31.185 55.481 1.00 64.89 24 ALA B O 1
ATOM 2695 N N . ASN B 1 18 ? 42.403 -32.092 55.681 1.00 70.35 25 ASN B N 1
ATOM 2696 C CA . ASN B 1 18 ? 42.939 -31.361 54.535 1.00 70.86 25 ASN B CA 1
ATOM 2697 C C . ASN B 1 18 ? 42.248 -31.759 53.238 1.00 67.72 25 ASN B C 1
ATOM 2698 O O . ASN B 1 18 ? 41.916 -30.896 52.411 1.00 66.97 25 ASN B O 1
ATOM 2703 N N . VAL B 1 19 ? 42.050 -33.062 53.023 1.00 72.22 26 VAL B N 1
ATOM 2704 C CA . VAL B 1 19 ? 41.405 -33.496 51.789 1.00 64.44 26 VAL B CA 1
ATOM 2705 C C . VAL B 1 19 ? 39.949 -33.059 51.780 1.00 63.02 26 VAL B C 1
ATOM 2706 O O . VAL B 1 19 ? 39.411 -32.689 50.727 1.00 64.29 26 VAL B O 1
ATOM 2710 N N . TYR B 1 20 ? 39.298 -33.056 52.948 1.00 60.46 27 TYR B N 1
ATOM 2711 C CA . TYR B 1 20 ? 37.931 -32.553 53.026 1.00 64.96 27 TYR B CA 1
ATOM 2712 C C . TYR B 1 20 ? 37.874 -31.072 52.674 1.00 72.18 27 TYR B C 1
ATOM 2713 O O . TYR B 1 20 ? 36.922 -30.616 52.030 1.00 71.20 27 TYR B O 1
ATOM 2722 N N . THR B 1 21 ? 38.889 -30.306 53.088 1.00 84.79 28 THR B N 1
ATOM 2723 C CA . THR B 1 21 ? 38.962 -28.896 52.707 1.00 84.01 28 THR B CA 1
ATOM 2724 C C . THR B 1 21 ? 39.145 -28.736 51.199 1.00 81.08 28 THR B C 1
ATOM 2725 O O . THR B 1 21 ? 38.493 -27.887 50.577 1.00 84.51 28 THR B O 1
ATOM 2737 N N . LEU B 1 23 ? 37.997 -30.470 49.024 1.00 87.11 30 LEU B N 1
ATOM 2738 C CA . LEU B 1 23 ? 36.764 -30.875 48.379 1.00 86.46 30 LEU B CA 1
ATOM 2739 C C . LEU B 1 23 ? 35.842 -29.672 48.185 1.00 92.72 30 LEU B C 1
ATOM 2740 O O . LEU B 1 23 ? 35.704 -28.842 49.091 1.00 95.12 30 LEU B O 1
ATOM 2745 N N . PRO B 1 24 ? 35.221 -29.536 47.009 1.00 90.50 31 PRO B N 1
ATOM 2746 C CA . PRO B 1 24 ? 34.276 -28.425 46.801 1.00 82.05 31 PRO B CA 1
ATOM 2747 C C . PRO B 1 24 ? 32.972 -28.585 47.566 1.00 91.76 31 PRO B C 1
ATOM 2748 O O . PRO B 1 24 ? 32.222 -27.609 47.690 1.00 101.74 31 PRO B O 1
ATOM 2752 N N . ILE B 1 25 ? 32.676 -29.775 48.064 1.00 92.93 32 ILE B N 1
ATOM 2753 C CA . ILE B 1 25 ? 31.494 -30.027 48.879 1.00 88.58 32 ILE B CA 1
ATOM 2754 C C . ILE B 1 25 ? 31.861 -29.851 50.346 1.00 96.82 32 ILE B C 1
ATOM 2755 O O . ILE B 1 25 ? 32.917 -30.311 50.799 1.00 96.59 32 ILE B O 1
ATOM 2760 N N . ASN B 1 26 ? 31.001 -29.164 51.091 1.00 89.75 33 ASN B N 1
ATOM 2761 C CA . ASN B 1 26 ? 31.195 -28.951 52.516 1.00 84.68 33 ASN B CA 1
ATOM 2762 C C . ASN B 1 26 ? 30.015 -29.526 53.289 1.00 87.37 33 ASN B C 1
ATOM 2763 O O . ASN B 1 26 ? 28.924 -29.721 52.746 1.00 90.50 33 ASN B O 1
ATOM 2768 N N . SER B 1 27 ? 30.254 -29.815 54.566 1.00 91.06 34 SER B N 1
ATOM 2769 C CA . SER B 1 27 ? 29.205 -30.337 55.432 1.00 92.42 34 SER B CA 1
ATOM 2770 C C . SER B 1 27 ? 28.056 -29.344 55.537 1.00 93.42 34 SER B C 1
ATOM 2771 O O . SER B 1 27 ? 28.236 -28.224 56.026 1.00 104.18 34 SER B O 1
ATOM 2774 N N . GLY B 1 28 ? 26.875 -29.756 55.080 1.00 94.97 35 GLY B N 1
ATOM 2775 C CA . GLY B 1 28 ? 25.697 -28.913 55.111 1.00 106.46 35 GLY B CA 1
ATOM 2776 C C . GLY B 1 28 ? 25.142 -28.527 53.757 1.00 100.10 35 GLY B C 1
ATOM 2777 O O . GLY B 1 28 ? 24.167 -27.769 53.705 1.00 109.18 35 GLY B O 1
ATOM 2778 N N . ASP B 1 29 ? 25.723 -29.013 52.665 1.00 87.84 36 ASP B N 1
ATOM 2779 C CA . ASP B 1 29 ? 25.253 -28.700 51.324 1.00 97.75 36 ASP B CA 1
ATOM 2780 C C . ASP B 1 29 ? 24.365 -29.823 50.798 1.00 103.83 36 ASP B C 1
ATOM 2781 O O . ASP B 1 29 ? 24.528 -30.989 51.162 1.00 111.46 36 ASP B O 1
ATOM 2786 N N . ARG B 1 30 ? 23.409 -29.460 49.946 1.00 105.56 37 ARG B N 1
ATOM 2787 C CA . ARG B 1 30 ? 22.579 -30.438 49.250 1.00 110.31 37 ARG B CA 1
ATOM 2788 C C . ARG B 1 30 ? 23.240 -30.780 47.920 1.00 105.99 37 ARG B C 1
ATOM 2789 O O . ARG B 1 30 ? 23.454 -29.897 47.084 1.00 100.90 37 ARG B O 1
ATOM 2797 N N . VAL B 1 31 ? 23.594 -32.049 47.739 1.00 114.07 38 VAL B N 1
ATOM 2798 C CA . VAL B 1 31 ? 24.417 -32.472 46.612 1.00 112.38 38 VAL B CA 1
ATOM 2799 C C . VAL B 1 31 ? 23.611 -33.356 45.667 1.00 108.68 38 VAL B C 1
ATOM 2800 O O . VAL B 1 31 ? 22.660 -34.041 46.066 1.00 107.87 38 VAL B O 1
ATOM 2804 N N . ASN B 1 32 ? 24.000 -33.314 44.392 1.00 108.69 39 ASN B N 1
ATOM 2805 C CA . ASN B 1 32 ? 23.493 -34.167 43.326 1.00 104.79 39 ASN B CA 1
ATOM 2806 C C . ASN B 1 32 ? 24.674 -34.839 42.631 1.00 105.27 39 ASN B C 1
ATOM 2807 O O . ASN B 1 32 ? 25.833 -34.484 42.857 1.00 110.17 39 ASN B O 1
ATOM 2812 N N . GLU B 1 33 ? 24.371 -35.817 41.776 1.00 99.96 40 GLU B N 1
ATOM 2813 C CA . GLU B 1 33 ? 25.428 -36.602 41.138 1.00 104.89 40 GLU B CA 1
ATOM 2814 C C . GLU B 1 33 ? 26.434 -35.781 40.327 1.00 110.86 40 GLU B C 1
ATOM 2815 O O . GLU B 1 33 ? 27.642 -36.069 40.431 1.00 108.73 40 GLU B O 1
ATOM 2821 N N . PRO B 1 34 ? 26.038 -34.798 39.506 1.00 111.04 41 PRO B N 1
ATOM 2822 C CA . PRO B 1 34 ? 27.062 -34.007 38.799 1.00 107.85 41 PRO B CA 1
ATOM 2823 C C . PRO B 1 34 ? 28.045 -33.314 39.726 1.00 103.86 41 PRO B C 1
ATOM 2824 O O . PRO B 1 34 ? 29.219 -33.169 39.369 1.00 109.20 41 PRO B O 1
ATOM 2836 N N . ILE B 1 36 ? 29.081 -34.480 42.774 1.00 104.01 43 ILE B N 1
ATOM 2837 C CA . ILE B 1 36 ? 30.042 -35.475 43.248 1.00 97.38 43 ILE B CA 1
ATOM 2838 C C . ILE B 1 36 ? 31.042 -35.806 42.146 1.00 97.72 43 ILE B C 1
ATOM 2839 O O . ILE B 1 36 ? 32.236 -35.991 42.415 1.00 98.93 43 ILE B O 1
ATOM 2844 N N . ALA B 1 37 ? 30.586 -35.879 40.888 1.00 100.99 44 ALA B N 1
ATOM 2845 C CA . ALA B 1 37 ? 31.534 -36.095 39.796 1.00 92.64 44 ALA B CA 1
ATOM 2846 C C . ALA B 1 37 ? 32.493 -34.918 39.659 1.00 98.67 44 ALA B C 1
ATOM 2847 O O . ALA B 1 37 ? 33.677 -35.110 39.350 1.00 92.22 44 ALA B O 1
ATOM 2849 N N . GLU B 1 38 ? 32.009 -33.699 39.915 1.00 103.23 45 GLU B N 1
ATOM 2850 C CA . GLU B 1 38 ? 32.882 -32.529 39.903 1.00 112.83 45 GLU B CA 1
ATOM 2851 C C . GLU B 1 38 ? 33.916 -32.600 41.021 1.00 107.36 45 GLU B C 1
ATOM 2852 O O . GLU B 1 38 ? 35.083 -32.248 40.820 1.00 98.48 45 GLU B O 1
ATOM 2858 N N . ALA B 1 39 ? 33.500 -33.057 42.206 1.00 96.34 46 ALA B N 1
ATOM 2859 C CA . ALA B 1 39 ? 34.444 -33.223 43.306 1.00 91.36 46 ALA B CA 1
ATOM 2860 C C . ALA B 1 39 ? 35.479 -34.299 42.995 1.00 88.18 46 ALA B C 1
ATOM 2861 O O . ALA B 1 39 ? 36.658 -34.151 43.342 1.00 89.02 46 ALA B O 1
ATOM 2863 N N . ILE B 1 40 ? 35.064 -35.381 42.334 1.00 75.22 47 ILE B N 1
ATOM 2864 C CA . ILE B 1 40 ? 36.015 -36.427 41.970 1.00 76.04 47 ILE B CA 1
ATOM 2865 C C . ILE B 1 40 ? 37.014 -35.908 40.943 1.00 88.93 47 ILE B C 1
ATOM 2866 O O . ILE B 1 40 ? 38.215 -36.204 41.014 1.00 86.47 47 ILE B O 1
ATOM 2871 N N . ARG B 1 41 ? 36.542 -35.109 39.982 1.00 96.25 48 ARG B N 1
ATOM 2872 C CA . ARG B 1 41 ? 37.458 -34.520 39.011 1.00 95.37 48 ARG B CA 1
ATOM 2873 C C . ARG B 1 41 ? 38.415 -33.542 39.685 1.00 88.38 48 ARG B C 1
ATOM 2874 O O . ARG B 1 41 ? 39.611 -33.524 39.375 1.00 92.69 48 ARG B O 1
ATOM 2882 N N . THR B 1 42 ? 37.910 -32.741 40.628 1.00 82.46 49 THR B N 1
ATOM 2883 C CA . THR B 1 42 ? 38.773 -31.818 41.358 1.00 82.06 49 THR B CA 1
ATOM 2884 C C . THR B 1 42 ? 39.840 -32.566 42.145 1.00 90.90 49 THR B C 1
ATOM 2885 O O . THR B 1 42 ? 41.005 -32.149 42.183 1.00 91.91 49 THR B O 1
ATOM 2889 N N . LEU B 1 43 ? 39.463 -33.680 42.777 1.00 86.99 50 LEU B N 1
ATOM 2890 C CA . LEU B 1 43 ? 40.424 -34.453 43.555 1.00 82.40 50 LEU B CA 1
ATOM 2891 C C . LEU B 1 43 ? 41.464 -35.110 42.657 1.00 79.60 50 LEU B C 1
ATOM 2892 O O . LEU B 1 43 ? 42.651 -35.152 43.001 1.00 78.08 50 LEU B O 1
ATOM 2897 N N . TYR B 1 44 ? 41.041 -35.615 41.494 1.00 72.29 51 TYR B N 1
ATOM 2898 C CA . TYR B 1 44 ? 41.993 -36.192 40.551 1.00 71.44 51 TYR B CA 1
ATOM 2899 C C . TYR B 1 44 ? 42.949 -35.135 40.010 1.00 79.62 51 TYR B C 1
ATOM 2900 O O . TYR B 1 44 ? 44.131 -35.417 39.782 1.00 79.20 51 TYR B O 1
ATOM 2909 N N . ALA B 1 45 ? 42.457 -33.910 39.809 1.00 77.58 52 ALA B N 1
ATOM 2910 C CA . ALA B 1 45 ? 43.290 -32.856 39.243 1.00 80.24 52 ALA B CA 1
ATOM 2911 C C . ALA B 1 45 ? 44.481 -32.515 40.125 1.00 85.36 52 ALA B C 1
ATOM 2912 O O . ALA B 1 45 ? 45.458 -31.938 39.633 1.00 100.11 52 ALA B O 1
ATOM 2914 N N . THR B 1 46 ? 44.436 -32.870 41.409 1.00 81.03 53 THR B N 1
ATOM 2915 C CA . THR B 1 46 ? 45.562 -32.612 42.295 1.00 75.78 53 THR B CA 1
ATOM 2916 C C . THR B 1 46 ? 46.735 -33.547 42.039 1.00 72.18 53 THR B C 1
ATOM 2917 O O . THR B 1 46 ? 47.839 -33.275 42.524 1.00 73.67 53 THR B O 1
ATOM 2921 N N . GLY B 1 47 ? 46.528 -34.628 41.291 1.00 65.42 54 GLY B N 1
ATOM 2922 C CA . GLY B 1 47 ? 47.603 -35.563 41.040 1.00 72.67 54 GLY B CA 1
ATOM 2923 C C . GLY B 1 47 ? 48.070 -36.324 42.255 1.00 76.23 54 GLY B C 1
ATOM 2924 O O . GLY B 1 47 ? 49.118 -36.973 42.196 1.00 75.57 54 GLY B O 1
ATOM 2925 N N . LEU B 1 48 ? 47.325 -36.265 43.357 1.00 72.84 55 LEU B N 1
ATOM 2926 C CA . LEU B 1 48 ? 47.714 -36.925 44.593 1.00 70.78 55 LEU B CA 1
ATOM 2927 C C . LEU B 1 48 ? 47.180 -38.342 44.702 1.00 68.66 55 LEU B C 1
ATOM 2928 O O . LEU B 1 48 ? 47.701 -39.127 45.504 1.00 72.43 55 LEU B O 1
ATOM 2933 N N . PHE B 1 49 ? 46.176 -38.695 43.903 1.00 62.45 56 PHE B N 1
ATOM 2934 C CA . PHE B 1 49 ? 45.454 -39.946 44.062 1.00 65.50 56 PHE B CA 1
ATOM 2935 C C . PHE B 1 49 ? 45.551 -40.777 42.795 1.00 73.25 56 PHE B C 1
ATOM 2936 O O . PHE B 1 49 ? 45.425 -40.253 41.683 1.00 74.54 56 PHE B O 1
ATOM 2944 N N . ASP B 1 50 ? 45.768 -42.080 42.977 1.00 71.91 57 ASP B N 1
ATOM 2945 C CA . ASP B 1 50 ? 45.713 -43.021 41.867 1.00 71.36 57 ASP B CA 1
ATOM 2946 C C . ASP B 1 50 ? 44.285 -43.453 41.560 1.00 74.39 57 ASP B C 1
ATOM 2947 O O . ASP B 1 50 ? 43.986 -43.828 40.422 1.00 85.61 57 ASP B O 1
ATOM 2952 N N . ASP B 1 51 ? 43.395 -43.401 42.547 1.00 74.11 58 ASP B N 1
ATOM 2953 C CA . ASP B 1 51 ? 42.022 -43.849 42.368 1.00 80.87 58 ASP B CA 1
ATOM 2954 C C . ASP B 1 51 ? 41.139 -43.156 43.394 1.00 72.97 58 ASP B C 1
ATOM 2955 O O . ASP B 1 51 ? 41.564 -42.900 44.522 1.00 70.05 58 ASP B O 1
ATOM 2960 N N . ILE B 1 52 ? 39.909 -42.855 42.985 1.00 70.48 59 ILE B N 1
ATOM 2961 C CA . ILE B 1 52 ? 38.903 -42.232 43.841 1.00 65.97 59 ILE B CA 1
ATOM 2962 C C . ILE B 1 52 ? 37.561 -42.892 43.554 1.00 75.88 59 ILE B C 1
ATOM 2963 O O . ILE B 1 52 ? 37.154 -42.996 42.392 1.00 83.58 59 ILE B O 1
ATOM 2968 N N . LYS B 1 53 ? 36.869 -43.336 44.601 1.00 64.87 60 LYS B N 1
ATOM 2969 C CA . LYS B 1 53 ? 35.547 -43.931 44.460 1.00 62.80 60 LYS B CA 1
ATOM 2970 C C . LYS B 1 53 ? 34.608 -43.281 45.465 1.00 64.97 60 LYS B C 1
ATOM 2971 O O . LYS B 1 53 ? 34.958 -43.144 46.639 1.00 73.38 60 LYS B O 1
ATOM 2977 N N . ALA B 1 54 ? 33.423 -42.890 45.013 1.00 64.39 61 ALA B N 1
ATOM 2978 C CA . ALA B 1 54 ? 32.454 -42.208 45.860 1.00 62.58 61 ALA B CA 1
ATOM 2979 C C . ALA B 1 54 ? 31.272 -43.121 46.155 1.00 62.06 61 ALA B C 1
ATOM 2980 O O . ALA B 1 54 ? 30.802 -43.846 45.275 1.00 70.54 61 ALA B O 1
ATOM 2982 N N . SER B 1 55 ? 30.826 -43.104 47.411 1.00 63.41 62 SER B N 1
ATOM 2983 C CA . SER B 1 55 ? 29.674 -43.877 47.852 1.00 65.02 62 SER B CA 1
ATOM 2984 C C . SER B 1 55 ? 28.837 -43.024 48.796 1.00 70.05 62 SER B C 1
ATOM 2985 O O . SER B 1 55 ? 29.293 -42.006 49.321 1.00 78.73 62 SER B O 1
ATOM 2988 N N . LYS B 1 56 ? 27.607 -43.469 49.039 1.00 71.93 63 LYS B N 1
ATOM 2989 C CA . LYS B 1 56 ? 26.636 -42.725 49.842 1.00 75.44 63 LYS B CA 1
ATOM 2990 C C . LYS B 1 56 ? 26.163 -43.596 50.995 1.00 87.69 63 LYS B C 1
ATOM 2991 O O . LYS B 1 56 ? 25.136 -44.270 50.885 1.00 99.61 63 LYS B O 1
ATOM 2997 N N . GLU B 1 57 ? 26.920 -43.628 52.086 1.00 92.59 64 GLU B N 1
ATOM 2998 C CA . GLU B 1 57 ? 26.258 -44.144 53.270 1.00 82.05 64 GLU B CA 1
ATOM 2999 C C . GLU B 1 57 ? 25.244 -43.088 53.711 1.00 85.23 64 GLU B C 1
ATOM 3000 O O . GLU B 1 57 ? 25.212 -41.993 53.153 1.00 101.61 64 GLU B O 1
ATOM 3006 N N . ASN B 1 58 ? 24.428 -43.401 54.725 1.00 100.61 65 ASN B N 1
ATOM 3007 C CA . ASN B 1 58 ? 23.035 -42.943 54.753 1.00 100.56 65 ASN B CA 1
ATOM 3008 C C . ASN B 1 58 ? 22.826 -41.547 54.163 1.00 96.20 65 ASN B C 1
ATOM 3009 O O . ASN B 1 58 ? 22.166 -41.390 53.130 1.00 112.05 65 ASN B O 1
ATOM 3014 N N . ASP B 1 59 ? 23.420 -40.527 54.770 1.00 102.03 66 ASP B N 1
ATOM 3015 C CA . ASP B 1 59 ? 23.513 -39.203 54.161 1.00 103.39 66 ASP B CA 1
ATOM 3016 C C . ASP B 1 59 ? 24.913 -38.642 54.356 1.00 100.39 66 ASP B C 1
ATOM 3017 O O . ASP B 1 59 ? 25.111 -37.427 54.466 1.00 101.77 66 ASP B O 1
ATOM 3022 N N . THR B 1 60 ? 25.885 -39.542 54.403 1.00 78.63 67 THR B N 1
ATOM 3023 C CA . THR B 1 60 ? 27.292 -39.223 54.526 1.00 81.90 67 THR B CA 1
ATOM 3024 C C . THR B 1 60 ? 27.977 -39.668 53.244 1.00 77.65 67 THR B C 1
ATOM 3025 O O . THR B 1 60 ? 27.830 -40.821 52.806 1.00 77.46 67 THR B O 1
ATOM 3029 N N . LEU B 1 61 ? 28.702 -38.735 52.640 1.00 71.47 68 LEU B N 1
ATOM 3030 C CA . LEU B 1 61 ? 29.434 -39.006 51.415 1.00 66.37 68 LEU B CA 1
ATOM 3031 C C . LEU B 1 61 ? 30.789 -39.598 51.770 1.00 64.22 68 LEU B C 1
ATOM 3032 O O . LEU B 1 61 ? 31.543 -39.013 52.554 1.00 72.25 68 LEU B O 1
ATOM 3037 N N . VAL B 1 62 ? 31.105 -40.749 51.189 1.00 54.48 69 VAL B N 1
ATOM 3038 C CA . VAL B 1 62 ? 32.340 -41.462 51.485 1.00 59.43 69 VAL B CA 1
ATOM 3039 C C . VAL B 1 62 ? 33.199 -41.480 50.232 1.00 55.35 69 VAL B C 1
ATOM 3040 O O . VAL B 1 62 ? 32.722 -41.840 49.151 1.00 63.32 69 VAL B O 1
ATOM 3044 N N . PHE B 1 63 ? 34.462 -41.096 50.378 1.00 58.47 70 PHE B N 1
ATOM 3045 C CA . PHE B 1 63 ? 35.436 -41.151 49.296 1.00 55.92 70 PHE B CA 1
ATOM 3046 C C . PHE B 1 63 ? 36.520 -42.138 49.703 1.00 59.69 70 PHE B C 1
ATOM 3047 O O . PHE B 1 63 ? 37.284 -41.879 50.639 1.00 72.15 70 PHE B O 1
ATOM 3055 N N . ASN B 1 64 ? 36.584 -43.266 49.004 1.00 59.25 71 ASN B N 1
ATOM 3056 C CA . ASN B 1 64 ? 37.653 -44.241 49.172 1.00 59.48 71 ASN B CA 1
ATOM 3057 C C . ASN B 1 64 ? 38.693 -43.955 48.100 1.00 60.87 71 ASN B C 1
ATOM 3058 O O . ASN B 1 64 ? 38.432 -44.136 46.906 1.00 66.12 71 ASN B O 1
ATOM 3063 N N . VAL B 1 65 ? 39.862 -43.494 48.523 1.00 57.02 72 VAL B N 1
ATOM 3064 C CA . VAL B 1 65 ? 40.893 -43.053 47.600 1.00 55.02 72 VAL B CA 1
ATOM 3065 C C . VAL B 1 65 ? 42.117 -43.928 47.800 1.00 64.03 72 VAL B C 1
ATOM 3066 O O . VAL B 1 65 ? 42.234 -44.675 48.775 1.00 57.47 72 VAL B O 1
ATOM 3070 N N . ILE B 1 66 ? 43.019 -43.847 46.832 1.00 65.60 73 ILE B N 1
ATOM 3071 C CA . ILE B 1 66 ? 44.314 -44.505 46.893 1.00 64.07 73 ILE B CA 1
ATOM 3072 C C . ILE B 1 66 ? 45.362 -43.411 46.784 1.00 68.68 73 ILE B C 1
ATOM 3073 O O . ILE B 1 66 ? 45.481 -42.753 45.743 1.00 74.60 73 ILE B O 1
ATOM 3078 N N . GLU B 1 67 ? 46.104 -43.197 47.863 1.00 74.54 74 GLU B N 1
ATOM 3079 C CA . GLU B 1 67 ? 47.103 -42.141 47.902 1.00 69.26 74 GLU B CA 1
ATOM 3080 C C . GLU B 1 67 ? 48.348 -42.568 47.140 1.00 62.77 74 GLU B C 1
ATOM 3081 O O . GLU B 1 67 ? 48.855 -43.677 47.335 1.00 74.04 74 GLU B O 1
ATOM 3087 N N . ARG B 1 68 ? 48.833 -41.691 46.267 1.00 69.12 75 ARG B N 1
ATOM 3088 C CA . ARG B 1 68 ? 50.081 -41.955 45.567 1.00 73.73 75 ARG B CA 1
ATOM 3089 C C . ARG B 1 68 ? 51.224 -41.994 46.580 1.00 67.87 75 ARG B C 1
ATOM 3090 O O . ARG B 1 68 ? 51.139 -41.368 47.640 1.00 76.16 75 ARG B O 1
ATOM 3098 N N . PRO B 1 69 ? 52.288 -42.749 46.300 1.00 75.75 76 PRO B N 1
ATOM 3099 C CA . PRO B 1 69 ? 53.306 -42.986 47.330 1.00 70.03 76 PRO B CA 1
ATOM 3100 C C . PRO B 1 69 ? 53.967 -41.706 47.816 1.00 68.85 76 PRO B C 1
ATOM 3101 O O . PRO B 1 69 ? 53.902 -40.648 47.187 1.00 68.39 76 PRO B O 1
ATOM 3105 N N . ILE B 1 70 ? 54.623 -41.833 48.966 1.00 69.11 77 ILE B N 1
ATOM 3106 C CA . ILE B 1 70 ? 55.274 -40.725 49.648 1.00 68.45 77 ILE B CA 1
ATOM 3107 C C . ILE B 1 70 ? 56.763 -40.782 49.347 1.00 68.66 77 ILE B C 1
ATOM 3108 O O . ILE B 1 70 ? 57.368 -41.861 49.371 1.00 70.84 77 ILE B O 1
ATOM 3113 N N . ILE B 1 71 ? 57.341 -39.628 49.027 1.00 67.27 78 ILE B N 1
ATOM 3114 C CA . ILE B 1 71 ? 58.766 -39.542 48.726 1.00 70.89 78 ILE B CA 1
ATOM 3115 C C . ILE B 1 71 ? 59.535 -39.774 50.026 1.00 69.56 78 ILE B C 1
ATOM 3116 O O . ILE B 1 71 ? 59.543 -38.920 50.917 1.00 65.57 78 ILE B O 1
ATOM 3121 N N . SER B 1 72 ? 60.163 -40.942 50.145 1.00 67.50 79 SER B N 1
ATOM 3122 C CA . SER B 1 72 ? 60.965 -41.272 51.316 1.00 74.38 79 SER B CA 1
ATOM 3123 C C . SER B 1 72 ? 62.403 -40.784 51.201 1.00 77.39 79 SER B C 1
ATOM 3124 O O . SER B 1 72 ? 63.032 -40.484 52.221 1.00 79.77 79 SER B O 1
ATOM 3127 N N . LYS B 1 73 ? 62.934 -40.708 49.985 1.00 79.12 80 LYS B N 1
ATOM 3128 C CA . LYS B 1 73 ? 64.324 -40.354 49.740 1.00 72.98 80 LYS B CA 1
ATOM 3129 C C . LYS B 1 73 ? 64.428 -39.556 48.451 1.00 70.94 80 LYS B C 1
ATOM 3130 O O . LYS B 1 73 ? 63.781 -39.881 47.452 1.00 74.81 80 LYS B O 1
ATOM 3136 N N . LEU B 1 74 ? 65.264 -38.522 48.474 1.00 61.80 81 LEU B N 1
ATOM 3137 C CA . LEU B 1 74 ? 65.524 -37.706 47.293 1.00 66.47 81 LEU B CA 1
ATOM 3138 C C . LEU B 1 74 ? 67.025 -37.486 47.234 1.00 72.71 81 LEU B C 1
ATOM 3139 O O . LEU B 1 74 ? 67.581 -36.785 48.083 1.00 76.42 81 LEU B O 1
ATOM 3144 N N . GLU B 1 75 ? 67.676 -38.056 46.222 1.00 80.83 82 GLU B N 1
ATOM 3145 C CA . GLU B 1 75 ? 69.119 -37.947 46.086 1.00 90.67 82 GLU B CA 1
ATOM 3146 C C . GLU B 1 75 ? 69.477 -37.433 44.701 1.00 82.80 82 GLU B C 1
ATOM 3147 O O . GLU B 1 75 ? 68.761 -37.665 43.719 1.00 78.28 82 GLU B O 1
ATOM 3153 N N . PHE B 1 76 ? 70.606 -36.737 44.639 1.00 79.22 83 PHE B N 1
ATOM 3154 C CA . PHE B 1 76 ? 71.104 -36.121 43.420 1.00 68.38 83 PHE B CA 1
ATOM 3155 C C . PHE B 1 76 ? 72.456 -36.722 43.071 1.00 82.67 83 PHE B C 1
ATOM 3156 O O . PHE B 1 76 ? 73.359 -36.759 43.914 1.00 89.74 83 PHE B O 1
ATOM 3164 N N . LYS B 1 77 ? 72.600 -37.170 41.827 1.00 88.94 84 LYS B N 1
ATOM 3165 C CA . LYS B 1 77 ? 73.767 -37.925 41.398 1.00 87.28 84 LYS B CA 1
ATOM 3166 C C . LYS B 1 77 ? 74.374 -37.230 40.192 1.00 88.33 84 LYS B C 1
ATOM 3167 O O . LYS B 1 77 ? 73.672 -36.935 39.219 1.00 87.01 84 LYS B O 1
ATOM 3173 N N . GLY B 1 78 ? 75.674 -36.971 40.261 1.00 83.88 85 GLY B N 1
ATOM 3174 C CA . GLY B 1 78 ? 76.359 -36.300 39.176 1.00 91.07 85 GLY B CA 1
ATOM 3175 C C . GLY B 1 78 ? 76.001 -34.846 38.976 1.00 93.56 85 GLY B C 1
ATOM 3176 O O . GLY B 1 78 ? 75.999 -34.368 37.837 1.00 97.92 85 GLY B O 1
ATOM 3177 N N . ASN B 1 79 ? 75.685 -34.125 40.046 1.00 91.12 86 ASN B N 1
ATOM 3178 C CA . ASN B 1 79 ? 75.451 -32.691 39.960 1.00 84.16 86 ASN B CA 1
ATOM 3179 C C . ASN B 1 79 ? 76.658 -31.976 40.545 1.00 82.34 86 ASN B C 1
ATOM 3180 O O . ASN B 1 79 ? 77.077 -32.278 41.665 1.00 95.77 86 ASN B O 1
ATOM 3185 N N . LYS B 1 80 ? 77.243 -31.090 39.775 1.00 86.74 87 LYS B N 1
ATOM 3186 C CA . LYS B 1 80 ? 78.428 -30.370 40.223 1.00 75.40 87 LYS B CA 1
ATOM 3187 C C . LYS B 1 80 ? 78.325 -28.873 39.996 1.00 83.09 87 LYS B C 1
ATOM 3188 O O . LYS B 1 80 ? 78.779 -28.097 40.839 1.00 97.65 87 LYS B O 1
ATOM 3190 N N . LEU B 1 81 ? 77.760 -28.449 38.868 1.00 81.43 88 LEU B N 1
ATOM 3191 C CA . LEU B 1 81 ? 77.687 -27.027 38.562 1.00 84.44 88 LEU B CA 1
ATOM 3192 C C . LEU B 1 81 ? 76.697 -26.328 39.487 1.00 87.78 88 LEU B C 1
ATOM 3193 O O . LEU B 1 81 ? 77.011 -25.292 40.081 1.00 81.98 88 LEU B O 1
ATOM 3198 N N . ILE B 1 82 ? 75.492 -26.870 39.605 1.00 93.37 89 ILE B N 1
ATOM 3199 C CA . ILE B 1 82 ? 74.491 -26.387 40.559 1.00 91.83 89 ILE B CA 1
ATOM 3200 C C . ILE B 1 82 ? 74.562 -27.247 41.800 1.00 92.18 89 ILE B C 1
ATOM 3201 O O . ILE B 1 82 ? 74.533 -28.487 41.694 1.00 84.25 89 ILE B O 1
ATOM 3206 N N . PRO B 1 83 ? 74.639 -26.667 42.999 1.00 96.95 90 PRO B N 1
ATOM 3207 C CA . PRO B 1 83 ? 74.801 -27.468 44.210 1.00 90.96 90 PRO B CA 1
ATOM 3208 C C . PRO B 1 83 ? 73.490 -28.103 44.649 1.00 95.59 90 PRO B C 1
ATOM 3209 O O . PRO B 1 83 ? 72.398 -27.712 44.223 1.00 95.22 90 PRO B O 1
ATOM 3213 N N . LYS B 1 84 ? 73.620 -29.102 45.527 1.00 90.87 91 LYS B N 1
ATOM 3214 C CA . LYS B 1 84 ? 72.453 -29.836 46.005 1.00 85.07 91 LYS B CA 1
ATOM 3215 C C . LYS B 1 84 ? 71.420 -28.913 46.638 1.00 88.09 91 LYS B C 1
ATOM 3216 O O . LYS B 1 84 ? 70.218 -29.186 46.558 1.00 87.40 91 LYS B O 1
ATOM 3218 N N . GLU B 1 85 ? 71.856 -27.814 47.256 1.00 89.71 92 GLU B N 1
ATOM 3219 C CA . GLU B 1 85 ? 70.921 -26.936 47.954 1.00 95.75 92 GLU B CA 1
ATOM 3220 C C . GLU B 1 85 ? 69.973 -26.238 46.984 1.00 92.97 92 GLU B C 1
ATOM 3221 O O . GLU B 1 85 ? 68.760 -26.193 47.217 1.00 95.17 92 GLU B O 1
ATOM 3227 N N . ALA B 1 86 ? 70.508 -25.672 45.898 1.00 92.51 93 ALA B N 1
ATOM 3228 C CA . ALA B 1 86 ? 69.665 -24.938 44.956 1.00 90.18 93 AL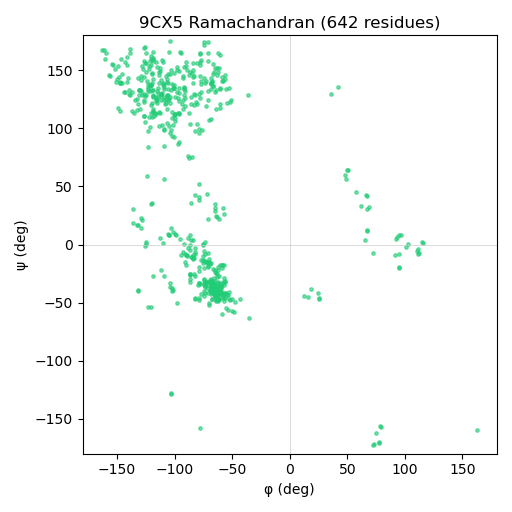A B CA 1
ATOM 3229 C C . ALA B 1 86 ? 68.674 -25.859 44.250 1.00 87.93 93 ALA B C 1
ATOM 3230 O O . ALA B 1 86 ? 67.508 -25.490 44.048 1.00 81.73 93 ALA B O 1
ATOM 3232 N N . LEU B 1 87 ? 69.115 -27.064 43.876 1.00 81.44 94 LEU B N 1
ATOM 3233 C CA . LEU B 1 87 ? 68.202 -28.020 43.256 1.00 81.21 94 LEU B CA 1
ATOM 3234 C C . LEU B 1 87 ? 67.158 -28.501 44.255 1.00 83.76 94 LEU B C 1
ATOM 3235 O O . LEU B 1 87 ? 65.975 -28.645 43.917 1.00 78.17 94 LEU B O 1
ATOM 3240 N N . GLU B 1 88 ? 67.585 -28.731 45.499 1.00 89.06 95 GLU B N 1
ATOM 3241 C CA . GLU B 1 88 ? 66.674 -29.110 46.571 1.00 87.84 95 GLU B CA 1
ATOM 3242 C C . GLU B 1 88 ? 65.576 -28.070 46.758 1.00 84.85 95 GLU B C 1
ATOM 3243 O O . GLU B 1 88 ? 64.391 -28.408 46.816 1.00 75.39 95 GLU B O 1
ATOM 3249 N N . GLN B 1 89 ? 65.958 -26.792 46.840 1.00 76.77 96 GLN B N 1
ATOM 3250 C CA . GLN B 1 89 ? 64.979 -25.730 47.063 1.00 77.58 96 GLN B CA 1
ATOM 3251 C C . GLN B 1 89 ? 64.061 -25.552 45.861 1.00 74.54 96 GLN B C 1
ATOM 3252 O O . GLN B 1 89 ? 62.842 -25.379 46.022 1.00 77.86 96 GLN B O 1
ATOM 3258 N N . GLY B 1 90 ? 64.622 -25.591 44.649 1.00 82.79 97 GLY B N 1
ATOM 3259 C CA . GLY B 1 90 ? 63.793 -25.469 43.464 1.00 70.95 97 GLY B CA 1
ATOM 3260 C C . GLY B 1 90 ? 62.771 -26.581 43.363 1.00 73.34 97 GLY B C 1
ATOM 3261 O O . GLY B 1 90 ? 61.621 -26.345 42.982 1.00 70.10 97 GLY B O 1
ATOM 3262 N N . LEU B 1 91 ? 63.171 -27.809 43.712 1.00 76.61 98 LEU B N 1
ATOM 3263 C CA . LEU B 1 91 ? 62.218 -28.912 43.674 1.00 76.31 98 LEU B CA 1
ATOM 3264 C C . LEU B 1 91 ? 61.229 -28.824 44.828 1.00 81.12 98 LEU B C 1
ATOM 3265 O O . LEU B 1 91 ? 60.050 -29.165 44.660 1.00 72.45 98 LEU B O 1
ATOM 3270 N N . LYS B 1 92 ? 61.679 -28.349 45.994 1.00 77.15 99 LYS B N 1
ATOM 3271 C CA . LYS B 1 92 ? 60.793 -28.245 47.145 1.00 83.29 99 LYS B CA 1
ATOM 3272 C C . LYS B 1 92 ? 59.703 -27.221 46.893 1.00 76.23 99 LYS B C 1
ATOM 3273 O O . LYS B 1 92 ? 58.587 -27.363 47.400 1.00 81.06 99 LYS B O 1
ATOM 3279 N N . LYS B 1 93 ? 59.990 -26.221 46.063 1.00 80.73 100 LYS B N 1
ATOM 3280 C CA . LYS B 1 93 ? 58.997 -25.194 45.790 1.00 76.64 100 LYS B CA 1
ATOM 3281 C C . LYS B 1 93 ? 57.951 -25.665 44.788 1.00 80.24 100 LYS B C 1
ATOM 3282 O O . LYS B 1 93 ? 56.903 -25.022 44.655 1.00 85.34 100 LYS B O 1
ATOM 3296 N N . GLY B 1 95 ? 56.771 -28.824 45.069 1.00 77.34 102 GLY B N 1
ATOM 3297 C CA . GLY B 1 95 ? 56.147 -29.926 45.769 1.00 72.58 102 GLY B CA 1
ATOM 3298 C C . GLY B 1 95 ? 56.881 -31.248 45.717 1.00 81.47 102 GLY B C 1
ATOM 3299 O O . GLY B 1 95 ? 56.274 -32.282 46.032 1.00 68.49 102 GLY B O 1
ATOM 3300 N N . ILE B 1 96 ? 58.148 -31.258 45.311 1.00 80.49 103 ILE B N 1
ATOM 3301 C CA . ILE B 1 96 ? 58.974 -32.463 45.295 1.00 77.46 103 ILE B CA 1
ATOM 3302 C C . ILE B 1 96 ? 59.971 -32.327 46.441 1.00 76.37 103 ILE B C 1
ATOM 3303 O O . ILE B 1 96 ? 60.932 -31.554 46.360 1.00 71.84 103 ILE B O 1
ATOM 3308 N N . ALA B 1 97 ? 59.728 -33.061 47.524 1.00 73.14 104 ALA B N 1
ATOM 3309 C CA . ALA B 1 97 ? 60.624 -33.078 48.673 1.00 63.67 104 ALA B CA 1
ATOM 3310 C C . ALA B 1 97 ? 60.312 -34.319 49.494 1.00 67.20 104 ALA B C 1
ATOM 3311 O O . ALA B 1 97 ? 59.285 -34.973 49.294 1.00 67.59 104 ALA B O 1
ATOM 3313 N N . GLU B 1 98 ? 61.207 -34.632 50.431 1.00 69.10 105 GLU B N 1
ATOM 3314 C CA . GLU B 1 98 ? 61.008 -35.796 51.287 1.00 70.67 105 GLU B CA 1
ATOM 3315 C C . GLU B 1 98 ? 59.766 -35.599 52.150 1.00 69.81 105 GLU B C 1
ATOM 3316 O O . GLU B 1 98 ? 59.556 -34.524 52.721 1.00 64.38 105 GLU B O 1
ATOM 3322 N N . GLY B 1 99 ? 58.916 -36.616 52.198 1.00 64.80 106 GLY B N 1
ATOM 3323 C CA . GLY B 1 99 ? 57.714 -36.545 52.996 1.00 61.41 106 GLY B CA 1
ATOM 3324 C C . GLY B 1 99 ? 56.495 -36.038 52.266 1.00 67.54 106 GLY B C 1
ATOM 3325 O O . GLY B 1 99 ? 55.451 -35.849 52.897 1.00 65.44 106 GLY B O 1
ATOM 3326 N N . GLU B 1 100 ? 56.596 -35.805 50.963 1.00 69.15 107 GLU B N 1
ATOM 3327 C CA . GLU B 1 100 ? 55.487 -35.317 50.163 1.00 65.18 107 GLU B CA 1
ATOM 3328 C C . GLU B 1 100 ? 55.022 -36.415 49.217 1.00 68.88 107 GLU B C 1
ATOM 3329 O O . GLU B 1 100 ? 55.751 -37.367 48.922 1.00 61.57 107 GLU B O 1
ATOM 3335 N N . VAL B 1 101 ? 53.778 -36.276 48.767 1.00 69.47 108 VAL B N 1
ATOM 3336 C CA . VAL B 1 101 ? 53.183 -37.240 47.848 1.00 70.65 108 VAL B CA 1
ATOM 3337 C C . VAL B 1 101 ? 53.824 -37.119 46.470 1.00 69.45 108 VAL B C 1
ATOM 3338 O O . VAL B 1 101 ? 53.971 -36.016 45.928 1.00 58.17 108 VAL B O 1
ATOM 3342 N N . PHE B 1 102 ? 54.206 -38.261 45.898 1.00 69.34 109 PHE B N 1
ATOM 3343 C CA . PHE B 1 102 ? 54.768 -38.312 44.551 1.00 60.20 109 PHE B CA 1
ATOM 3344 C C . PHE B 1 102 ? 53.593 -38.212 43.583 1.00 57.51 109 PHE B C 1
ATOM 3345 O O . PHE B 1 102 ? 52.915 -39.201 43.293 1.00 67.43 109 PHE B O 1
ATOM 3353 N N . LYS B 1 103 ? 53.369 -37.007 43.068 1.00 57.25 110 LYS B N 1
ATOM 3354 C CA . LYS B 1 103 ? 52.241 -36.716 42.196 1.00 63.29 110 LYS B CA 1
ATOM 3355 C C . LYS B 1 103 ? 52.408 -37.351 40.818 1.00 71.03 110 LYS B C 1
ATOM 3356 O O . LYS B 1 103 ? 53.509 -37.706 40.391 1.00 78.59 110 LYS B O 1
ATOM 3362 N N . LYS B 1 104 ? 51.272 -37.530 40.136 1.00 78.26 111 LYS B N 1
ATOM 3363 C CA . LYS B 1 104 ? 51.301 -37.999 38.752 1.00 87.52 111 LYS B CA 1
ATOM 3364 C C . LYS B 1 104 ? 52.146 -37.073 37.886 1.00 89.93 111 LYS B C 1
ATOM 3365 O O . LYS B 1 104 ? 52.944 -37.529 37.059 1.00 79.96 111 LYS B O 1
ATOM 3371 N N . SER B 1 105 ? 52.001 -35.771 38.094 1.00 78.79 112 SER B N 1
ATOM 3372 C CA . SER B 1 105 ? 52.690 -34.731 37.344 1.00 86.53 112 SER B CA 1
ATOM 3373 C C . SER B 1 105 ? 54.064 -34.413 37.918 1.00 94.02 112 SER B C 1
ATOM 3374 O O . SER B 1 105 ? 54.490 -33.255 37.885 1.00 100.79 112 SER B O 1
ATOM 3377 N N . ALA B 1 106 ? 54.784 -35.406 38.438 1.00 83.79 113 ALA B N 1
ATOM 3378 C CA . ALA B 1 106 ? 55.999 -35.077 39.174 1.00 84.26 113 ALA B CA 1
ATOM 3379 C C . ALA B 1 106 ? 57.273 -35.355 38.395 1.00 84.74 113 ALA B C 1
ATOM 3380 O O . ALA B 1 106 ? 58.229 -34.586 38.517 1.00 82.52 113 ALA B O 1
ATOM 3382 N N . LEU B 1 107 ? 57.332 -36.421 37.594 1.00 74.45 114 LEU B N 1
ATOM 3383 C CA . LEU B 1 107 ? 58.509 -36.627 36.753 1.00 81.40 114 LEU B CA 1
ATOM 3384 C C . LEU B 1 107 ? 58.674 -35.456 35.787 1.00 74.67 114 LEU B C 1
ATOM 3385 O O . LEU B 1 107 ? 59.772 -34.905 35.624 1.00 74.24 114 LEU B O 1
ATOM 3390 N N . GLN B 1 108 ? 57.569 -35.065 35.143 1.00 70.01 115 GLN B N 1
ATOM 3391 C CA . GLN B 1 108 ? 57.580 -33.940 34.216 1.00 77.41 115 GLN B CA 1
ATOM 3392 C C . GLN B 1 108 ? 57.990 -32.652 34.916 1.00 73.34 115 GLN B C 1
ATOM 3393 O O . GLN B 1 108 ? 58.746 -31.848 34.361 1.00 77.35 115 GLN B O 1
ATOM 3399 N N . THR B 1 109 ? 57.507 -32.441 36.143 1.00 73.93 116 THR B N 1
ATOM 3400 C CA . THR B 1 109 ? 57.815 -31.195 36.832 1.00 74.48 116 THR B CA 1
ATOM 3401 C C . THR B 1 109 ? 59.270 -31.163 37.282 1.00 69.74 116 THR B C 1
ATOM 3402 O O . THR B 1 109 ? 59.924 -30.117 37.199 1.00 69.11 116 THR B O 1
ATOM 3406 N N . ILE B 1 110 ? 59.798 -32.306 37.725 1.00 74.92 117 ILE B N 1
ATOM 3407 C CA . ILE B 1 110 ? 61.228 -32.421 38.005 1.00 77.96 117 ILE B CA 1
ATOM 3408 C C . ILE B 1 110 ? 62.043 -32.037 36.778 1.00 82.70 117 ILE B C 1
ATOM 3409 O O . ILE B 1 110 ? 62.941 -31.187 36.851 1.00 74.60 117 ILE B O 1
ATOM 3414 N N . GLU B 1 111 ? 61.772 -32.686 35.638 1.00 81.37 118 GLU B N 1
ATOM 3415 C CA . GLU B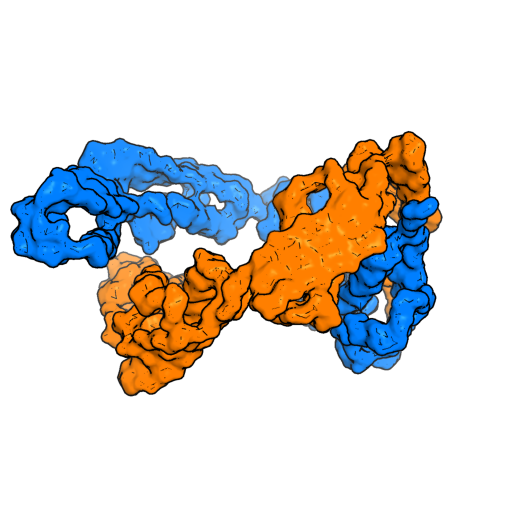 1 111 ? 62.564 -32.400 34.444 1.00 78.34 118 GLU B CA 1
ATOM 3416 C C . GLU B 1 111 ? 62.436 -30.943 34.021 1.00 74.24 118 GLU B C 1
ATOM 3417 O O . GLU B 1 111 ? 63.436 -30.308 33.674 1.00 73.55 118 GLU B O 1
ATOM 3423 N N . THR B 1 112 ? 61.224 -30.383 34.081 1.00 70.31 119 THR B N 1
ATOM 3424 C CA . THR B 1 112 ? 61.032 -28.991 33.684 1.00 68.00 119 THR B CA 1
ATOM 3425 C C . THR B 1 112 ? 61.823 -28.046 34.581 1.00 75.63 119 THR B C 1
ATOM 3426 O O . THR B 1 112 ? 62.549 -27.170 34.095 1.00 76.83 119 THR B O 1
ATOM 3430 N N . GLU B 1 113 ? 61.726 -28.233 35.898 1.00 74.32 120 GLU B N 1
ATOM 3431 C CA . GLU B 1 113 ? 62.362 -27.296 36.816 1.00 73.19 120 GLU B CA 1
ATOM 3432 C C . GLU B 1 113 ? 63.878 -27.430 36.787 1.00 73.98 120 GLU B C 1
ATOM 3433 O O . GLU B 1 113 ? 64.595 -26.421 36.757 1.00 72.27 120 GLU B O 1
ATOM 3439 N N . LEU B 1 114 ? 64.386 -28.663 36.743 1.00 73.39 121 LEU B N 1
ATOM 3440 C CA . LEU B 1 114 ? 65.830 -28.844 36.717 1.00 77.07 121 LEU B CA 1
ATOM 3441 C C . LEU B 1 114 ? 66.430 -28.427 35.382 1.00 80.70 121 LEU B C 1
ATOM 3442 O O . LEU B 1 114 ? 67.518 -27.838 35.350 1.00 77.30 121 LEU B O 1
ATOM 3447 N N . GLU B 1 115 ? 65.716 -28.642 34.277 1.00 80.63 122 GLU B N 1
ATOM 3448 C CA . GLU B 1 115 ? 66.251 -28.219 32.997 1.00 81.33 122 GLU B CA 1
ATOM 3449 C C . GLU B 1 115 ? 66.177 -26.710 32.840 1.00 83.13 122 GLU B C 1
ATOM 3450 O O . GLU B 1 115 ? 67.055 -26.121 32.211 1.00 89.87 122 GLU B O 1
ATOM 3456 N N . GLN B 1 116 ? 65.162 -26.064 33.416 1.00 82.69 123 GLN B N 1
ATOM 3457 C CA . GLN B 1 116 ? 65.139 -24.607 33.432 1.00 82.86 123 GLN B CA 1
ATOM 3458 C C . GLN B 1 116 ? 66.290 -24.051 34.269 1.00 79.03 123 GLN B C 1
ATOM 3459 O O . GLN B 1 116 ? 66.982 -23.109 33.852 1.00 84.00 123 GLN B O 1
ATOM 3465 N N . GLN B 1 117 ? 66.521 -24.637 35.447 1.00 84.13 124 GLN B N 1
ATOM 3466 C CA . GLN B 1 117 ? 67.636 -24.216 36.290 1.00 87.23 124 GLN B CA 1
ATOM 3467 C C . GLN B 1 117 ? 68.980 -24.401 35.584 1.00 89.40 124 GLN B C 1
ATOM 3468 O O . GLN B 1 117 ? 69.899 -23.590 35.756 1.00 90.13 124 GLN B O 1
ATOM 3474 N N . TYR B 1 118 ? 69.114 -25.456 34.775 1.00 89.02 125 TYR B N 1
ATOM 3475 C CA . TYR B 1 118 ? 70.365 -25.660 34.048 1.00 80.66 125 TYR B CA 1
ATOM 3476 C C . TYR B 1 118 ? 70.478 -24.762 32.818 1.00 81.35 125 TYR B C 1
ATOM 3477 O O . TYR B 1 118 ? 71.580 -24.324 32.479 1.00 77.74 125 TYR B O 1
ATOM 3486 N N . THR B 1 119 ? 69.359 -24.458 32.155 1.00 82.28 126 THR B N 1
ATOM 3487 C CA . THR B 1 119 ? 69.361 -23.564 31.004 1.00 76.25 126 THR B CA 1
ATOM 3488 C C . THR B 1 119 ? 69.591 -22.119 31.413 1.00 83.29 126 THR B C 1
ATOM 3489 O O . THR B 1 119 ? 69.999 -21.302 30.580 1.00 85.68 126 THR B O 1
ATOM 3493 N N . GLN B 1 120 ? 69.454 -21.811 32.695 1.00 89.55 127 GLN B N 1
ATOM 3494 C CA . GLN B 1 120 ? 69.831 -20.491 33.174 1.00 92.86 127 GLN B CA 1
ATOM 3495 C C . GLN B 1 120 ? 71.310 -20.412 33.535 1.00 92.45 127 GLN B C 1
ATOM 3496 O O . GLN B 1 120 ? 71.745 -19.399 34.090 1.00 93.65 127 GLN B O 1
ATOM 3502 N N . GLN B 1 121 ? 72.090 -21.454 33.231 1.00 89.48 128 GLN B N 1
ATOM 3503 C CA . GLN B 1 121 ? 73.529 -21.438 33.474 1.00 92.10 128 GLN B CA 1
ATOM 3504 C C . GLN B 1 121 ? 74.327 -21.822 32.232 1.00 92.80 128 GLN B C 1
ATOM 3505 O O . GLN B 1 121 ? 75.484 -22.242 32.351 1.00 89.76 128 GLN B O 1
ATOM 3511 N N . GLY B 1 122 ? 73.740 -21.708 31.043 1.00 88.66 129 GLY B N 1
ATOM 3512 C CA . GLY B 1 122 ? 74.475 -21.935 29.818 1.00 84.50 129 GLY B CA 1
ATOM 3513 C C . GLY B 1 122 ? 74.434 -23.354 29.294 1.00 85.43 129 GLY B C 1
ATOM 3514 O O . GLY B 1 122 ? 74.900 -23.597 28.174 1.00 93.13 129 GLY B O 1
ATOM 3515 N N . ARG B 1 123 ? 73.902 -24.300 30.067 1.00 78.10 130 ARG B N 1
ATOM 3516 C CA . ARG B 1 123 ? 73.894 -25.715 29.696 1.00 74.50 130 ARG B CA 1
ATOM 3517 C C . ARG B 1 123 ? 72.547 -26.027 29.055 1.00 76.13 130 ARG B C 1
ATOM 3518 O O . ARG B 1 123 ? 71.603 -26.453 29.721 1.00 76.52 130 ARG B O 1
ATOM 3526 N N . TYR B 1 124 ? 72.473 -25.821 27.738 1.00 75.25 131 TYR B N 1
ATOM 3527 C CA . TYR B 1 124 ? 71.264 -26.098 26.977 1.00 72.86 131 TYR B CA 1
ATOM 3528 C C . TYR B 1 124 ? 71.124 -27.561 26.583 1.00 75.61 131 TYR B C 1
ATOM 3529 O O . TYR B 1 124 ? 70.040 -27.967 26.144 1.00 79.56 131 TYR B O 1
ATOM 3538 N N . ASP B 1 125 ? 72.175 -28.362 26.747 1.00 60.81 132 ASP B N 1
ATOM 3539 C CA . ASP B 1 125 ? 72.124 -29.783 26.440 1.00 69.50 132 ASP B CA 1
ATOM 3540 C C . ASP B 1 125 ? 72.074 -30.640 27.697 1.00 77.26 132 ASP B C 1
ATOM 3541 O O . ASP B 1 125 ? 72.201 -31.867 27.610 1.00 80.13 132 ASP B O 1
ATOM 3546 N N . ALA B 1 126 ? 71.902 -30.021 28.864 1.00 70.14 133 ALA B N 1
ATOM 3547 C CA . ALA B 1 126 ? 71.767 -30.770 30.104 1.00 73.46 133 ALA B CA 1
ATOM 3548 C C . ALA B 1 126 ? 70.452 -31.540 30.110 1.00 81.36 133 ALA B C 1
ATOM 3549 O O . ALA B 1 126 ? 69.397 -30.990 29.774 1.00 82.96 133 ALA B O 1
ATOM 3551 N N . ASP B 1 127 ? 70.512 -32.815 30.491 1.00 83.84 134 ASP B N 1
ATOM 3552 C CA . ASP B 1 127 ? 69.320 -33.645 30.604 1.00 89.82 134 ASP B CA 1
ATOM 3553 C C . ASP B 1 127 ? 69.324 -34.330 31.961 1.00 93.40 134 ASP B C 1
ATOM 3554 O O . ASP B 1 127 ? 70.348 -34.871 32.392 1.00 87.84 134 ASP B O 1
ATOM 3559 N N . VAL B 1 128 ? 68.200 -34.278 32.640 1.00 90.55 135 VAL B N 1
ATOM 3560 C CA . VAL B 1 128 ? 68.049 -34.958 33.916 1.00 84.54 135 VAL B CA 1
ATOM 3561 C C . VAL B 1 128 ? 67.221 -36.209 33.675 1.00 84.89 135 VAL B C 1
ATOM 3562 O O . VAL B 1 128 ? 66.348 -36.250 32.802 1.00 94.04 135 VAL B O 1
ATOM 3566 N N . THR B 1 129 ? 67.523 -37.256 34.431 1.00 85.80 136 THR B N 1
ATOM 3567 C CA . THR B 1 129 ? 66.783 -38.503 34.321 1.00 88.81 136 THR B CA 1
ATOM 3568 C C . THR B 1 129 ? 66.529 -39.019 35.729 1.00 86.92 136 THR B C 1
ATOM 3569 O O . THR B 1 129 ? 67.440 -39.052 36.558 1.00 91.61 136 THR B O 1
ATOM 3573 N N . VAL B 1 130 ? 65.283 -39.387 36.008 1.00 86.29 137 VAL B N 1
ATOM 3574 C CA . VAL B 1 130 ? 64.850 -39.741 37.353 1.00 79.60 137 VAL B CA 1
ATOM 3575 C C . VAL B 1 130 ? 64.561 -41.231 37.418 1.00 81.09 137 VAL B C 1
ATOM 3576 O O . VAL B 1 130 ? 63.827 -41.769 36.578 1.00 88.03 137 VAL B O 1
ATOM 3580 N N . ASP B 1 131 ? 65.126 -41.891 38.423 1.00 77.40 138 ASP B N 1
ATOM 3581 C CA . ASP B 1 131 ? 64.839 -43.284 38.719 1.00 88.76 138 ASP B CA 1
ATOM 3582 C C . ASP B 1 131 ? 63.951 -43.320 39.953 1.00 91.13 138 ASP B C 1
ATOM 3583 O O . ASP B 1 131 ? 64.230 -42.634 40.942 1.00 92.03 138 ASP B O 1
ATOM 3588 N N . THR B 1 132 ? 62.889 -44.110 39.895 1.00 81.39 139 THR B N 1
ATOM 3589 C CA . THR B 1 132 ? 61.980 -44.272 41.019 1.00 74.12 139 THR B CA 1
ATOM 3590 C C . THR B 1 132 ? 62.174 -45.673 41.573 1.00 84.51 139 THR B C 1
ATOM 3591 O O . THR B 1 132 ? 62.047 -46.656 40.835 1.00 89.20 139 THR B O 1
ATOM 3595 N N . VAL B 1 133 ? 62.471 -45.765 42.864 1.00 85.12 140 VAL B N 1
ATOM 3596 C CA . VAL B 1 133 ? 62.624 -47.040 43.547 1.00 88.44 140 VAL B CA 1
ATOM 3597 C C . VAL B 1 133 ? 61.427 -47.206 44.467 1.00 85.91 140 VAL B C 1
ATOM 3598 O O . VAL B 1 133 ? 61.078 -46.283 45.210 1.00 86.57 140 VAL B O 1
ATOM 3602 N N . ALA B 1 134 ? 60.821 -48.385 44.446 1.00 84.99 141 ALA B N 1
ATOM 3603 C CA . ALA B 1 134 ? 59.684 -48.637 45.311 1.00 80.64 141 ALA B CA 1
ATOM 3604 C C . ALA B 1 134 ? 60.177 -49.138 46.657 1.00 88.91 141 ALA B C 1
ATOM 3605 O O . ALA B 1 134 ? 61.179 -49.855 46.747 1.00 98.61 141 ALA B O 1
ATOM 3607 N N . ARG B 1 135 ? 59.460 -48.763 47.710 1.00 87.70 142 ARG B N 1
ATOM 3608 C CA . ARG B 1 135 ? 59.827 -49.184 49.046 1.00 92.05 142 ARG B CA 1
ATOM 3609 C C . ARG B 1 135 ? 58.542 -49.487 49.797 1.00 96.79 142 ARG B C 1
ATOM 3610 O O . ARG B 1 135 ? 57.485 -48.927 49.469 1.00 91.06 142 ARG B O 1
ATOM 3618 N N . PRO B 1 136 ? 58.598 -50.348 50.815 1.00 97.66 143 PRO B N 1
ATOM 3619 C CA . PRO B 1 136 ? 57.363 -50.852 51.426 1.00 88.35 143 PRO B CA 1
ATOM 3620 C C . PRO B 1 136 ? 56.549 -49.730 52.052 1.00 90.12 143 PRO B C 1
ATOM 3621 O O . PRO B 1 136 ? 57.028 -48.618 52.288 1.00 85.79 143 PRO B O 1
ATOM 3625 N N . ASN B 1 137 ? 55.288 -50.057 52.328 1.00 92.26 144 ASN B N 1
ATOM 3626 C CA . ASN B 1 137 ? 54.292 -49.107 52.822 1.00 88.45 144 ASN B CA 1
ATOM 3627 C C . ASN B 1 137 ? 54.117 -47.935 51.857 1.00 87.57 144 ASN B C 1
ATOM 3628 O O . ASN B 1 137 ? 54.030 -46.772 52.262 1.00 83.73 144 ASN B O 1
ATOM 3633 N N . ASN B 1 138 ? 54.021 -48.264 50.568 1.00 87.10 145 ASN B N 1
ATOM 3634 C CA . ASN B 1 138 ? 53.788 -47.301 49.491 1.00 71.98 145 ASN B CA 1
ATOM 3635 C C . ASN B 1 138 ? 54.715 -46.085 49.599 1.00 85.76 145 ASN B C 1
ATOM 3636 O O . ASN B 1 138 ? 54.274 -44.940 49.725 1.00 78.38 145 ASN B O 1
ATOM 3641 N N . ARG B 1 139 ? 56.021 -46.347 49.552 1.00 86.63 146 ARG B N 1
ATOM 3642 C CA . ARG B 1 139 ? 57.007 -45.277 49.574 1.00 83.37 146 ARG B CA 1
ATOM 3643 C C . ARG B 1 139 ? 57.818 -45.330 48.286 1.00 88.40 146 ARG B C 1
ATOM 3644 O O . ARG B 1 139 ? 57.871 -46.360 47.609 1.00 91.31 146 ARG B O 1
ATOM 3652 N N . VAL B 1 140 ? 58.458 -44.215 47.943 1.00 77.07 147 VAL B N 1
ATOM 3653 C CA . VAL B 1 140 ? 59.229 -44.128 46.707 1.00 77.70 147 VAL B CA 1
ATOM 3654 C C . VAL B 1 140 ? 60.478 -43.287 46.950 1.00 76.81 147 VAL B C 1
ATOM 3655 O O . VAL B 1 140 ? 60.403 -42.200 47.534 1.00 74.14 147 VAL B O 1
ATOM 3659 N N . GLU B 1 141 ? 61.630 -43.802 46.525 1.00 78.95 148 GLU B N 1
ATOM 3660 C CA . GLU B 1 141 ? 62.889 -43.071 46.565 1.00 78.72 148 GLU B CA 1
ATOM 3661 C C . GLU B 1 141 ? 63.208 -42.542 45.178 1.00 70.25 148 GLU B C 1
ATOM 3662 O O . GLU B 1 141 ? 63.104 -43.276 44.190 1.00 77.16 148 GLU B O 1
ATOM 3668 N N . LEU B 1 142 ? 63.609 -41.280 45.109 1.00 68.22 149 LEU B N 1
ATOM 3669 C CA . LEU B 1 142 ? 63.871 -40.613 43.843 1.00 69.67 149 LEU B CA 1
ATOM 3670 C C . LEU B 1 142 ? 65.372 -40.409 43.681 1.00 72.81 149 LEU B C 1
ATOM 3671 O O . LEU B 1 142 ? 66.012 -39.770 44.524 1.00 73.36 149 LEU B O 1
ATOM 3676 N N . LYS B 1 143 ? 65.928 -40.973 42.609 1.00 77.69 150 LYS B N 1
ATOM 3677 C CA . LYS B 1 143 ? 67.343 -40.862 42.265 1.00 82.22 150 LYS B CA 1
ATOM 3678 C C . LYS B 1 143 ? 67.428 -40.003 41.006 1.00 77.40 150 LYS B C 1
ATOM 3679 O O . LYS B 1 143 ? 67.134 -40.473 39.905 1.00 80.34 150 LYS B O 1
ATOM 3685 N N . ILE B 1 144 ? 67.809 -38.741 41.164 1.00 73.09 151 ILE B N 1
ATOM 3686 C CA . ILE B 1 144 ? 67.879 -37.807 40.045 1.00 77.45 151 ILE B CA 1
ATOM 3687 C C . ILE B 1 144 ? 69.315 -37.765 39.544 1.00 80.76 151 ILE B C 1
ATOM 3688 O O . ILE B 1 144 ? 70.215 -37.271 40.235 1.00 80.43 151 ILE B O 1
ATOM 3693 N N . ASN B 1 145 ? 69.510 -38.264 38.324 1.00 88.17 152 ASN B N 1
ATOM 3694 C CA . ASN B 1 145 ? 70.787 -38.284 37.632 1.00 88.17 152 ASN B CA 1
ATOM 3695 C C . ASN B 1 145 ? 70.878 -37.080 36.700 1.00 86.26 152 ASN B C 1
ATOM 3696 O O . ASN B 1 145 ? 69.940 -36.793 35.952 1.00 81.24 152 ASN B O 1
ATOM 3701 N N . PHE B 1 146 ? 72.022 -36.399 36.724 1.00 79.98 153 PHE B N 1
ATOM 3702 C CA . PHE B 1 146 ? 72.226 -35.173 35.959 1.00 83.24 153 PHE B CA 1
ATOM 3703 C C . PHE B 1 146 ? 73.303 -35.400 34.913 1.00 87.35 153 PHE B C 1
ATOM 3704 O O . PHE B 1 146 ? 74.425 -35.793 35.249 1.00 93.77 153 PHE B O 1
ATOM 3712 N N . ASN B 1 147 ? 72.970 -35.147 33.648 1.00 94.28 154 ASN B N 1
ATOM 3713 C CA . ASN B 1 147 ? 73.979 -34.901 32.629 1.00 94.04 154 ASN B CA 1
ATOM 3714 C C . ASN B 1 147 ? 74.011 -33.390 32.441 1.00 82.15 154 ASN B C 1
ATOM 3715 O O . ASN B 1 147 ? 73.124 -32.809 31.808 1.00 85.07 154 ASN B O 1
ATOM 3720 N N . GLU B 1 148 ? 75.035 -32.757 33.016 1.00 73.45 155 GLU B N 1
ATOM 3721 C CA . GLU B 1 148 ? 75.124 -31.303 33.022 1.00 75.90 155 GLU B CA 1
ATOM 3722 C C . GLU B 1 148 ? 75.395 -30.732 31.640 1.00 82.67 155 GLU B C 1
ATOM 3723 O O . GLU B 1 148 ? 75.227 -29.525 31.438 1.00 76.87 155 GLU B O 1
ATOM 3729 N N . GLY B 1 149 ? 75.848 -31.556 30.706 1.00 91.31 156 GLY B N 1
ATOM 3730 C CA . GLY B 1 149 ? 76.132 -31.078 29.376 1.00 80.41 156 GLY B CA 1
ATOM 3731 C C . GLY B 1 149 ? 77.470 -30.368 29.297 1.00 85.40 156 GLY B C 1
ATOM 3732 O O . GLY B 1 149 ? 78.380 -30.568 30.110 1.00 94.19 156 GLY B O 1
ATOM 3733 N N . THR B 1 150 ? 77.576 -29.511 28.290 1.00 87.41 157 THR B N 1
ATOM 3734 C CA . THR B 1 150 ? 78.761 -28.738 27.981 1.00 82.08 157 THR B CA 1
ATOM 3735 C C . THR B 1 150 ? 78.458 -27.246 28.043 1.00 76.29 157 THR B C 1
ATOM 3736 O O . THR B 1 150 ? 77.328 -26.829 27.764 1.00 77.13 157 THR B O 1
ATOM 3740 N N . PRO B 1 151 ? 79.432 -26.422 28.430 1.00 72.10 158 PRO B N 1
ATOM 3741 C CA . PRO B 1 151 ? 79.186 -24.978 28.482 1.00 70.98 158 PRO B CA 1
ATOM 3742 C C . PRO B 1 151 ? 78.864 -24.468 27.090 1.00 74.49 158 PRO B C 1
ATOM 3743 O O . PRO B 1 151 ? 79.342 -25.001 26.087 1.00 79.87 158 PRO B O 1
ATOM 3747 N N . ALA B 1 152 ? 78.024 -23.436 27.037 1.00 73.53 159 ALA B N 1
ATOM 3748 C CA . ALA B 1 152 ? 77.580 -22.919 25.752 1.00 72.12 159 ALA B CA 1
ATOM 3749 C C . ALA B 1 152 ? 78.766 -22.456 24.915 1.00 74.91 159 ALA B C 1
ATOM 3750 O O . ALA B 1 152 ? 79.725 -21.872 25.426 1.00 80.25 159 ALA B O 1
ATOM 3752 N N . LYS B 1 153 ? 78.691 -22.732 23.618 1.00 66.19 160 LYS B N 1
ATOM 3753 C CA . LYS B 1 153 ? 79.708 -22.265 22.695 1.00 64.17 160 LYS B CA 1
ATOM 3754 C C . LYS B 1 153 ? 79.671 -20.747 22.581 1.00 66.69 160 LYS B C 1
ATOM 3755 O O . LYS B 1 153 ? 78.613 -20.119 22.682 1.00 72.60 160 LYS B O 1
ATOM 3761 N N . VAL B 1 154 ? 80.844 -20.157 22.381 1.00 62.69 161 VAL B N 1
ATOM 3762 C CA . VAL B 1 154 ? 80.978 -18.723 22.163 1.00 61.33 161 VAL B CA 1
ATOM 3763 C C . VAL B 1 154 ? 81.038 -18.490 20.662 1.00 58.91 161 VAL B C 1
ATOM 3764 O O . VAL B 1 154 ? 81.917 -19.032 19.981 1.00 64.87 161 VAL B O 1
ATOM 3768 N N . PHE B 1 155 ? 80.137 -17.661 20.148 1.00 53.65 162 PHE B N 1
ATOM 3769 C CA . PHE B 1 155 ? 79.956 -17.499 18.714 1.00 55.71 162 PHE B CA 1
ATOM 3770 C C . PHE B 1 155 ? 80.544 -16.175 18.256 1.00 57.69 162 PHE B C 1
ATOM 3771 O O . PHE B 1 155 ? 80.395 -15.149 18.927 1.00 71.84 162 PHE B O 1
ATOM 3779 N N . ASP B 1 156 ? 81.210 -16.209 17.106 1.00 62.66 163 ASP B N 1
ATOM 3780 C CA . ASP B 1 156 ? 81.607 -15.007 16.383 1.00 51.54 163 ASP B CA 1
ATOM 3781 C C . ASP B 1 156 ? 81.051 -15.144 14.976 1.00 51.40 163 ASP B C 1
ATOM 3782 O O . ASP B 1 156 ? 81.583 -15.912 14.167 1.00 59.04 163 ASP B O 1
ATOM 3787 N N . ILE B 1 157 ? 79.996 -14.395 14.681 1.00 50.90 164 ILE B N 1
ATOM 3788 C CA . ILE B 1 157 ? 79.272 -14.523 13.425 1.00 54.49 164 ILE B CA 1
ATOM 3789 C C . ILE B 1 157 ? 79.520 -13.258 12.617 1.00 51.94 164 ILE B C 1
ATOM 3790 O O . ILE B 1 157 ? 79.277 -12.145 13.100 1.00 68.21 164 ILE B O 1
ATOM 3795 N N . ASN B 1 158 ? 80.022 -13.430 11.396 1.00 55.84 165 ASN B N 1
ATOM 3796 C CA . ASN B 1 158 ? 80.422 -12.322 10.536 1.00 46.80 165 ASN B CA 1
ATOM 3797 C C . ASN B 1 158 ? 79.730 -12.454 9.187 1.00 53.84 165 ASN B C 1
ATOM 3798 O O . ASN B 1 158 ? 80.079 -13.336 8.394 1.00 51.72 165 ASN B O 1
ATOM 3803 N N . VAL B 1 159 ? 78.786 -11.558 8.900 1.00 53.44 166 VAL B N 1
ATOM 3804 C CA . VAL B 1 159 ? 78.029 -11.664 7.659 1.00 56.07 166 VAL B CA 1
ATOM 3805 C C . VAL B 1 159 ? 78.464 -10.533 6.737 1.00 61.43 166 VAL B C 1
ATOM 3806 O O . VAL B 1 159 ? 77.846 -9.463 6.703 1.00 68.36 166 VAL B O 1
ATOM 3810 N N . ILE B 1 160 ? 79.553 -10.769 6.006 1.00 65.13 167 ILE B N 1
ATOM 3811 C CA . ILE B 1 160 ? 80.085 -9.781 5.077 1.00 54.63 167 ILE B CA 1
ATOM 3812 C C . ILE B 1 160 ? 79.052 -9.464 4.008 1.00 58.33 167 ILE B C 1
ATOM 3813 O O . ILE B 1 160 ? 78.652 -10.336 3.222 1.00 65.44 167 ILE B O 1
ATOM 3818 N N . GLY B 1 161 ? 78.673 -8.190 3.928 1.00 51.49 168 GLY B N 1
ATOM 3819 C CA . GLY B 1 161 ? 77.706 -7.727 2.956 1.00 47.42 168 GLY B CA 1
ATOM 3820 C C . GLY B 1 161 ? 76.394 -7.291 3.559 1.00 54.11 168 GLY B C 1
ATOM 3821 O O . GLY B 1 161 ? 75.517 -6.832 2.818 1.00 57.28 168 GLY B O 1
ATOM 3822 N N . ASN B 1 162 ? 76.219 -7.443 4.873 1.00 54.04 169 ASN B N 1
ATOM 3823 C CA . ASN B 1 162 ? 74.965 -7.106 5.536 1.00 60.17 169 ASN B CA 1
ATOM 3824 C C . ASN B 1 162 ? 74.912 -5.616 5.847 1.00 60.92 169 ASN B C 1
ATOM 3825 O O . ASN B 1 162 ? 75.733 -5.109 6.620 1.00 64.53 169 ASN B O 1
ATOM 3830 N N . THR B 1 163 ? 73.913 -4.931 5.288 1.00 59.76 170 THR B N 1
ATOM 3831 C CA . THR B 1 163 ? 73.607 -3.549 5.636 1.00 61.14 170 THR B CA 1
ATOM 3832 C C . THR B 1 163 ? 72.162 -3.375 6.082 1.00 64.09 170 THR B C 1
ATOM 3833 O O . THR B 1 163 ? 71.744 -2.242 6.349 1.00 73.97 170 THR B O 1
ATOM 3837 N N . VAL B 1 164 ? 71.392 -4.455 6.147 1.00 58.71 171 VAL B N 1
ATOM 3838 C CA . VAL B 1 164 ? 69.958 -4.395 6.377 1.00 58.18 171 VAL B CA 1
ATOM 3839 C C . VAL B 1 164 ? 69.593 -4.732 7.817 1.00 60.92 171 VAL B C 1
ATOM 3840 O O . VAL B 1 164 ? 68.692 -4.118 8.389 1.00 73.29 171 VAL B O 1
ATOM 3844 N N . PHE B 1 165 ? 70.272 -5.704 8.418 1.00 60.31 172 PHE B N 1
ATOM 3845 C CA . PHE B 1 165 ? 69.876 -6.224 9.717 1.00 64.09 172 PHE B CA 1
ATOM 3846 C C . PHE B 1 165 ? 70.889 -5.879 10.795 1.00 64.30 172 PHE B C 1
ATOM 3847 O O . PHE B 1 165 ? 72.091 -5.763 10.536 1.00 71.00 172 PHE B O 1
ATOM 3855 N N . LYS B 1 166 ? 70.381 -5.729 12.012 1.00 64.12 173 LYS B N 1
ATOM 3856 C CA . LYS B 1 166 ? 71.218 -5.564 13.184 1.00 76.09 173 LYS B CA 1
ATOM 3857 C C . LYS B 1 166 ? 71.805 -6.910 13.597 1.00 71.62 173 LYS B C 1
ATOM 3858 O O . LYS B 1 166 ? 71.300 -7.975 13.232 1.00 69.77 173 LYS B O 1
ATOM 3864 N N . ASP B 1 167 ? 72.902 -6.848 14.355 1.00 76.61 174 ASP B N 1
ATOM 3865 C CA . ASP B 1 167 ? 73.621 -8.063 14.725 1.00 73.27 174 ASP B CA 1
ATOM 3866 C C . ASP B 1 167 ? 72.757 -8.992 15.567 1.00 72.95 174 ASP B C 1
ATOM 3867 O O . ASP B 1 167 ? 72.900 -10.219 15.484 1.00 80.25 174 ASP B O 1
ATOM 3872 N N . SER B 1 168 ? 71.856 -8.424 16.376 1.00 71.55 175 SER B N 1
ATOM 3873 C CA . SER B 1 168 ? 70.820 -9.196 17.056 1.00 69.81 175 SER B CA 1
ATOM 3874 C C . SER B 1 168 ? 70.073 -10.105 16.087 1.00 61.45 175 SER B C 1
ATOM 3875 O O . SER B 1 168 ? 69.997 -11.326 16.277 1.00 69.68 175 SER B O 1
ATOM 3878 N N . GLU B 1 169 ? 69.483 -9.501 15.052 1.00 65.18 176 GLU B N 1
ATOM 3879 C CA . GLU B 1 169 ? 68.646 -10.243 14.117 1.00 59.80 176 GLU B CA 1
ATOM 3880 C C . GLU B 1 169 ? 69.445 -11.298 13.363 1.00 65.40 176 GLU B C 1
ATOM 3881 O O . GLU B 1 169 ? 68.956 -12.413 13.140 1.00 65.19 176 GLU B O 1
ATOM 3887 N N . ILE B 1 170 ? 70.676 -10.968 12.963 1.00 62.07 177 ILE B N 1
ATOM 3888 C CA . ILE B 1 170 ? 71.522 -11.939 12.273 1.00 52.24 177 ILE B CA 1
ATOM 3889 C C . ILE B 1 170 ? 71.815 -13.125 13.181 1.00 57.65 177 ILE B C 1
ATOM 3890 O O . ILE B 1 170 ? 71.690 -14.287 12.777 1.00 60.08 177 ILE B O 1
ATOM 3895 N N . LYS B 1 171 ? 72.201 -12.848 14.426 1.00 56.94 178 LYS B N 1
ATOM 3896 C CA . LYS B 1 171 ? 72.507 -13.916 15.365 1.00 60.35 178 LYS B CA 1
ATOM 3897 C C . LYS B 1 171 ? 71.277 -14.750 15.692 1.00 60.93 178 LYS B C 1
ATOM 3898 O O . LYS B 1 171 ? 71.412 -15.916 16.080 1.00 58.83 178 LYS B O 1
ATOM 3904 N N . GLN B 1 172 ? 70.083 -14.187 15.527 1.00 57.24 179 GLN B N 1
ATOM 3905 C CA . GLN B 1 172 ? 68.889 -14.974 15.795 1.00 60.29 179 GLN B CA 1
ATOM 3906 C C . GLN B 1 172 ? 68.657 -16.050 14.742 1.00 63.28 179 GLN B C 1
ATOM 3907 O O . GLN B 1 172 ? 67.949 -17.025 15.017 1.00 56.63 179 GLN B O 1
ATOM 3913 N N . ALA B 1 173 ? 69.279 -15.928 13.568 1.00 55.59 180 ALA B N 1
ATOM 3914 C CA . ALA B 1 173 ? 69.090 -16.927 12.526 1.00 53.76 180 ALA B CA 1
ATOM 3915 C C . ALA B 1 173 ? 69.921 -18.178 12.760 1.00 49.41 180 ALA B C 1
ATOM 3916 O O . ALA B 1 173 ? 69.564 -19.247 12.254 1.00 46.43 180 ALA B O 1
ATOM 3918 N N . PHE B 1 174 ? 71.001 -18.069 13.527 1.00 45.27 181 PHE B N 1
ATOM 3919 C CA . PHE B 1 174 ? 71.855 -19.201 13.841 1.00 46.69 181 PHE B CA 1
ATOM 3920 C C . PHE B 1 174 ? 71.441 -19.925 15.111 1.00 51.47 181 PHE B C 1
ATOM 3921 O O . PHE B 1 174 ? 71.990 -20.997 15.394 1.00 43.53 181 PHE B O 1
ATOM 3929 N N . ALA B 1 175 ? 70.488 -19.376 15.865 1.00 51.48 182 ALA B N 1
ATOM 3930 C CA . ALA B 1 175 ? 69.910 -20.041 17.033 1.00 49.19 182 ALA B CA 1
ATOM 3931 C C . ALA B 1 175 ? 70.999 -20.544 17.980 1.00 49.58 182 ALA B C 1
ATOM 3932 O O . ALA B 1 175 ? 71.160 -21.743 18.215 1.00 56.67 182 ALA B O 1
ATOM 3934 N N . VAL B 1 176 ? 71.755 -19.590 18.533 1.00 46.94 183 VAL B N 1
ATOM 3935 C CA . VAL B 1 176 ? 72.970 -19.928 19.269 1.00 55.45 183 VAL B CA 1
ATOM 3936 C C . VAL B 1 176 ? 72.711 -20.508 20.648 1.00 64.59 183 VAL B C 1
ATOM 3937 O O . VAL B 1 176 ? 73.672 -20.851 21.349 1.00 66.90 183 VAL B O 1
ATOM 3941 N N . LYS B 1 177 ? 71.450 -20.640 21.064 1.00 62.70 184 LYS B N 1
ATOM 3942 C CA . LYS B 1 177 ? 71.120 -21.223 22.360 1.00 66.62 184 LYS B CA 1
ATOM 3943 C C . LYS B 1 177 ? 70.410 -22.567 22.247 1.00 70.67 184 LYS B C 1
ATOM 3944 O O . LYS B 1 177 ? 70.007 -23.128 23.272 1.00 70.13 184 LYS B O 1
ATOM 3950 N N . GLU B 1 178 ? 70.271 -23.111 21.042 1.00 60.66 185 GLU B N 1
ATOM 3951 C CA . GLU B 1 178 ? 69.708 -24.444 20.910 1.00 61.22 185 GLU B CA 1
ATOM 3952 C C . GLU B 1 178 ? 70.801 -25.489 21.111 1.00 62.69 185 GLU B C 1
ATOM 3953 O O . GLU B 1 178 ? 71.995 -25.224 20.934 1.00 64.74 185 GLU B O 1
ATOM 3959 N N . SER B 1 179 ? 70.379 -26.693 21.498 1.00 57.19 186 SER B N 1
ATOM 3960 C CA . SER B 1 179 ? 71.326 -27.689 21.981 1.00 72.33 186 SER B CA 1
ATOM 3961 C C . SER B 1 179 ? 72.018 -28.457 20.862 1.00 72.39 186 SER B C 1
ATOM 3962 O O . SER B 1 179 ? 72.967 -29.204 21.140 1.00 73.45 186 SER B O 1
ATOM 3965 N N . GLY B 1 180 ? 71.592 -28.270 19.610 1.00 62.17 187 GLY B N 1
ATOM 3966 C CA . GLY B 1 180 ? 72.271 -28.933 18.509 1.00 66.34 187 GLY B CA 1
ATOM 3967 C C . GLY B 1 180 ? 73.732 -28.542 18.407 1.00 65.74 187 GLY B C 1
ATOM 3968 O O . GLY B 1 180 ? 74.589 -29.377 18.102 1.00 68.08 187 GLY B O 1
ATOM 3969 N N . TRP B 1 181 ? 74.044 -27.272 18.691 1.00 54.47 188 TRP B N 1
ATOM 3970 C CA . TRP B 1 181 ? 75.428 -26.817 18.658 1.00 60.71 188 TRP B CA 1
ATOM 3971 C C . TRP B 1 181 ? 76.313 -27.604 19.610 1.00 63.68 188 TRP B C 1
ATOM 3972 O O . TRP B 1 181 ? 77.539 -27.577 19.462 1.00 69.16 188 TRP B O 1
ATOM 3983 N N . ALA B 1 182 ? 75.726 -28.316 20.574 1.00 68.36 189 ALA B N 1
ATOM 3984 C CA . ALA B 1 182 ? 76.535 -29.144 21.458 1.00 58.64 189 ALA B CA 1
ATOM 3985 C C . ALA B 1 182 ? 77.274 -30.229 20.687 1.00 68.66 189 ALA B C 1
ATOM 3986 O O . ALA B 1 182 ? 78.404 -30.577 21.045 1.00 72.32 189 ALA B O 1
ATOM 3988 N N . SER B 1 183 ? 76.667 -30.765 19.623 1.00 64.16 190 SER B N 1
ATOM 3989 C CA . SER B 1 183 ? 77.257 -31.858 18.858 1.00 67.52 190 SER B CA 1
ATOM 3990 C C . SER B 1 183 ? 78.175 -31.384 17.737 1.00 68.38 190 SER B C 1
ATOM 3991 O O . SER B 1 183 ? 78.771 -32.221 17.049 1.00 68.72 190 SER B O 1
ATOM 3994 N N . VAL B 1 184 ? 78.307 -30.075 17.529 1.00 66.04 191 VAL B N 1
ATOM 3995 C CA . VAL B 1 184 ? 79.198 -29.555 16.496 1.00 63.08 191 VAL B CA 1
ATOM 3996 C C . VAL B 1 184 ? 80.605 -29.538 17.085 1.00 68.44 191 VAL B C 1
ATOM 3997 O O . VAL B 1 184 ? 80.986 -28.601 17.786 1.00 75.18 191 VAL B O 1
ATOM 4001 N N . VAL B 1 185 ? 81.389 -30.572 16.782 1.00 68.46 192 VAL B N 1
ATOM 4002 C CA . VAL B 1 185 ? 82.773 -30.655 17.230 1.00 67.02 192 VAL B CA 1
ATOM 4003 C C . VAL B 1 185 ? 83.762 -30.539 16.082 1.00 60.22 192 VAL B C 1
ATOM 4004 O O . VAL B 1 185 ? 84.930 -30.203 16.326 1.00 70.12 192 VAL B O 1
ATOM 4008 N N . THR B 1 186 ? 83.346 -30.822 14.856 1.00 63.22 193 THR B N 1
ATOM 4009 C CA . THR B 1 186 ? 84.167 -30.677 13.668 1.00 55.76 193 THR B CA 1
ATOM 4010 C C . THR B 1 186 ? 83.499 -29.680 12.731 1.00 53.28 193 THR B C 1
ATOM 4011 O O . THR B 1 186 ? 82.271 -29.570 12.695 1.00 67.22 193 THR B O 1
ATOM 4015 N N . ARG B 1 187 ? 84.316 -28.927 11.995 1.00 55.76 194 ARG B N 1
ATOM 4016 C CA . ARG B 1 187 ? 83.794 -27.919 11.079 1.00 46.43 194 ARG B CA 1
ATOM 4017 C C . ARG B 1 187 ? 82.930 -28.498 9.962 1.00 50.68 194 ARG B C 1
ATOM 4018 O O . ARG B 1 187 ? 82.154 -27.752 9.357 1.00 57.64 194 ARG B O 1
ATOM 4026 N N . ASN B 1 188 ? 83.068 -29.790 9.632 1.00 49.87 195 ASN B N 1
ATOM 4027 C CA . ASN B 1 188 ? 82.419 -30.312 8.431 1.00 41.37 195 ASN B CA 1
ATOM 4028 C C . ASN B 1 188 ? 81.729 -31.659 8.641 1.00 39.78 195 ASN B C 1
ATOM 4029 O O . ASN B 1 188 ? 81.465 -32.365 7.662 1.00 37.61 195 ASN B O 1
ATOM 4034 N N . ASP B 1 189 ? 81.451 -32.048 9.885 1.00 38.14 196 ASP B N 1
ATOM 4035 C CA . ASP B 1 189 ? 80.686 -33.266 10.114 1.00 47.70 196 ASP B CA 1
ATOM 4036 C C . ASP B 1 189 ? 79.208 -33.031 9.772 1.00 50.68 196 ASP B C 1
ATOM 4037 O O . ASP B 1 189 ? 78.792 -31.926 9.414 1.00 50.21 196 ASP B O 1
ATOM 4042 N N . ARG B 1 190 ? 78.417 -34.106 9.833 1.00 48.67 197 ARG B N 1
ATOM 4043 C CA . ARG B 1 190 ? 76.999 -34.001 9.494 1.00 48.92 197 ARG B CA 1
ATOM 4044 C C . ARG B 1 190 ? 76.277 -32.980 10.369 1.00 52.67 197 ARG B C 1
ATOM 4045 O O . ARG B 1 190 ? 75.361 -32.288 9.896 1.00 46.50 197 ARG B O 1
ATOM 4053 N N . TYR B 1 191 ? 76.698 -32.839 11.630 1.00 50.36 198 TYR B N 1
ATOM 4054 C CA . TYR B 1 191 ? 75.980 -31.965 12.552 1.00 51.96 198 TYR B CA 1
ATOM 4055 C C . TYR B 1 191 ? 76.249 -30.501 12.232 1.00 56.58 198 TYR B C 1
ATOM 4056 O O . TYR B 1 191 ? 75.317 -29.683 12.170 1.00 57.56 198 TYR B O 1
ATOM 4065 N N . ALA B 1 192 ? 77.514 -30.160 11.978 1.00 53.23 199 ALA B N 1
ATOM 4066 C CA . ALA B 1 192 ? 77.837 -28.802 11.564 1.00 44.67 199 ALA B CA 1
ATOM 4067 C C . ALA B 1 192 ? 77.214 -28.489 10.212 1.00 49.99 199 ALA B C 1
ATOM 4068 O O . ALA B 1 192 ? 76.717 -27.377 9.988 1.00 44.31 199 ALA B O 1
ATOM 4070 N N . ARG B 1 193 ? 77.183 -29.477 9.316 1.00 41.75 200 ARG B N 1
ATOM 4071 C CA . ARG B 1 193 ? 76.598 -29.247 8.003 1.00 45.00 200 ARG B CA 1
ATOM 4072 C C . ARG B 1 193 ? 75.121 -28.920 8.128 1.00 52.74 200 ARG B C 1
ATOM 4073 O O . ARG B 1 193 ? 74.632 -27.974 7.495 1.00 53.40 200 ARG B O 1
ATOM 4081 N N . GLU B 1 194 ? 74.404 -29.656 8.984 1.00 46.82 201 GLU B N 1
ATOM 4082 C CA . GLU B 1 194 ? 72.979 -29.388 9.146 1.00 42.17 201 GLU B CA 1
ATOM 4083 C C . GLU B 1 194 ? 72.745 -28.046 9.832 1.00 45.38 201 GLU B C 1
ATOM 4084 O O . GLU B 1 194 ? 71.837 -27.299 9.448 1.00 43.27 201 GLU B O 1
ATOM 4090 N N . LYS B 1 195 ? 73.561 -27.713 10.837 1.00 33.94 202 LYS B N 1
ATOM 4091 C CA . LYS B 1 195 ? 73.384 -26.430 11.510 1.00 40.51 202 LYS B CA 1
ATOM 4092 C C . LYS B 1 195 ? 73.588 -25.273 10.536 1.00 44.11 202 LYS B C 1
ATOM 4093 O O . LYS B 1 195 ? 72.786 -24.328 10.506 1.00 44.77 202 LYS B O 1
ATOM 4107 N N . ALA B 1 197 ? 73.326 -25.366 7.195 1.00 37.07 204 ALA B N 1
ATOM 4108 C CA . ALA B 1 197 ? 72.247 -25.356 6.209 1.00 34.01 204 ALA B CA 1
ATOM 4109 C C . ALA B 1 197 ? 70.999 -24.689 6.776 1.00 38.54 204 ALA B C 1
ATOM 4110 O O . ALA B 1 197 ? 70.381 -23.836 6.122 1.00 44.33 204 ALA B O 1
ATOM 4112 N N . ALA B 1 198 ? 70.620 -25.055 8.005 1.00 37.13 205 ALA B N 1
ATOM 4113 C CA . ALA B 1 198 ? 69.435 -24.469 8.623 1.00 40.36 205 ALA B CA 1
ATOM 4114 C C . ALA B 1 198 ? 69.611 -22.971 8.856 1.00 42.54 205 ALA B C 1
ATOM 4115 O O . ALA B 1 198 ? 68.685 -22.181 8.622 1.00 38.36 205 ALA B O 1
ATOM 4117 N N . SER B 1 199 ? 70.808 -22.555 9.283 1.00 35.81 206 SER B N 1
ATOM 4118 C CA . SER B 1 199 ? 71.040 -21.139 9.540 1.00 37.49 206 SER B CA 1
ATOM 4119 C C . SER B 1 199 ? 71.003 -20.333 8.250 1.00 46.38 206 SER B C 1
ATOM 4120 O O . SER B 1 199 ? 70.421 -19.240 8.209 1.00 43.65 206 SER B O 1
ATOM 4123 N N . LEU B 1 200 ? 71.594 -20.862 7.176 1.00 39.75 207 LEU B N 1
ATOM 4124 C CA . LEU B 1 200 ? 71.555 -20.142 5.910 1.00 43.18 207 LEU B CA 1
ATOM 4125 C C . LEU B 1 200 ? 70.143 -20.089 5.356 1.00 42.10 207 LEU B C 1
ATOM 4126 O O . LEU B 1 200 ? 69.762 -19.097 4.723 1.00 45.72 207 LEU B O 1
ATOM 4131 N N . GLU B 1 201 ? 69.339 -21.125 5.605 1.00 38.32 208 GLU B N 1
ATOM 4132 C CA . GLU B 1 201 ? 67.947 -21.067 5.177 1.00 42.83 208 GLU B CA 1
ATOM 4133 C C . GLU B 1 201 ? 67.192 -19.970 5.928 1.00 44.71 208 GLU B C 1
ATOM 4134 O O . GLU B 1 201 ? 66.439 -19.200 5.319 1.00 42.55 208 GLU B O 1
ATOM 4140 N N . ALA B 1 202 ? 67.435 -19.843 7.237 1.00 33.54 209 ALA B N 1
ATOM 4141 C CA . ALA B 1 202 ? 66.783 -18.789 8.018 1.00 49.45 209 ALA B CA 1
ATOM 4142 C C . ALA B 1 202 ? 67.212 -17.396 7.554 1.00 54.06 209 ALA B C 1
ATOM 4143 O O . ALA B 1 202 ? 66.400 -16.457 7.528 1.00 47.74 209 ALA B O 1
ATOM 4145 N N . LEU B 1 203 ? 68.492 -17.242 7.204 1.00 38.98 210 LEU B N 1
ATOM 4146 C CA . LEU B 1 203 ? 68.991 -15.963 6.700 1.00 44.00 210 LEU B CA 1
ATOM 4147 C C . LEU B 1 203 ? 68.320 -15.600 5.374 1.00 45.84 210 LEU B C 1
ATOM 4148 O O . LEU B 1 203 ? 67.868 -14.456 5.163 1.00 49.54 210 LEU B O 1
ATOM 4153 N N . ARG B 1 204 ? 68.261 -16.574 4.460 1.00 41.80 211 ARG B N 1
ATOM 4154 C CA . ARG B 1 204 ? 67.549 -16.397 3.201 1.00 48.75 211 ARG B CA 1
ATOM 4155 C C . ARG B 1 204 ? 66.111 -15.956 3.448 1.00 46.42 211 ARG B C 1
ATOM 4156 O O . ARG B 1 204 ? 65.605 -15.045 2.780 1.00 50.66 211 ARG B O 1
ATOM 4164 N N . ALA B 1 205 ? 65.445 -16.589 4.418 1.00 34.26 212 ALA B N 1
ATOM 4165 C CA . ALA B 1 205 ? 64.045 -16.280 4.692 1.00 47.38 212 ALA B CA 1
ATOM 4166 C C . ALA B 1 205 ? 63.876 -14.850 5.191 1.00 52.31 212 ALA B C 1
ATOM 4167 O O . ALA B 1 205 ? 62.953 -14.142 4.770 1.00 40.56 212 ALA B O 1
ATOM 4177 N N . TYR B 1 207 ? 65.815 -12.228 4.463 1.00 41.33 214 TYR B N 1
ATOM 4178 C CA . TYR B 1 207 ? 65.991 -11.287 3.361 1.00 37.18 214 TYR B CA 1
ATOM 4179 C C . TYR B 1 207 ? 64.805 -11.323 2.406 1.00 47.50 214 TYR B C 1
ATOM 4180 O O . TYR B 1 207 ? 64.284 -10.274 2.006 1.00 46.37 214 TYR B O 1
ATOM 4189 N N . LEU B 1 208 ? 64.348 -12.524 2.040 1.00 43.05 215 LEU B N 1
ATOM 4190 C CA . LEU B 1 208 ? 63.272 -12.610 1.059 1.00 41.19 215 LEU B CA 1
ATOM 4191 C C . LEU B 1 208 ? 61.955 -12.105 1.625 1.00 47.82 215 LEU B C 1
ATOM 4192 O O . LEU B 1 208 ? 61.122 -11.581 0.875 1.00 46.81 215 LEU B O 1
ATOM 4197 N N . ASN B 1 209 ? 61.735 -12.256 2.931 1.00 41.08 216 ASN B N 1
ATOM 4198 C CA . ASN B 1 209 ? 60.526 -11.703 3.519 1.00 51.18 216 ASN B CA 1
ATOM 4199 C C . ASN B 1 209 ? 60.611 -10.200 3.726 1.00 50.71 216 ASN B C 1
ATOM 4200 O O . ASN B 1 209 ? 59.576 -9.573 3.964 1.00 51.62 216 ASN B O 1
ATOM 4205 N N . LYS B 1 210 ? 61.806 -9.608 3.629 1.00 57.74 217 LYS B N 1
ATOM 4206 C CA . LYS B 1 210 ? 61.938 -8.157 3.700 1.00 44.47 217 LYS B CA 1
ATOM 4207 C C . LYS B 1 210 ? 62.118 -7.505 2.331 1.00 52.42 217 LYS B C 1
ATOM 4208 O O . LYS B 1 210 ? 62.445 -6.315 2.264 1.00 58.44 217 LYS B O 1
ATOM 4214 N N . GLY B 1 211 ? 61.924 -8.252 1.241 1.00 47.08 218 GLY B N 1
ATOM 4215 C CA . GLY B 1 211 ? 61.882 -7.683 -0.093 1.00 40.58 218 GLY B CA 1
ATOM 4216 C C . GLY B 1 211 ? 63.135 -7.828 -0.934 1.00 54.94 218 GLY B C 1
ATOM 4217 O O . GLY B 1 211 ? 63.129 -7.404 -2.098 1.00 49.14 218 GLY B O 1
ATOM 4218 N N . TYR B 1 212 ? 64.208 -8.419 -0.404 1.00 48.26 219 TYR B N 1
ATOM 4219 C CA . TYR B 1 212 ? 65.468 -8.507 -1.143 1.00 48.86 219 TYR B CA 1
ATOM 4220 C C . TYR B 1 212 ? 65.455 -9.776 -1.992 1.00 49.04 219 TYR B C 1
ATOM 4221 O O . TYR B 1 212 ? 66.092 -10.785 -1.688 1.00 43.96 219 TYR B O 1
ATOM 4230 N N . ILE B 1 213 ? 64.700 -9.707 -3.089 1.00 51.02 220 ILE B N 1
ATOM 4231 C CA . ILE B 1 213 ? 64.464 -10.876 -3.923 1.00 50.86 220 ILE B CA 1
ATOM 4232 C C . ILE B 1 213 ? 65.701 -11.290 -4.719 1.00 51.40 220 ILE B C 1
ATOM 4233 O O . ILE B 1 213 ? 65.749 -12.408 -5.239 1.00 55.65 220 ILE B O 1
ATOM 4238 N N . ASN B 1 214 ? 66.708 -10.428 -4.834 1.00 49.72 221 ASN B N 1
ATOM 4239 C CA . ASN B 1 214 ? 67.941 -10.772 -5.531 1.00 44.50 221 ASN B CA 1
ATOM 4240 C C . ASN B 1 214 ? 69.042 -11.185 -4.567 1.00 49.20 221 ASN B C 1
ATOM 4241 O O . ASN B 1 214 ? 70.198 -11.341 -4.979 1.00 50.59 221 ASN B O 1
ATOM 4246 N N . PHE B 1 215 ? 68.708 -11.350 -3.293 1.00 42.62 222 PHE B N 1
ATOM 4247 C CA . PHE B 1 215 ? 69.680 -11.797 -2.309 1.00 48.50 222 PHE B CA 1
ATOM 4248 C C . PHE B 1 215 ? 70.267 -13.140 -2.716 1.00 49.07 222 PHE B C 1
ATOM 4249 O O . PHE B 1 215 ? 69.564 -14.018 -3.224 1.00 46.67 222 PHE B O 1
ATOM 4257 N N . ASN B 1 216 ? 71.566 -13.293 -2.493 1.00 44.97 223 ASN B N 1
ATOM 4258 C CA . ASN B 1 216 ? 72.233 -14.559 -2.731 1.00 45.26 223 ASN B CA 1
ATOM 4259 C C . ASN B 1 216 ? 73.410 -14.682 -1.779 1.00 47.61 223 ASN B C 1
ATOM 4260 O O . ASN B 1 216 ? 74.117 -13.702 -1.524 1.00 51.46 223 ASN B O 1
ATOM 4265 N N . ILE B 1 217 ? 73.606 -15.888 -1.258 1.00 49.03 224 ILE B N 1
ATOM 4266 C CA . ILE B 1 217 ? 74.751 -16.202 -0.413 1.00 44.42 224 ILE B CA 1
ATOM 4267 C C . ILE B 1 217 ? 75.915 -16.595 -1.312 1.00 58.95 224 ILE B C 1
ATOM 4268 O O . ILE B 1 217 ? 75.814 -17.545 -2.098 1.00 54.15 224 ILE B O 1
ATOM 4273 N N . ASN B 1 218 ? 77.021 -15.855 -1.207 1.00 59.78 225 ASN B N 1
ATOM 4274 C CA . ASN B 1 218 ? 78.177 -16.134 -2.050 1.00 61.96 225 ASN B CA 1
ATOM 4275 C C . ASN B 1 218 ? 79.012 -17.269 -1.475 1.00 67.95 225 ASN B C 1
ATOM 4276 O O . ASN B 1 218 ? 79.409 -18.187 -2.202 1.00 63.86 225 ASN B O 1
ATOM 4281 N N . ASN B 1 219 ? 79.285 -17.232 -0.173 1.00 63.21 226 ASN B N 1
ATOM 4282 C CA . ASN B 1 219 ? 79.981 -18.369 0.421 1.00 67.24 226 ASN B CA 1
ATOM 4283 C C . ASN B 1 219 ? 79.768 -18.387 1.926 1.00 64.94 226 ASN B C 1
ATOM 4284 O O . ASN B 1 219 ? 79.328 -17.403 2.523 1.00 58.24 226 ASN B O 1
ATOM 4289 N N . SER B 1 220 ? 80.083 -19.531 2.529 1.00 58.93 227 SER B N 1
ATOM 4290 C CA . SER B 1 220 ? 79.925 -19.699 3.965 1.00 55.13 227 SER B CA 1
ATOM 4291 C C . SER B 1 220 ? 81.029 -20.606 4.484 1.00 39.20 227 SER B C 1
ATOM 4292 O O . SER B 1 220 ? 81.473 -21.526 3.795 1.00 62.14 227 SER B O 1
ATOM 4295 N N . GLN B 1 221 ? 81.458 -20.334 5.711 1.00 46.52 228 GLN B N 1
ATOM 4296 C CA . GLN B 1 221 ? 82.510 -21.100 6.346 1.00 47.59 228 GLN B CA 1
ATOM 4297 C C . GLN B 1 221 ? 82.256 -21.164 7.843 1.00 55.55 228 GLN B C 1
ATOM 4298 O O . GLN B 1 221 ? 81.833 -20.175 8.451 1.00 57.60 228 GLN B O 1
ATOM 4304 N N . LEU B 1 222 ? 82.488 -22.343 8.420 1.00 49.23 229 LEU B N 1
ATOM 4305 C CA . LEU B 1 222 ? 82.417 -22.572 9.856 1.00 48.33 229 LEU B CA 1
ATOM 4306 C C . LEU B 1 222 ? 83.760 -23.126 10.316 1.00 54.79 229 LEU B C 1
ATOM 4307 O O . LEU B 1 222 ? 84.368 -23.951 9.628 1.00 55.72 229 LEU B O 1
ATOM 4312 N N . ASN B 1 223 ? 84.243 -22.638 11.453 1.00 46.93 230 ASN B N 1
ATOM 4313 C CA . ASN B 1 223 ? 85.521 -23.062 12.005 1.00 56.52 230 ASN B CA 1
ATOM 4314 C C . ASN B 1 223 ? 85.378 -23.186 13.512 1.00 56.80 230 ASN B C 1
ATOM 4315 O O . ASN B 1 223 ? 84.624 -22.434 14.132 1.00 52.66 230 ASN B O 1
ATOM 4320 N N . ILE B 1 224 ? 86.049 -24.178 14.085 1.00 55.95 231 ILE B N 1
ATOM 4321 C CA . ILE B 1 224 ? 86.027 -24.420 15.522 1.00 56.57 231 ILE B CA 1
ATOM 4322 C C . ILE B 1 224 ? 87.447 -24.332 16.067 1.00 60.28 231 ILE B C 1
ATOM 4323 O O . ILE B 1 224 ? 88.389 -24.846 15.457 1.00 69.51 231 ILE B O 1
ATOM 4328 N N . SER B 1 225 ? 87.593 -23.679 17.217 1.00 63.82 232 SER B N 1
ATOM 4329 C CA . SER B 1 225 ? 88.863 -23.674 17.925 1.00 70.96 232 SER B CA 1
ATOM 4330 C C . SER B 1 225 ? 89.178 -25.079 18.429 1.00 77.37 232 SER B C 1
ATOM 4331 O O . SER B 1 225 ? 88.285 -25.909 18.620 1.00 72.90 232 SER B O 1
ATOM 4334 N N . GLU B 1 226 ? 90.471 -25.354 18.623 1.00 79.49 233 GLU B N 1
ATOM 4335 C CA . GLU B 1 226 ? 90.859 -26.693 19.048 1.00 88.85 233 GLU B CA 1
ATOM 4336 C C . GLU B 1 226 ? 90.454 -27.006 20.483 1.00 85.10 233 GLU B C 1
ATOM 4337 O O . GLU B 1 226 ? 90.466 -28.181 20.865 1.00 85.07 233 GLU B O 1
ATOM 4343 N N . ASP B 1 227 ? 90.042 -26.011 21.262 1.00 81.81 234 ASP B N 1
ATOM 4344 C CA . ASP B 1 227 ? 89.355 -26.271 22.520 1.00 79.39 234 ASP B CA 1
ATOM 4345 C C . ASP B 1 227 ? 87.870 -26.555 22.332 1.00 80.30 234 ASP B C 1
ATOM 4346 O O . ASP B 1 227 ? 87.185 -26.835 23.320 1.00 88.59 234 ASP B O 1
ATOM 4351 N N . LYS B 1 228 ? 87.363 -26.469 21.100 1.00 72.87 235 LYS B N 1
ATOM 4352 C CA . LYS B 1 228 ? 85.968 -26.736 20.758 1.00 72.19 235 LYS B CA 1
ATOM 4353 C C . LYS B 1 228 ? 85.029 -25.718 21.403 1.00 70.13 235 LYS B C 1
ATOM 4354 O O . LYS B 1 228 ? 83.803 -25.844 21.302 1.00 71.95 235 LYS B O 1
ATOM 4360 N N . LYS B 1 229 ? 85.589 -24.725 22.096 1.00 66.06 236 LYS B N 1
ATOM 4361 C CA . LYS B 1 229 ? 84.794 -23.785 22.875 1.00 65.25 236 LYS B CA 1
ATOM 4362 C C . LYS B 1 229 ? 84.296 -22.594 22.062 1.00 70.50 236 LYS B C 1
ATOM 4363 O O . LYS B 1 229 ? 83.268 -22.006 22.421 1.00 67.37 236 LYS B O 1
ATOM 4369 N N . HIS B 1 230 ? 84.984 -22.230 20.978 1.00 66.92 237 HIS B N 1
ATOM 4370 C CA . HIS B 1 230 ? 84.618 -21.089 20.145 1.00 60.18 237 HIS B CA 1
ATOM 4371 C C . HIS B 1 230 ? 84.203 -21.541 18.749 1.00 60.11 237 HIS B C 1
ATOM 4372 O O . HIS B 1 230 ? 84.900 -22.341 18.118 1.00 60.83 237 HIS B O 1
ATOM 4379 N N . ILE B 1 231 ? 83.103 -20.981 18.251 1.00 54.29 238 ILE B N 1
ATOM 4380 C CA . ILE B 1 231 ? 82.630 -21.196 16.888 1.00 51.38 238 ILE B CA 1
ATOM 4381 C C . ILE B 1 231 ? 82.792 -19.889 16.120 1.00 54.89 238 ILE B C 1
ATOM 4382 O O . ILE B 1 231 ? 82.331 -18.836 16.579 1.00 61.14 238 ILE B O 1
ATOM 4387 N N . PHE B 1 232 ? 83.447 -19.952 14.961 1.00 45.24 239 PHE B N 1
ATOM 4388 C CA . PHE B 1 232 ? 83.606 -18.804 14.077 1.00 47.69 239 PHE B CA 1
ATOM 4389 C C . PHE B 1 232 ? 82.863 -19.096 12.785 1.00 48.17 239 PHE B C 1
ATOM 4390 O O . PHE B 1 232 ? 83.167 -20.078 12.103 1.00 58.31 239 PHE B O 1
ATOM 4398 N N . ILE B 1 233 ? 81.908 -18.242 12.438 1.00 47.34 240 ILE B N 1
ATOM 4399 C CA . ILE B 1 233 ? 81.104 -18.410 11.236 1.00 43.88 240 ILE B CA 1
ATOM 4400 C C . ILE B 1 233 ? 81.262 -17.162 10.385 1.00 50.38 240 ILE B C 1
ATOM 4401 O O . ILE B 1 233 ? 81.223 -16.038 10.898 1.00 56.86 240 ILE B O 1
ATOM 4406 N N . GLU B 1 234 ? 81.447 -17.359 9.086 1.00 51.67 241 GLU B N 1
ATOM 4407 C CA . GLU B 1 234 ? 81.576 -16.256 8.147 1.00 51.8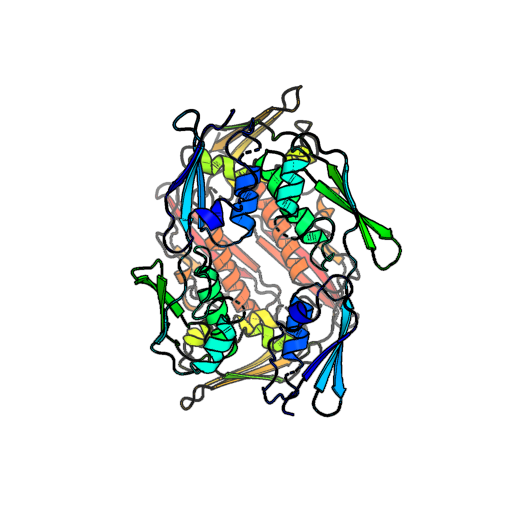1 241 GLU B CA 1
ATOM 4408 C C . GLU B 1 234 ? 80.708 -16.549 6.936 1.00 48.69 241 GLU B C 1
ATOM 4409 O O . GLU B 1 234 ? 80.859 -17.595 6.299 1.00 58.03 241 GLU B O 1
ATOM 4415 N N . VAL B 1 235 ? 79.807 -15.629 6.617 1.00 52.88 242 VAL B N 1
ATOM 4416 C CA . VAL B 1 235 ? 78.921 -15.763 5.469 1.00 51.71 242 VAL B CA 1
ATOM 4417 C C . VAL B 1 235 ? 79.066 -14.504 4.630 1.00 54.48 242 VAL B C 1
ATOM 4418 O O . VAL B 1 235 ? 78.882 -13.395 5.138 1.00 57.71 242 VAL B O 1
ATOM 4422 N N . ALA B 1 236 ? 79.400 -14.670 3.357 1.00 53.31 243 ALA B N 1
ATOM 4423 C CA . ALA B 1 236 ? 79.492 -13.557 2.424 1.00 51.50 243 ALA B CA 1
ATOM 4424 C C . ALA B 1 236 ? 78.264 -13.589 1.531 1.00 50.05 243 ALA B C 1
ATOM 4425 O O . ALA B 1 236 ? 78.038 -14.583 0.818 1.00 64.83 243 ALA B O 1
ATOM 4427 N N . VAL B 1 237 ? 77.505 -12.483 1.554 1.00 49.67 244 VAL B N 1
ATOM 4428 C CA . VAL B 1 237 ? 76.216 -12.348 0.887 1.00 53.68 244 VAL B CA 1
ATOM 4429 C C . VAL B 1 237 ? 76.245 -11.139 -0.040 1.00 56.72 244 VAL B C 1
ATOM 4430 O O . VAL B 1 237 ? 77.019 -10.197 0.144 1.00 60.72 244 VAL B O 1
ATOM 4434 N N . ASP B 1 238 ? 75.374 -11.177 -1.044 1.00 54.35 245 ASP B N 1
ATOM 4435 C CA . ASP B 1 238 ? 75.092 -10.037 -1.910 1.00 52.26 245 ASP B CA 1
ATOM 4436 C C . ASP B 1 238 ? 73.608 -9.718 -1.767 1.00 53.20 245 ASP B C 1
ATOM 4437 O O . ASP B 1 238 ? 72.758 -10.473 -2.250 1.00 46.46 245 ASP B O 1
ATOM 4442 N N . GLU B 1 239 ? 73.296 -8.589 -1.130 1.00 43.09 246 GLU B N 1
ATOM 4443 C CA . GLU B 1 239 ? 71.914 -8.320 -0.733 1.00 42.47 246 GLU B CA 1
ATOM 4444 C C . GLU B 1 239 ? 71.039 -7.924 -1.913 1.00 48.80 246 GLU B C 1
ATOM 4445 O O . GLU B 1 239 ? 69.869 -8.318 -1.974 1.00 39.60 246 GLU B O 1
ATOM 4451 N N . GLY B 1 240 ? 71.563 -7.126 -2.836 1.00 56.49 247 GLY B N 1
ATOM 4452 C CA . GLY B 1 240 ? 70.706 -6.550 -3.847 1.00 45.97 247 GLY B CA 1
ATOM 4453 C C . GLY B 1 240 ? 69.827 -5.454 -3.261 1.00 54.77 247 GLY B C 1
ATOM 4454 O O . GLY B 1 240 ? 69.962 -5.045 -2.101 1.00 44.65 247 GLY B O 1
ATOM 4455 N N . SER B 1 241 ? 68.893 -4.991 -4.082 1.00 41.19 248 SER B N 1
ATOM 4456 C CA . SER B 1 241 ? 68.045 -3.896 -3.644 1.00 57.00 248 SER B CA 1
ATOM 4457 C C . SER B 1 241 ? 66.755 -4.430 -3.039 1.00 62.55 248 SER B C 1
ATOM 4458 O O . SER B 1 241 ? 66.395 -5.599 -3.204 1.00 67.77 248 SER B O 1
ATOM 4461 N N . GLN B 1 242 ? 66.061 -3.553 -2.322 1.00 54.04 249 GLN B N 1
ATOM 4462 C CA . GLN B 1 242 ? 64.753 -3.889 -1.788 1.00 55.31 249 GLN B CA 1
ATOM 4463 C C . GLN B 1 242 ? 63.692 -3.679 -2.858 1.00 52.66 249 GLN B C 1
ATOM 4464 O O . GLN B 1 242 ? 63.782 -2.760 -3.676 1.00 68.40 249 GLN B O 1
ATOM 4470 N N . PHE B 1 243 ? 62.674 -4.533 -2.843 1.00 47.34 250 PHE B N 1
ATOM 4471 C CA . PHE B 1 243 ? 61.677 -4.531 -3.899 1.00 48.81 250 PHE B CA 1
ATOM 4472 C C . PHE B 1 243 ? 60.278 -4.394 -3.324 1.00 52.32 250 PHE B C 1
ATOM 4473 O O . PHE B 1 243 ? 60.014 -4.722 -2.165 1.00 53.65 250 PHE B O 1
ATOM 4481 N N . LYS B 1 244 ? 59.388 -3.888 -4.167 1.00 44.43 251 LYS B N 1
ATOM 4482 C CA . LYS B 1 244 ? 57.985 -3.744 -3.836 1.00 55.20 251 LYS B CA 1
ATOM 4483 C C . LYS B 1 244 ? 57.154 -4.570 -4.807 1.00 49.15 251 LYS B C 1
ATOM 4484 O O . LYS B 1 244 ? 57.596 -4.912 -5.910 1.00 45.77 251 LYS B O 1
ATOM 4490 N N . PHE B 1 245 ? 55.951 -4.908 -4.367 1.00 46.63 252 PHE B N 1
ATOM 4491 C CA . PHE B 1 245 ? 55.008 -5.601 -5.226 1.00 47.51 252 PHE B CA 1
ATOM 4492 C C . PHE B 1 245 ? 54.542 -4.669 -6.339 1.00 52.15 252 PHE B C 1
ATOM 4493 O O . PHE B 1 245 ? 54.285 -3.484 -6.114 1.00 61.21 252 PHE B O 1
ATOM 4501 N N . GLY B 1 246 ? 54.433 -5.209 -7.545 1.00 57.14 253 GLY B N 1
ATOM 4502 C CA . GLY B 1 246 ? 53.863 -4.473 -8.656 1.00 34.71 253 GLY B CA 1
ATOM 4503 C C . GLY B 1 246 ? 52.450 -4.927 -8.939 1.00 53.56 253 GLY B C 1
ATOM 4504 O O . GLY B 1 246 ? 51.621 -4.994 -8.025 1.00 59.46 253 GLY B O 1
ATOM 4505 N N . GLN B 1 247 ? 52.167 -5.282 -10.188 1.00 55.22 254 GLN B N 1
ATOM 4506 C CA . GLN B 1 247 ? 50.843 -5.750 -10.575 1.00 60.81 254 GLN B CA 1
ATOM 4507 C C . GLN B 1 247 ? 50.766 -7.265 -10.432 1.00 54.57 254 GLN B C 1
ATOM 4508 O O . GLN B 1 247 ? 51.652 -7.986 -10.906 1.00 58.67 254 GLN B O 1
ATOM 4514 N N . THR B 1 248 ? 49.699 -7.740 -9.801 1.00 46.06 255 THR B N 1
ATOM 4515 C CA . THR B 1 248 ? 49.410 -9.161 -9.666 1.00 49.35 255 THR B CA 1
ATOM 4516 C C . THR B 1 248 ? 48.238 -9.513 -10.571 1.00 54.70 255 THR B C 1
ATOM 4517 O O . THR B 1 248 ? 47.173 -8.895 -10.481 1.00 64.11 255 THR B O 1
ATOM 4521 N N . LYS B 1 249 ? 48.436 -10.503 -11.434 1.00 57.21 256 LYS B N 1
ATOM 4522 C CA . LYS B 1 249 ? 47.403 -10.961 -12.347 1.00 48.59 256 LYS B CA 1
ATOM 4523 C C . LYS B 1 249 ? 47.259 -12.472 -12.239 1.00 53.87 256 LYS B C 1
ATOM 4524 O O . LYS B 1 249 ? 48.237 -13.184 -11.997 1.00 60.51 256 LYS B O 1
ATOM 4530 N N . PHE B 1 250 ? 46.030 -12.957 -12.391 1.00 54.01 257 PHE B N 1
ATOM 4531 C CA . PHE B 1 250 ? 45.746 -14.391 -12.427 1.00 47.95 257 PHE B CA 1
ATOM 4532 C C . PHE B 1 250 ? 45.364 -14.706 -13.870 1.00 56.21 257 PHE B C 1
ATOM 4533 O O . PHE B 1 250 ? 44.221 -14.501 -14.283 1.00 60.77 257 PHE B O 1
ATOM 4541 N N . LEU B 1 251 ? 46.322 -15.233 -14.624 1.00 61.44 258 LEU B N 1
ATOM 4542 C CA . LEU B 1 251 ? 46.199 -15.427 -16.060 1.00 48.71 258 LEU B CA 1
ATOM 4543 C C . LEU B 1 251 ? 45.947 -16.890 -16.405 1.00 53.76 258 LEU B C 1
ATOM 4544 O O . LEU B 1 251 ? 45.903 -17.764 -15.538 1.00 60.24 258 LEU B O 1
ATOM 4549 N N . GLY B 1 252 ? 45.722 -17.132 -17.697 1.00 60.56 259 GLY B N 1
ATOM 4550 C CA . GLY B 1 252 ? 45.449 -18.467 -18.186 1.00 57.65 259 GLY B CA 1
ATOM 4551 C C . GLY B 1 252 ? 44.036 -18.888 -17.822 1.00 64.99 259 GLY B C 1
ATOM 4552 O O . GLY B 1 252 ? 43.181 -18.063 -17.478 1.00 64.42 259 GLY B O 1
ATOM 4553 N N . ASP B 1 253 ? 43.794 -20.196 -17.876 1.00 69.18 260 ASP B N 1
ATOM 4554 C CA . ASP B 1 253 ? 42.471 -20.709 -17.532 1.00 73.97 260 ASP B CA 1
ATOM 4555 C C . ASP B 1 253 ? 42.408 -20.665 -16.016 1.00 85.91 260 ASP B C 1
ATOM 4556 O O . ASP B 1 253 ? 42.918 -21.555 -15.329 1.00 91.29 260 ASP B O 1
ATOM 4561 N N . ALA B 1 254 ? 41.774 -19.620 -15.491 1.00 57.06 261 ALA B N 1
ATOM 4562 C CA . ALA B 1 254 ? 41.658 -19.426 -14.057 1.00 70.53 261 ALA B CA 1
ATOM 4563 C C . ALA B 1 254 ? 40.201 -19.259 -13.681 1.00 75.74 261 ALA B C 1
ATOM 4564 O O . ALA B 1 254 ? 39.500 -18.417 -14.251 1.00 90.16 261 ALA B O 1
ATOM 4566 N N . LEU B 1 255 ? 39.755 -20.050 -12.708 1.00 76.42 262 LEU B N 1
ATOM 4567 C CA . LEU B 1 255 ? 38.388 -19.904 -12.234 1.00 89.34 262 LEU B CA 1
ATOM 4568 C C . LEU B 1 255 ? 38.251 -18.660 -11.378 1.00 88.27 262 LEU B C 1
ATOM 4569 O O . LEU B 1 255 ? 37.205 -18.001 -11.398 1.00 99.05 262 LEU B O 1
ATOM 4574 N N . TYR B 1 256 ? 39.292 -18.333 -10.623 1.00 81.73 263 TYR B N 1
ATOM 4575 C CA . TYR B 1 256 ? 39.228 -17.283 -9.627 1.00 87.01 263 TYR B CA 1
ATOM 4576 C C . TYR B 1 256 ? 40.129 -16.122 -10.031 1.00 79.94 263 TYR B C 1
ATOM 4577 O O . TYR B 1 256 ? 41.183 -16.317 -10.639 1.00 84.68 263 TYR B O 1
ATOM 4585 N N . LYS B 1 257 ? 39.694 -14.895 -9.682 1.00 93.42 264 LYS B N 1
ATOM 4586 C CA . LYS B 1 257 ? 40.319 -13.587 -9.802 1.00 85.56 264 LYS B CA 1
ATOM 4587 C C . LYS B 1 257 ? 40.909 -13.166 -8.457 1.00 88.98 264 LYS B C 1
ATOM 4588 O O . LYS B 1 257 ? 40.381 -13.546 -7.408 1.00 102.03 264 LYS B O 1
ATOM 4594 N N . PRO B 1 258 ? 42.023 -12.413 -8.449 1.00 93.75 265 PRO B N 1
ATOM 4595 C CA . PRO B 1 258 ? 42.683 -12.086 -7.167 1.00 93.80 265 PRO B CA 1
ATOM 4596 C C . PRO B 1 258 ? 41.762 -11.592 -6.065 1.00 95.93 265 PRO B C 1
ATOM 4597 O O . PRO B 1 258 ? 41.848 -12.074 -4.929 1.00 100.32 265 PRO B O 1
ATOM 4601 N N . GLU B 1 259 ? 40.897 -10.621 -6.360 1.00 105.98 266 GLU B N 1
ATOM 4602 C CA . GLU B 1 259 ? 40.058 -10.062 -5.308 1.00 111.14 266 GLU B CA 1
ATOM 4603 C C . GLU B 1 259 ? 38.972 -11.028 -4.853 1.00 110.32 266 GLU B C 1
ATOM 4604 O O . GLU B 1 259 ? 38.576 -10.992 -3.682 1.00 110.71 266 GLU B O 1
ATOM 4610 N N . GLU B 1 260 ? 38.452 -11.874 -5.750 1.00 107.57 267 GLU B N 1
ATOM 4611 C CA . GLU B 1 260 ? 37.431 -12.826 -5.322 1.00 110.10 267 GLU B CA 1
ATOM 4612 C C . GLU B 1 260 ? 37.940 -13.703 -4.186 1.00 117.44 267 GLU B C 1
ATOM 4613 O O . GLU B 1 260 ? 37.151 -14.178 -3.361 1.00 119.26 267 GLU B O 1
ATOM 4619 N N . LEU B 1 261 ? 39.250 -13.934 -4.136 1.00 117.74 268 LEU B N 1
ATOM 4620 C CA . LEU B 1 261 ? 39.891 -14.679 -3.064 1.00 119.28 268 LEU B CA 1
ATOM 4621 C C . LEU B 1 261 ? 40.390 -13.803 -1.918 1.00 110.04 268 LEU B C 1
ATOM 4622 O O . LEU B 1 261 ? 40.967 -14.343 -0.967 1.00 111.10 268 LEU B O 1
ATOM 4627 N N . GLN B 1 262 ? 40.195 -12.479 -1.979 1.00 103.00 269 GLN B N 1
ATOM 4628 C CA . GLN B 1 262 ? 40.639 -11.577 -0.911 1.00 105.72 269 GLN B CA 1
ATOM 4629 C C . GLN B 1 262 ? 42.159 -11.621 -0.748 1.00 93.68 269 GLN B C 1
ATOM 4630 O O . GLN B 1 262 ? 42.690 -11.483 0.360 1.00 79.88 269 GLN B O 1
ATOM 4636 N N . ALA B 1 263 ? 42.859 -11.824 -1.866 1.00 97.51 270 ALA B N 1
ATOM 4637 C CA . ALA B 1 263 ? 44.313 -11.798 -1.892 1.00 86.63 270 ALA B CA 1
ATOM 4638 C C . ALA B 1 263 ? 44.883 -10.400 -1.718 1.00 82.69 270 ALA B C 1
ATOM 4639 O O . ALA B 1 263 ? 46.103 -10.262 -1.576 1.00 84.89 270 ALA B O 1
ATOM 4641 N N . LEU B 1 264 ? 44.047 -9.370 -1.706 1.00 89.86 271 LEU B N 1
ATOM 4642 C CA . LEU B 1 264 ? 44.534 -8.037 -1.395 1.00 85.22 271 LEU B CA 1
ATOM 4643 C C . LEU B 1 264 ? 44.530 -7.789 0.104 1.00 81.32 271 LEU B C 1
ATOM 4644 O O . LEU B 1 264 ? 45.009 -6.743 0.555 1.00 76.48 271 LEU B O 1
ATOM 4649 N N . LYS B 1 265 ? 44.021 -8.743 0.881 1.00 74.44 272 LYS B N 1
ATOM 4650 C CA . LYS B 1 265 ? 44.153 -8.689 2.326 1.00 79.61 272 LYS B CA 1
ATOM 4651 C C . LYS B 1 265 ? 45.487 -9.249 2.786 1.00 72.68 272 LYS B C 1
ATOM 4652 O O . LYS B 1 265 ? 45.824 -9.123 3.968 1.00 80.62 272 LYS B O 1
ATOM 4658 N N . ILE B 1 266 ? 46.245 -9.855 1.878 1.00 75.33 273 ILE B N 1
ATOM 4659 C CA . ILE B 1 266 ? 47.588 -10.338 2.162 1.00 56.22 273 ILE B CA 1
ATOM 4660 C C . ILE B 1 266 ? 48.645 -9.343 1.700 1.00 47.04 273 ILE B C 1
ATOM 4661 O O . ILE B 1 266 ? 49.548 -8.993 2.460 1.00 56.69 273 ILE B O 1
ATOM 4666 N N . TYR B 1 267 ? 48.560 -8.884 0.449 1.00 44.15 274 TYR B N 1
ATOM 4667 C CA . TYR B 1 267 ? 49.440 -7.815 -0.007 1.00 54.87 274 TYR B CA 1
ATOM 4668 C C . TYR B 1 267 ? 48.756 -7.055 -1.136 1.00 57.11 274 TYR B C 1
ATOM 4669 O O . TYR B 1 267 ? 47.868 -7.584 -1.812 1.00 58.35 274 TYR B O 1
ATOM 4678 N N . LYS B 1 268 ? 49.139 -5.792 -1.295 1.00 54.79 275 LYS B N 1
ATOM 4679 C CA . LYS B 1 268 ? 48.646 -4.922 -2.353 1.00 56.42 275 LYS B CA 1
ATOM 4680 C C . LYS B 1 268 ? 49.836 -4.370 -3.131 1.00 55.51 275 LYS B C 1
ATOM 4681 O O . LYS B 1 268 ? 50.980 -4.428 -2.674 1.00 51.37 275 LYS B O 1
ATOM 4687 N N . ASP B 1 269 ? 49.557 -3.818 -4.315 1.00 57.61 276 ASP B N 1
ATOM 4688 C CA . ASP B 1 269 ? 50.582 -3.112 -5.081 1.00 54.58 276 ASP B CA 1
ATOM 4689 C C . ASP B 1 269 ? 51.245 -2.046 -4.221 1.00 50.13 276 ASP B C 1
ATOM 4690 O O . ASP B 1 269 ? 50.572 -1.307 -3.498 1.00 63.29 276 ASP B O 1
ATOM 4695 N N . GLY B 1 270 ? 52.574 -1.989 -4.284 1.00 54.23 277 GLY B N 1
ATOM 4696 C CA . GLY B 1 270 ? 53.342 -1.021 -3.536 1.00 43.93 277 GLY B CA 1
ATOM 4697 C C . GLY B 1 270 ? 53.861 -1.505 -2.201 1.00 49.83 277 GLY B C 1
ATOM 4698 O O . GLY B 1 270 ? 54.813 -0.914 -1.673 1.00 48.89 277 GLY B O 1
ATOM 4699 N N . ASP B 1 271 ? 53.271 -2.564 -1.644 1.00 53.77 278 ASP B N 1
ATOM 4700 C CA . ASP B 1 271 ? 53.808 -3.181 -0.438 1.00 51.65 278 ASP B CA 1
ATOM 4701 C C . ASP B 1 271 ? 55.215 -3.711 -0.704 1.00 53.50 278 ASP B C 1
ATOM 4702 O O . ASP B 1 271 ? 55.562 -4.077 -1.833 1.00 48.43 278 ASP B O 1
ATOM 4707 N N . THR B 1 272 ? 56.027 -3.765 0.349 1.00 45.69 279 THR B N 1
ATOM 4708 C CA . THR B 1 272 ? 57.335 -4.398 0.234 1.00 49.15 279 THR B CA 1
ATOM 4709 C C . THR B 1 272 ? 57.167 -5.861 -0.164 1.00 52.22 279 THR B C 1
ATOM 4710 O O . THR B 1 272 ? 56.295 -6.562 0.361 1.00 48.63 279 THR B O 1
ATOM 4714 N N . TYR B 1 273 ? 57.971 -6.309 -1.127 1.00 52.33 280 TYR B N 1
ATOM 4715 C CA . TYR B 1 273 ? 57.871 -7.689 -1.583 1.00 58.31 280 TYR B CA 1
ATOM 4716 C C . TYR B 1 273 ? 58.103 -8.654 -0.424 1.00 51.27 280 TYR B C 1
ATOM 4717 O O . TYR B 1 273 ? 58.911 -8.397 0.470 1.00 50.59 280 TYR B O 1
ATOM 4726 N N . SER B 1 274 ? 57.374 -9.768 -0.438 1.00 49.35 281 SER B N 1
ATOM 4727 C CA . SER B 1 274 ? 57.490 -10.767 0.622 1.00 52.61 281 SER B CA 1
ATOM 4728 C C . SER B 1 274 ? 57.201 -12.147 0.058 1.00 48.01 281 SER B C 1
ATOM 4729 O O . SER B 1 274 ? 56.084 -12.401 -0.403 1.00 51.58 281 SER B O 1
ATOM 4732 N N . GLN B 1 275 ? 58.196 -13.038 0.105 1.00 46.90 282 GLN B N 1
ATOM 4733 C CA . GLN B 1 275 ? 57.965 -14.413 -0.334 1.00 49.76 282 GLN B CA 1
ATOM 4734 C C . GLN B 1 275 ? 56.875 -15.078 0.489 1.00 41.15 282 GLN B C 1
ATOM 4735 O O . GLN B 1 275 ? 56.076 -15.856 -0.046 1.00 48.01 282 GLN B O 1
ATOM 4741 N N . GLU B 1 276 ? 56.807 -14.758 1.779 1.00 39.11 283 GLU B N 1
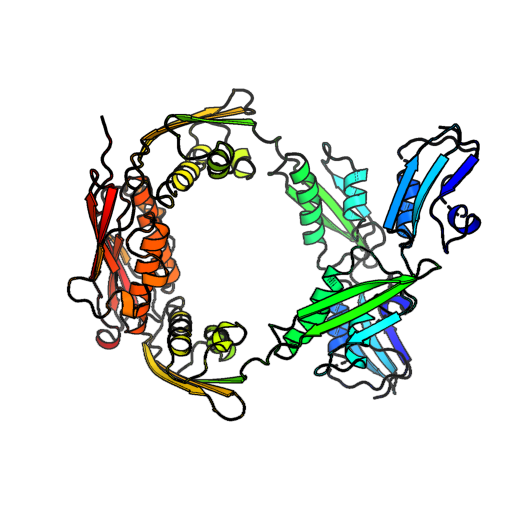ATOM 4742 C CA . GLU B 1 276 ? 55.804 -15.371 2.636 1.00 48.65 283 GLU B CA 1
ATOM 4743 C C . GLU B 1 276 ? 54.398 -14.987 2.185 1.00 47.37 283 GLU B C 1
ATOM 4744 O O . GLU B 1 276 ? 53.507 -15.844 2.100 1.00 47.99 283 GLU B O 1
ATOM 4750 N N . LYS B 1 277 ? 54.199 -13.716 1.819 1.00 42.99 284 LYS B N 1
ATOM 4751 C CA . LYS B 1 277 ? 52.880 -13.280 1.362 1.00 50.92 284 LYS B CA 1
ATOM 4752 C C . LYS B 1 277 ? 52.519 -13.907 0.017 1.00 44.96 284 LYS B C 1
ATOM 4753 O O . LYS B 1 277 ? 51.359 -14.286 -0.212 1.00 41.52 284 LYS B O 1
ATOM 4759 N N . VAL B 1 278 ? 53.507 -14.062 -0.868 1.00 44.24 285 VAL B N 1
ATOM 4760 C CA . VAL B 1 278 ? 53.270 -14.716 -2.151 1.00 29.78 285 VAL B CA 1
ATOM 4761 C C . VAL B 1 278 ? 52.838 -16.159 -1.932 1.00 45.77 285 VAL B C 1
ATOM 4762 O O . VAL B 1 278 ? 51.889 -16.645 -2.565 1.00 42.44 285 VAL B O 1
ATOM 4766 N N . ASN B 1 279 ? 53.507 -16.859 -1.012 1.00 32.19 286 ASN B N 1
ATOM 4767 C CA . ASN B 1 279 ? 53.118 -18.232 -0.718 1.00 49.54 286 ASN B CA 1
ATOM 4768 C C . ASN B 1 279 ? 51.731 -18.297 -0.091 1.00 44.62 286 ASN B C 1
ATOM 4769 O O . ASN B 1 279 ? 50.978 -19.239 -0.357 1.00 49.77 286 ASN B O 1
ATOM 4774 N N . ALA B 1 280 ? 51.366 -17.295 0.714 1.00 43.33 287 ALA B N 1
ATOM 4775 C CA . ALA B 1 280 ? 50.024 -17.274 1.291 1.00 45.78 287 ALA B CA 1
ATOM 4776 C C . ALA B 1 280 ? 48.954 -17.126 0.215 1.00 54.22 287 ALA B C 1
ATOM 4777 O O . ALA B 1 280 ? 47.917 -17.802 0.261 1.00 45.91 287 ALA B O 1
ATOM 4779 N N . VAL B 1 281 ? 49.193 -16.254 -0.771 1.00 35.25 288 VAL B N 1
ATOM 4780 C CA . VAL B 1 281 ? 48.255 -16.141 -1.891 1.00 43.02 288 VAL B CA 1
ATOM 4781 C C . VAL B 1 281 ? 48.192 -17.445 -2.680 1.00 47.04 288 VAL B C 1
ATOM 4782 O O . VAL B 1 281 ? 47.106 -17.897 -3.080 1.00 46.28 288 VAL B O 1
ATOM 4786 N N . LYS B 1 282 ? 49.354 -18.054 -2.941 1.00 51.93 289 LYS B N 1
ATOM 4787 C CA . LYS B 1 282 ? 49.389 -19.371 -3.572 1.00 44.00 289 LYS B CA 1
ATOM 4788 C C . LYS B 1 282 ? 48.466 -20.337 -2.840 1.00 50.51 289 LYS B C 1
ATOM 4789 O O . LYS B 1 282 ? 47.654 -21.041 -3.457 1.00 45.84 289 LYS B O 1
ATOM 4795 N N . GLN B 1 283 ? 48.561 -20.355 -1.510 1.00 44.51 290 GLN B N 1
ATOM 4796 C CA . GLN B 1 283 ? 47.750 -21.284 -0.730 1.00 49.02 290 GLN B CA 1
ATOM 4797 C C . GLN B 1 283 ? 46.271 -20.922 -0.773 1.00 45.09 290 GLN B C 1
ATOM 4798 O O . GLN B 1 283 ? 45.424 -21.817 -0.728 1.00 49.82 290 GLN B O 1
ATOM 4804 N N . LEU B 1 284 ? 45.931 -19.630 -0.861 1.00 54.27 291 LEU B N 1
ATOM 4805 C CA . LEU B 1 284 ? 44.523 -19.254 -1.042 1.00 40.66 291 LEU B CA 1
ATOM 4806 C C . LEU B 1 284 ? 43.973 -19.786 -2.359 1.00 51.24 291 LEU B C 1
ATOM 4807 O O . LEU B 1 284 ? 42.871 -20.356 -2.405 1.00 58.79 291 LEU B O 1
ATOM 4812 N N . LEU B 1 285 ? 44.725 -19.595 -3.448 1.00 48.45 292 LEU B N 1
ATOM 4813 C CA . LEU B 1 285 ? 44.310 -20.154 -4.731 1.00 48.28 292 LEU B CA 1
ATOM 4814 C C . LEU B 1 285 ? 44.125 -21.659 -4.631 1.00 45.65 292 LEU B C 1
ATOM 4815 O O . LEU B 1 285 ? 43.117 -22.210 -5.096 1.00 47.04 292 LEU B O 1
ATOM 4820 N N . LEU B 1 286 ? 45.092 -22.341 -4.013 1.00 46.18 293 LEU B N 1
ATOM 4821 C CA . LEU B 1 286 ? 45.015 -23.792 -3.937 1.00 50.51 293 LEU B CA 1
ATOM 4822 C C . LEU B 1 286 ? 43.848 -24.240 -3.075 1.00 46.21 293 LEU B C 1
ATOM 4823 O O . LEU B 1 286 ? 43.228 -25.261 -3.373 1.00 44.29 293 LEU B O 1
ATOM 4828 N N . ARG B 1 287 ? 43.518 -23.488 -2.024 1.00 50.31 294 ARG B N 1
ATOM 4829 C CA . ARG B 1 287 ? 42.369 -23.860 -1.208 1.00 55.13 294 ARG B CA 1
ATOM 4830 C C . ARG B 1 287 ? 41.070 -23.691 -1.979 1.00 57.35 294 ARG B C 1
ATOM 4831 O O . ARG B 1 287 ? 40.175 -24.541 -1.895 1.00 57.12 294 ARG B O 1
ATOM 4839 N N . LYS B 1 288 ? 40.947 -22.609 -2.744 1.00 46.94 295 LYS B N 1
ATOM 4840 C CA . LYS B 1 288 ? 39.715 -22.437 -3.505 1.00 55.46 295 LYS B CA 1
ATOM 4841 C C . LYS B 1 288 ? 39.586 -23.503 -4.594 1.00 58.61 295 LYS B C 1
ATOM 4842 O O . LYS B 1 288 ? 38.477 -23.968 -4.876 1.00 56.80 295 LYS B O 1
ATOM 4848 N N . TYR B 1 289 ? 40.703 -23.922 -5.199 1.00 54.31 296 TYR B N 1
ATOM 4849 C CA . TYR B 1 289 ? 40.631 -25.018 -6.166 1.00 50.47 296 TYR B CA 1
ATOM 4850 C C . TYR B 1 289 ? 40.351 -26.355 -5.481 1.00 55.33 296 TYR B C 1
ATOM 4851 O O . TYR B 1 289 ? 39.703 -27.229 -6.071 1.00 46.87 296 TYR B O 1
ATOM 4860 N N . GLY B 1 290 ? 40.836 -26.541 -4.254 1.00 42.09 297 GLY B N 1
ATOM 4861 C CA . GLY B 1 290 ? 40.500 -27.744 -3.513 1.00 53.38 297 GLY B CA 1
ATOM 4862 C C . GLY B 1 290 ? 39.024 -27.815 -3.168 1.00 62.88 297 GLY B C 1
ATOM 4863 O O . GLY B 1 290 ? 38.408 -28.880 -3.261 1.00 56.85 297 GLY B O 1
ATOM 4864 N N . ASN B 1 291 ? 38.436 -26.681 -2.769 1.00 67.38 298 ASN B N 1
ATOM 4865 C CA . ASN B 1 291 ? 37.000 -26.647 -2.490 1.00 67.80 298 ASN B CA 1
ATOM 4866 C C . ASN B 1 291 ? 36.181 -26.957 -3.735 1.00 60.16 298 ASN B C 1
ATOM 4867 O O . ASN B 1 291 ? 35.065 -27.475 -3.627 1.00 65.53 298 ASN B O 1
ATOM 4872 N N . ALA B 1 292 ? 36.716 -26.663 -4.919 1.00 57.58 299 ALA B N 1
ATOM 4873 C CA . ALA B 1 292 ? 36.042 -26.995 -6.166 1.00 49.36 299 ALA B CA 1
ATOM 4874 C C . ALA B 1 292 ? 36.312 -28.424 -6.615 1.00 49.88 299 ALA B C 1
ATOM 4875 O O . ALA B 1 292 ? 35.893 -28.800 -7.716 1.00 50.85 299 ALA B O 1
ATOM 4877 N N . GLY B 1 293 ? 37.027 -29.211 -5.815 1.00 48.87 300 GLY B N 1
ATOM 4878 C CA . GLY B 1 293 ? 37.278 -30.602 -6.129 1.00 57.98 300 GLY B CA 1
ATOM 4879 C C . GLY B 1 293 ? 38.584 -30.912 -6.828 1.00 47.29 300 GLY B C 1
ATOM 4880 O O . GLY B 1 293 ? 38.760 -32.049 -7.279 1.00 53.38 300 GLY B O 1
ATOM 4881 N N . TYR B 1 294 ? 39.491 -29.942 -6.957 1.00 51.90 301 TYR B N 1
ATOM 4882 C CA . TYR B 1 294 ? 40.796 -30.158 -7.594 1.00 53.97 301 TYR B CA 1
ATOM 4883 C C . TYR B 1 294 ? 41.852 -30.293 -6.500 1.00 47.51 301 TYR B C 1
ATOM 4884 O O . TYR B 1 294 ? 42.419 -29.303 -6.038 1.00 46.73 301 TYR B O 1
ATOM 4893 N N . TYR B 1 295 ? 42.127 -31.533 -6.090 1.00 47.71 302 TYR B N 1
ATOM 4894 C CA . TYR B 1 295 ? 43.028 -31.790 -4.973 1.00 40.10 302 TYR B CA 1
ATOM 4895 C C . TYR B 1 295 ? 44.495 -31.847 -5.385 1.00 45.76 302 TYR B C 1
ATOM 4896 O O . TYR B 1 295 ? 45.367 -31.882 -4.510 1.00 50.93 302 TYR B O 1
ATOM 4905 N N . PHE B 1 296 ? 44.792 -31.885 -6.679 1.00 45.58 303 PHE B N 1
ATOM 4906 C CA . PHE B 1 296 ? 46.160 -31.967 -7.180 1.00 48.41 303 PHE B CA 1
ATOM 4907 C C . PHE B 1 296 ? 46.502 -30.767 -8.056 1.00 42.36 303 PHE B C 1
ATOM 4908 O O . PHE B 1 296 ? 47.206 -30.886 -9.062 1.00 39.05 303 PHE B O 1
ATOM 4916 N N . ALA B 1 297 ? 45.978 -29.599 -7.704 1.00 40.56 304 ALA B N 1
ATOM 4917 C CA . ALA B 1 297 ? 46.299 -28.400 -8.456 1.00 45.43 304 ALA B CA 1
ATOM 4918 C C . ALA B 1 297 ? 47.660 -27.865 -8.023 1.00 45.52 304 ALA B C 1
ATOM 4919 O O . ALA B 1 297 ? 48.120 -28.108 -6.904 1.00 43.64 304 ALA B O 1
ATOM 4921 N N . ASP B 1 298 ? 48.296 -27.109 -8.917 1.00 39.25 305 ASP B N 1
ATOM 4922 C CA . ASP B 1 298 ? 49.535 -26.432 -8.563 1.00 52.27 305 ASP B CA 1
ATOM 4923 C C . ASP B 1 298 ? 49.561 -25.070 -9.238 1.00 49.47 305 ASP B C 1
ATOM 4924 O O . ASP B 1 298 ? 48.897 -24.841 -10.247 1.00 50.52 305 ASP B O 1
ATOM 4929 N N . VAL B 1 299 ? 50.353 -24.168 -8.671 1.00 47.88 306 VAL B N 1
ATOM 4930 C CA . VAL B 1 299 ? 50.446 -22.787 -9.125 1.00 49.21 306 VAL B CA 1
ATOM 4931 C C . VAL B 1 299 ? 51.877 -22.526 -9.561 1.00 55.90 306 VAL B C 1
ATOM 4932 O O . VAL B 1 299 ? 52.812 -22.816 -8.813 1.00 60.61 306 VAL B O 1
ATOM 4936 N N . ASN B 1 300 ? 52.056 -22.027 -10.778 1.00 51.13 307 ASN B N 1
ATOM 4937 C CA . ASN B 1 300 ? 53.356 -21.513 -11.187 1.00 45.72 307 ASN B CA 1
ATOM 4938 C C . ASN B 1 300 ? 53.285 -19.997 -11.314 1.00 46.55 307 ASN B C 1
ATOM 4939 O O . ASN B 1 300 ? 52.312 -19.444 -11.836 1.00 44.18 307 ASN B O 1
ATOM 4944 N N . ILE B 1 301 ? 54.333 -19.326 -10.859 1.00 38.11 308 ILE B N 1
ATOM 4945 C CA . ILE B 1 301 ? 54.385 -17.875 -10.828 1.00 48.15 308 ILE B CA 1
ATOM 4946 C C . ILE B 1 301 ? 55.491 -17.413 -11.758 1.00 46.90 308 ILE B C 1
ATOM 4947 O O . ILE B 1 301 ? 56.654 -17.813 -11.592 1.00 57.14 308 ILE B O 1
ATOM 4952 N N . VAL B 1 302 ? 55.137 -16.571 -12.714 1.00 52.64 309 VAL B N 1
ATOM 4953 C CA . VAL B 1 302 ? 56.097 -15.941 -13.610 1.00 51.92 309 VAL B CA 1
ATOM 4954 C C . VAL B 1 302 ? 56.341 -14.526 -13.078 1.00 51.68 309 VAL B C 1
ATOM 4955 O O . VAL B 1 302 ? 55.398 -13.712 -13.079 1.00 56.40 309 VAL B O 1
ATOM 4959 N N . PRO B 1 303 ? 57.528 -14.220 -12.573 1.00 55.64 310 PRO B N 1
ATOM 4960 C CA . PRO B 1 303 ? 57.827 -12.860 -12.122 1.00 51.80 310 PRO B CA 1
ATOM 4961 C C . PRO B 1 303 ? 58.453 -11.989 -13.199 1.00 61.08 310 PRO B C 1
ATOM 4962 O O . PRO B 1 303 ? 59.131 -12.455 -14.117 1.00 63.03 310 PRO B O 1
ATOM 4966 N N . GLN B 1 304 ? 58.212 -10.691 -13.046 1.00 63.86 311 GLN B N 1
ATOM 4967 C CA . GLN B 1 304 ? 58.801 -9.619 -13.845 1.00 52.09 311 GLN B CA 1
ATOM 4968 C C . GLN B 1 304 ? 59.530 -8.693 -12.883 1.00 59.93 311 GLN B C 1
ATOM 4969 O O . GLN B 1 304 ? 58.897 -7.884 -12.196 1.00 70.46 311 GLN B O 1
ATOM 4975 N N . ILE B 1 305 ? 60.849 -8.831 -12.808 1.00 49.69 312 ILE B N 1
ATOM 4976 C CA . ILE B 1 305 ? 61.662 -8.094 -11.850 1.00 56.37 312 ILE B CA 1
ATOM 4977 C C . ILE B 1 305 ? 62.273 -6.912 -12.590 1.00 63.19 312 ILE B C 1
ATOM 4978 O O . ILE B 1 305 ? 63.131 -7.088 -13.462 1.00 77.76 312 ILE B O 1
ATOM 4983 N N . ASN B 1 306 ? 61.840 -5.704 -12.238 1.00 73.72 313 ASN B N 1
ATOM 4984 C CA . ASN B 1 306 ? 62.387 -4.471 -12.781 1.00 58.59 313 ASN B CA 1
ATOM 4985 C C . ASN B 1 306 ? 63.372 -3.922 -11.758 1.00 61.80 313 ASN B C 1
ATOM 4986 O O . ASN B 1 306 ? 62.967 -3.419 -10.699 1.00 64.15 313 ASN B O 1
ATOM 4991 N N . ASN B 1 307 ? 64.665 -4.055 -12.070 1.00 60.61 314 ASN B N 1
ATOM 4992 C CA . ASN B 1 307 ? 65.732 -3.582 -11.195 1.00 66.28 314 ASN B CA 1
ATOM 4993 C C . ASN B 1 307 ? 65.881 -2.067 -11.208 1.00 66.77 314 ASN B C 1
ATOM 4994 O O . ASN B 1 307 ? 66.473 -1.510 -10.278 1.00 66.64 314 ASN B O 1
ATOM 4999 N N . GLU B 1 308 ? 65.382 -1.389 -12.243 1.00 62.73 315 GLU B N 1
ATOM 5000 C CA . GLU B 1 308 ? 65.531 0.060 -12.287 1.00 68.63 315 GLU B CA 1
ATOM 5001 C C . GLU B 1 308 ? 64.510 0.735 -11.381 1.00 72.47 315 GLU B C 1
ATOM 5002 O O . GLU B 1 308 ? 64.851 1.638 -10.609 1.00 79.65 315 GLU B O 1
ATOM 5008 N N . THR B 1 309 ? 63.256 0.300 -11.458 1.00 65.45 316 THR B N 1
ATOM 5009 C CA . THR B 1 309 ? 62.214 0.791 -10.572 1.00 63.63 316 THR B CA 1
ATOM 5010 C C . THR B 1 309 ? 62.092 -0.012 -9.285 1.00 64.73 316 THR B C 1
ATOM 5011 O O . THR B 1 309 ? 61.366 0.410 -8.380 1.00 73.25 316 THR B O 1
ATOM 5015 N N . GLY B 1 310 ? 62.771 -1.151 -9.180 1.00 66.92 317 GLY B N 1
ATOM 5016 C CA . GLY B 1 310 ? 62.701 -1.947 -7.965 1.00 57.38 317 GLY B CA 1
ATOM 5017 C C . GLY B 1 310 ? 61.324 -2.520 -7.719 1.00 53.89 317 GLY B C 1
ATOM 5018 O O . GLY B 1 310 ? 60.846 -2.509 -6.576 1.00 47.39 317 GLY B O 1
ATOM 5019 N N . VAL B 1 311 ? 60.672 -3.029 -8.762 1.00 50.32 318 VAL B N 1
ATOM 5020 C CA . VAL B 1 311 ? 59.290 -3.483 -8.660 1.00 51.53 318 VAL B CA 1
ATOM 5021 C C . VAL B 1 311 ? 59.176 -4.890 -9.235 1.00 51.81 318 VAL B C 1
ATOM 5022 O O . VAL B 1 311 ? 59.814 -5.210 -10.243 1.00 60.27 318 VAL B O 1
ATOM 5026 N N . VAL B 1 312 ? 58.360 -5.731 -8.604 1.00 42.93 319 VAL B N 1
ATOM 5027 C CA . VAL B 1 312 ? 58.171 -7.112 -9.044 1.00 47.84 319 VAL B CA 1
ATOM 5028 C C . VAL B 1 312 ? 56.707 -7.305 -9.409 1.00 43.81 319 VAL B C 1
ATOM 5029 O O . VAL B 1 312 ? 55.830 -7.267 -8.536 1.00 48.45 319 VAL B O 1
ATOM 5033 N N . ASP B 1 313 ? 56.439 -7.540 -10.684 1.00 47.59 320 ASP B N 1
ATOM 5034 C CA . ASP B 1 313 ? 55.126 -7.985 -11.113 1.00 49.85 320 ASP B CA 1
ATOM 5035 C C . ASP B 1 313 ? 55.056 -9.503 -11.021 1.00 57.96 320 ASP B C 1
ATOM 5036 O O . ASP B 1 313 ? 56.062 -10.196 -11.192 1.00 64.24 320 ASP B O 1
ATOM 5041 N N . LEU B 1 314 ? 53.860 -10.019 -10.744 1.00 46.99 321 LEU B N 1
ATOM 5042 C CA . LEU B 1 314 ? 53.659 -11.452 -10.579 1.00 51.73 321 LEU B CA 1
ATOM 5043 C C . LEU B 1 314 ? 52.474 -11.901 -11.419 1.00 54.97 321 LEU B C 1
ATOM 5044 O O . LEU B 1 314 ? 51.384 -11.333 -11.307 1.00 58.09 321 LEU B O 1
ATOM 5049 N N . ASN B 1 315 ? 52.680 -12.935 -12.235 1.00 45.65 322 ASN B N 1
ATOM 5050 C CA . ASN B 1 315 ? 51.603 -13.578 -12.977 1.00 45.61 322 ASN B CA 1
ATOM 5051 C C . ASN B 1 315 ? 51.437 -14.987 -12.417 1.00 55.16 322 ASN B C 1
ATOM 5052 O O . ASN B 1 315 ? 52.336 -15.823 -12.545 1.00 55.58 322 ASN B O 1
ATOM 5057 N N . TYR B 1 316 ? 50.299 -15.238 -11.777 1.00 51.77 323 TYR B N 1
ATOM 5058 C CA . TYR B 1 316 ? 49.968 -16.553 -11.244 1.00 48.59 323 TYR B CA 1
ATOM 5059 C C . TYR B 1 316 ? 49.193 -17.359 -12.278 1.00 51.23 323 TYR B C 1
ATOM 5060 O O . TYR B 1 316 ? 48.190 -16.884 -12.819 1.00 59.89 323 TYR B O 1
ATOM 5069 N N . TYR B 1 317 ? 49.647 -18.576 -12.548 1.00 49.29 324 TYR B N 1
ATOM 5070 C CA . TYR B 1 317 ? 48.936 -19.506 -13.406 1.00 44.71 324 TYR B CA 1
ATOM 5071 C C . TYR B 1 317 ? 48.617 -20.758 -12.602 1.00 41.51 324 TYR B C 1
ATOM 5072 O O . TYR B 1 317 ? 49.430 -21.202 -11.784 1.00 54.70 324 TYR B O 1
ATOM 5081 N N . VAL B 1 318 ? 47.396 -21.265 -12.760 1.00 49.48 325 VAL B N 1
ATOM 5082 C CA . VAL B 1 318 ? 46.936 -22.461 -12.063 1.00 46.88 325 VAL B CA 1
ATOM 5083 C C . VAL B 1 318 ? 46.864 -23.615 -13.056 1.00 49.06 325 VAL B C 1
ATOM 5084 O O . VAL B 1 318 ? 46.256 -23.489 -14.125 1.00 54.11 325 VAL B O 1
ATOM 5088 N N . ASN B 1 319 ? 47.493 -24.737 -12.703 1.00 51.26 326 ASN B N 1
ATOM 5089 C CA . ASN B 1 319 ? 47.370 -26.016 -13.383 1.00 51.28 326 ASN B CA 1
ATOM 5090 C C . ASN B 1 319 ? 46.458 -26.870 -12.512 1.00 60.23 326 ASN B C 1
ATOM 5091 O O . ASN B 1 319 ? 46.915 -27.422 -11.494 1.00 59.52 326 ASN B O 1
ATOM 5096 N N . PRO B 1 320 ? 45.166 -26.971 -12.833 1.00 55.80 327 PRO B N 1
ATOM 5097 C CA . PRO B 1 320 ? 44.203 -27.513 -11.859 1.00 46.90 327 PRO B CA 1
ATOM 5098 C C . PRO B 1 320 ? 44.271 -29.016 -11.665 1.00 48.95 327 PRO B C 1
ATOM 5099 O O . PRO B 1 320 ? 43.915 -29.498 -10.583 1.00 50.86 327 PRO B O 1
ATOM 5103 N N . GLY B 1 321 ? 44.668 -29.775 -12.674 1.00 46.83 328 GLY B N 1
ATOM 5104 C CA . GLY B 1 321 ? 44.589 -31.214 -12.575 1.00 42.09 328 GLY B CA 1
ATOM 5105 C C . GLY B 1 321 ? 43.162 -31.708 -12.773 1.00 55.65 328 GLY B C 1
ATOM 5106 O O . GLY B 1 321 ? 42.250 -30.969 -13.159 1.00 52.40 328 GLY B O 1
ATOM 5107 N N . GLN B 1 322 ? 42.979 -32.992 -12.494 1.00 44.51 329 GLN B N 1
ATOM 5108 C CA . GLN B 1 322 ? 41.688 -33.634 -12.689 1.00 53.83 329 GLN B CA 1
ATOM 5109 C C . GLN B 1 322 ? 40.723 -33.263 -11.574 1.00 60.95 329 GLN B C 1
ATOM 5110 O O . GLN B 1 322 ? 41.095 -33.224 -10.397 1.00 50.79 329 GLN B O 1
ATOM 5116 N N . GLN B 1 323 ? 39.467 -33.045 -11.948 1.00 57.36 330 GLN B N 1
ATOM 5117 C CA . GLN B 1 323 ? 38.427 -32.809 -10.964 1.00 50.87 330 GLN B CA 1
ATOM 5118 C C . GLN B 1 323 ? 38.041 -34.160 -10.368 1.00 56.95 330 GLN B C 1
ATOM 5119 O O . GLN B 1 323 ? 38.070 -35.190 -11.049 1.00 56.73 330 GLN B O 1
ATOM 5125 N N . VAL B 1 324 ? 37.707 -34.156 -9.074 1.00 52.64 331 VAL B N 1
ATOM 5126 C CA . VAL B 1 324 ? 37.546 -35.417 -8.348 1.00 54.24 331 VAL B CA 1
ATOM 5127 C C . VAL B 1 324 ? 36.384 -36.250 -8.883 1.00 63.46 331 VAL B C 1
ATOM 5128 O O . VAL B 1 324 ? 36.437 -37.487 -8.857 1.00 52.90 331 VAL B O 1
ATOM 5132 N N . THR B 1 325 ? 35.335 -35.612 -9.397 1.00 60.30 332 THR B N 1
ATOM 5133 C CA . THR B 1 325 ? 34.198 -36.384 -9.881 1.00 69.97 332 THR B CA 1
ATOM 5134 C C . THR B 1 325 ? 34.477 -37.056 -11.216 1.00 70.93 332 THR B C 1
ATOM 5135 O O . THR B 1 325 ? 33.680 -37.895 -11.644 1.00 81.06 332 THR B O 1
ATOM 5139 N N . VAL B 1 326 ? 35.591 -36.723 -11.867 1.00 71.78 333 VAL B N 1
ATOM 5140 C CA . VAL B 1 326 ? 35.952 -37.381 -13.116 1.00 71.31 333 VAL B CA 1
ATOM 5141 C C . VAL B 1 326 ? 36.591 -38.743 -12.854 1.00 73.26 333 VAL B C 1
ATOM 5142 O O . VAL B 1 326 ? 36.385 -39.688 -13.626 1.00 73.85 333 VAL B O 1
ATOM 5146 N N . ARG B 1 327 ? 37.360 -38.876 -11.775 1.00 68.98 334 ARG B N 1
ATOM 5147 C CA . ARG B 1 327 ? 38.043 -40.126 -11.474 1.00 68.30 334 ARG B CA 1
ATOM 5148 C C . ARG B 1 327 ? 37.258 -41.030 -10.532 1.00 82.10 334 ARG B C 1
ATOM 5149 O O . ARG B 1 327 ? 37.662 -42.181 -10.327 1.00 89.33 334 ARG B O 1
ATOM 5157 N N . ARG B 1 328 ? 36.172 -40.544 -9.941 1.00 80.05 335 ARG B N 1
ATOM 5158 C CA . ARG B 1 328 ? 35.340 -41.381 -9.082 1.00 83.64 335 ARG B CA 1
ATOM 5159 C C . ARG B 1 328 ? 34.616 -42.441 -9.908 1.00 98.21 335 ARG B C 1
ATOM 5160 O O . ARG B 1 328 ? 34.262 -43.506 -9.400 1.00 106.42 335 ARG B O 1
#

Nearest PDB structures (foldseek):
  9cx4-assembly2_B  TM=5.903E-01  e=1.773E-54  Acinetobacter baumannii
  5ayw-assembly1_A  TM=4.661E-01  e=7.678E-30  Escherichia coli K-12
  8pz2-assembly1_A  TM=4.563E-01  e=3.278E-29  Escherichia coli
  8qpv-assembly1_A  TM=4.560E-01  e=5.624E-28  Escherichia coli
  8bwc-assembly1_A  TM=5.721E-01  e=3.178E-22  Escherichia coli

Secondary structure (DSSP, 8-state):
---SEEEEE--SSS-HHHHH-----TT-------HHHHHHHHTTS-EEEEEEE-SSSEEEEEEEEPPEEEEEEEES--SS-HHHHHHHHH---STTSB--GGGHHHHHHHHHHHHHTTT-TT-EEEEEEEEETTTEEEEEEEEE---PPPEEEEEEET-SSS-HHHHHGGG-TTSGGGGG--STTSHHHHH--HHHHHHH--GGGT-TT-EEEEEEEEE-SSS-EEEEEEEEE-----EEEEEEEES--S--TGGGGSS-SS-TTSBP-HHHHHHHHHHHHHHHHHTT-TT-EEEEEEEEETTTTEEEEEEEEE--PPPPPP-/-B-SEEEEE--SSS-HHHHH-----TT-B-----HHHHHHHHHTT-EEEEEEEEETTEEEEEEEEPPEEEEEEEES--SS-HHHHHHHHH---STTSB--TTHHHHHHHHHHHHHHTTT-TT-EEEEEEEEETTTEEEEEEEEE---PPPEEEEEEET--SS-HHHHHHHHTTTSGGGGG--STTSHHHHH--HHHHHHH--GGGT-TT-EEEEEEEEE-TTS-EEEEEEEEE-----EEEEEEEESS-S--TGGGTGGGT--TTSBP-HHHHHHHHHHHHHHHHHTT-TT-EEEEEEEEETTTTEEEEEEEEE----HHHH-

Organism: Acinetobacter baumannii (strain ACICU) (NCBI:txid405416)